Protein AF-A0AAQ4DTY2-F1 (afdb_monomer)

Solvent-accessible surface area (backbone atoms only — not comparable to full-atom values): 23447 Å² total; per-residue (Å²): 112,73,65,49,47,44,39,73,44,64,101,83,56,92,38,64,70,43,77,28,14,18,40,37,80,88,83,56,41,47,32,73,44,66,30,34,44,25,86,49,60,89,41,59,23,88,38,52,41,57,23,42,69,72,69,36,79,85,44,86,57,38,56,81,37,64,61,52,70,24,93,89,35,84,41,95,59,70,33,19,28,52,37,49,89,77,69,39,68,46,73,47,38,38,40,60,87,82,71,96,78,34,11,62,27,80,40,64,65,59,33,33,66,74,58,37,72,59,57,60,71,50,54,50,56,49,51,48,41,39,52,41,20,54,53,31,46,58,54,43,64,73,69,23,74,68,46,57,65,77,61,32,56,52,54,52,51,38,63,70,56,52,41,80,46,69,34,60,70,87,59,75,90,33,66,70,52,52,47,68,72,45,68,75,47,59,83,35,87,90,46,48,72,64,23,49,56,48,29,54,50,41,56,59,50,42,55,72,72,66,68,67,90,70,94,65,67,62,86,46,79,50,66,44,54,40,62,60,76,28,32,34,39,40,25,47,62,47,70,36,80,79,27,24,56,77,89,56,40,47,30,43,36,23,29,18,47,10,17,52,45,23,22,35,63,33,40,64,65,19,87,68,39,48,25,39,44,69,74,28,46,83,48,82,68,72,96,41,75,44,52,55,52,49,52,52,40,52,51,43,45,49,49,52,46,49,52,61,46,31,79,74,70,48,87,72,85,89,61,75,70,29,46,34,48,55,49,16,51,33,50,1,44,51,28,9,51,52,29,47,69,70,44,59,63,78,49,41,68,33,60,64,85,100,52,101,56,54,33,68,42,42,19,57,50,35,44,34,56,74,41,67,71,88,61,93,60,74,57,70,56,92,89,56,56,54,65,35,46,66,51,62,38,49,45,38,42,30,40,33,68,66,50,19,60,63,70,67,50,50,85,62,34,92,53,20,45,86,76,60,53,68,80,111

Radius of gyration: 24.99 Å; Cα contacts (8 Å, |Δi|>4): 656; chains: 1; bounding box: 66×49×78 Å

Organism: Amblyomma americanum (NCBI:txid6943)

Secondary structure (DSSP, 8-state):
------BPPPTT-----EEEEEEETTTTEEEEEEE-SB---S--BSSHHHHHHHH-TT---GGGS---B-TT---SS-EEEEETTTTEEEEES-B-S--TTSS-BSSHHHHHHHHS----HHHHHHHHHHHHHHHHHHHHHHH-GGG-SHHHHHHHHHHHHPEEEEES-TTTT-HHHHHHHHTTSPP-SS-HHHHHHHHHHHHHHHHHHS-----S-TTSS-EEEETTTTEEEEEGGGSSTTT--TT--HHHHIIIIIHHHHHHHHHTTSTTGGGB-TTS-B------HHHHHHHHHHHHHHHHHHHHHHHHH------TTHHHHHHHHHHHHHHHHHHHHTS-HHHHTPPPTT----HHHHHHHHHHHTT----S--PPPTT--S--HHHHHHHHHHH-HHHHHHTTPPTTSTTS-S------

Structure (mmCIF, N/CA/C/O backbone):
data_AF-A0AAQ4DTY2-F1
#
_entry.id   AF-A0AAQ4DTY2-F1
#
loop_
_atom_site.group_PDB
_atom_site.id
_atom_site.type_symbol
_atom_site.label_atom_id
_atom_site.label_alt_id
_atom_site.label_comp_id
_atom_site.label_asym_id
_atom_site.label_entity_id
_atom_site.label_seq_id
_atom_site.pdbx_PDB_ins_code
_atom_site.Cartn_x
_atom_site.Cartn_y
_atom_site.Cartn_z
_atom_site.occupancy
_atom_site.B_iso_or_equiv
_atom_site.auth_seq_id
_atom_site.auth_comp_id
_atom_site.auth_asym_id
_atom_site.auth_atom_id
_atom_site.pdbx_PDB_model_num
ATOM 1 N N . MET A 1 1 ? 21.534 9.214 -23.840 1.00 73.19 1 MET A N 1
ATOM 2 C CA . MET A 1 1 ? 21.496 9.483 -22.384 1.00 73.19 1 MET A CA 1
ATOM 3 C C . MET A 1 1 ? 20.594 8.434 -21.760 1.00 73.19 1 MET A C 1
ATOM 5 O O . MET A 1 1 ? 19.605 8.112 -22.408 1.00 73.19 1 MET A O 1
ATOM 9 N N . PRO A 1 2 ? 20.909 7.876 -20.582 1.00 76.12 2 PRO A N 1
ATOM 10 C CA . PRO A 1 2 ? 20.000 6.955 -19.906 1.00 76.12 2 PRO A CA 1
ATOM 11 C C . PRO A 1 2 ? 18.715 7.679 -19.493 1.00 76.12 2 PRO A C 1
ATOM 13 O O . PRO A 1 2 ? 18.707 8.909 -19.354 1.00 76.12 2 PRO A O 1
ATOM 16 N N . ILE A 1 3 ? 17.639 6.917 -19.310 1.00 79.19 3 ILE A N 1
ATOM 17 C CA . ILE A 1 3 ? 16.451 7.419 -18.618 1.00 79.19 3 ILE A CA 1
ATOM 18 C C . ILE A 1 3 ? 16.886 7.826 -17.209 1.00 79.19 3 ILE A C 1
ATOM 20 O O . ILE A 1 3 ? 17.694 7.147 -16.575 1.00 79.19 3 ILE A O 1
ATOM 24 N N . SER A 1 4 ? 16.435 8.996 -16.772 1.00 77.19 4 SER A N 1
ATOM 25 C CA . SER A 1 4 ? 16.765 9.527 -15.459 1.00 77.19 4 SER A CA 1
ATOM 26 C C . SER A 1 4 ? 15.498 10.016 -14.795 1.00 77.19 4 SER A C 1
ATOM 28 O O . SER A 1 4 ? 14.917 11.024 -15.207 1.00 77.19 4 SER A O 1
ATOM 30 N N . ASP A 1 5 ? 15.142 9.345 -13.708 1.00 71.31 5 ASP A N 1
ATOM 31 C CA . ASP A 1 5 ? 13.990 9.694 -12.880 1.00 71.31 5 ASP A CA 1
ATOM 32 C C . ASP A 1 5 ? 14.176 11.038 -12.170 1.00 71.31 5 ASP A C 1
ATOM 34 O O . ASP A 1 5 ? 13.253 11.531 -11.536 1.00 71.31 5 ASP A O 1
ATOM 38 N N . GLY A 1 6 ? 15.357 11.657 -12.272 1.00 75.88 6 GLY A N 1
ATOM 39 C CA . GLY A 1 6 ? 15.686 12.894 -11.581 1.00 75.88 6 GLY A CA 1
ATOM 40 C C . GLY A 1 6 ? 15.796 12.713 -10.071 1.00 75.88 6 GLY A C 1
ATOM 41 O O . GLY A 1 6 ? 16.206 11.664 -9.574 1.00 75.88 6 GLY A O 1
ATOM 42 N N . HIS A 1 7 ? 15.474 13.771 -9.340 1.00 62.47 7 HIS A N 1
ATOM 43 C CA . HIS A 1 7 ? 15.422 13.818 -7.884 1.00 62.47 7 HIS A CA 1
ATOM 44 C C . HIS A 1 7 ? 14.291 14.748 -7.435 1.00 62.47 7 HIS A C 1
ATOM 46 O O . HIS A 1 7 ? 13.717 15.489 -8.231 1.00 62.47 7 HIS A O 1
ATOM 52 N N . ILE A 1 8 ? 13.981 14.707 -6.144 1.00 59.00 8 ILE A N 1
ATOM 53 C CA . ILE A 1 8 ? 12.938 15.536 -5.540 1.00 59.00 8 ILE A CA 1
ATOM 54 C C . ILE A 1 8 ? 13.375 17.004 -5.555 1.00 59.00 8 ILE A C 1
ATOM 56 O O . ILE A 1 8 ? 14.514 17.321 -5.210 1.00 59.00 8 ILE A O 1
ATOM 60 N N . CYS A 1 9 ? 12.471 17.901 -5.945 1.00 70.56 9 CYS A N 1
ATOM 61 C CA . CYS A 1 9 ? 12.742 19.333 -5.969 1.00 70.56 9 CYS A CA 1
ATOM 62 C C . CYS A 1 9 ? 13.109 19.896 -4.584 1.00 70.56 9 CYS A C 1
ATOM 64 O O . CYS A 1 9 ? 12.462 19.552 -3.592 1.00 70.56 9 CYS A O 1
ATOM 66 N N . PRO A 1 10 ? 14.097 20.809 -4.492 1.00 66.69 10 PRO A N 1
ATOM 67 C CA . PRO A 1 10 ? 14.329 21.589 -3.282 1.00 66.69 10 PRO A CA 1
ATOM 68 C C . PRO A 1 10 ? 13.093 22.413 -2.883 1.00 66.69 10 PRO A C 1
ATOM 70 O O . PRO A 1 10 ? 12.247 22.732 -3.715 1.00 66.69 10 PRO A O 1
ATOM 73 N N . ARG A 1 11 ? 13.044 22.789 -1.597 1.00 49.66 11 ARG A N 1
ATOM 74 C CA . ARG A 1 11 ? 11.906 23.261 -0.770 1.00 49.66 11 ARG A CA 1
ATOM 75 C C . ARG A 1 11 ? 10.906 24.306 -1.327 1.00 49.66 11 ARG A C 1
ATOM 77 O O . ARG A 1 11 ? 9.956 24.595 -0.609 1.00 49.66 11 ARG A O 1
ATOM 84 N N . ASN A 1 12 ? 11.044 24.830 -2.547 1.00 56.50 12 ASN A N 1
ATOM 85 C CA . ASN A 1 12 ? 10.150 25.849 -3.124 1.00 56.50 12 ASN A CA 1
ATOM 86 C C . ASN A 1 12 ? 9.552 25.510 -4.505 1.00 56.50 12 ASN A C 1
ATOM 88 O O . ASN A 1 12 ? 8.677 26.249 -4.956 1.00 56.50 12 ASN A O 1
ATOM 92 N N . ASP A 1 13 ? 9.961 24.421 -5.164 1.00 54.53 13 ASP A N 1
ATOM 93 C CA . ASP A 1 13 ? 9.468 24.086 -6.507 1.00 54.53 13 ASP A CA 1
ATOM 94 C C . ASP A 1 13 ? 8.370 23.011 -6.466 1.00 54.53 13 ASP A C 1
ATOM 96 O O . ASP A 1 13 ? 8.546 21.917 -5.930 1.00 54.53 13 ASP A O 1
ATOM 100 N N . GLN A 1 14 ? 7.211 23.327 -7.054 1.00 52.16 14 GLN A N 1
ATOM 101 C CA . GLN A 1 14 ? 6.006 22.483 -7.097 1.00 52.16 14 GLN A CA 1
ATOM 102 C C . GLN A 1 14 ? 6.098 21.357 -8.148 1.00 52.16 14 GLN A C 1
ATOM 104 O O . GLN A 1 14 ? 5.199 21.181 -8.970 1.00 52.16 14 GLN A O 1
ATOM 109 N N . GLY A 1 15 ? 7.182 20.584 -8.145 1.00 56.50 15 GLY A N 1
ATOM 110 C CA . GLY A 1 15 ? 7.334 19.412 -9.008 1.00 56.50 15 GLY A CA 1
ATOM 111 C C . GLY A 1 15 ? 6.893 18.141 -8.290 1.00 56.50 15 GLY A C 1
ATOM 112 O O . GLY A 1 15 ? 7.704 17.515 -7.619 1.00 56.50 15 GLY A O 1
ATOM 113 N N . GLY A 1 16 ? 5.618 17.759 -8.402 1.00 60.22 16 GLY A N 1
ATOM 114 C CA . GLY A 1 16 ? 5.172 16.428 -7.969 1.00 60.22 16 GLY A CA 1
ATOM 115 C C . GLY A 1 16 ? 5.723 15.329 -8.881 1.00 60.22 16 GLY A C 1
ATOM 116 O O . GLY A 1 16 ? 6.107 15.613 -10.015 1.00 60.22 16 GLY A O 1
ATOM 117 N N . SER A 1 17 ? 5.739 14.080 -8.413 1.00 68.69 17 SER A N 1
ATOM 118 C CA . SER A 1 17 ? 6.059 12.949 -9.284 1.00 68.69 17 SER A CA 1
ATOM 119 C C . SER A 1 17 ? 4.964 12.766 -10.332 1.00 68.69 17 SER A C 1
ATOM 121 O O . SER A 1 17 ? 3.779 12.737 -9.997 1.00 68.69 17 SER A O 1
ATOM 123 N N . TYR A 1 18 ? 5.343 12.637 -11.598 1.00 71.50 18 TYR A N 1
ATOM 124 C CA . TYR A 1 18 ? 4.403 12.391 -12.689 1.00 71.50 18 TYR A CA 1
ATOM 125 C C . TYR A 1 18 ? 4.986 11.411 -13.699 1.00 71.50 18 TYR A C 1
ATOM 127 O O . TYR A 1 18 ? 6.202 11.242 -13.812 1.00 71.50 18 TYR A O 1
ATOM 135 N N . GLU A 1 19 ? 4.095 10.739 -14.419 1.00 76.94 19 GLU A N 1
ATOM 136 C CA . GLU A 1 19 ? 4.477 9.839 -15.498 1.00 76.94 19 GLU A CA 1
ATOM 137 C C . GLU A 1 19 ? 5.121 10.632 -16.643 1.00 76.94 19 GLU A C 1
ATOM 139 O O . GLU A 1 19 ? 4.551 11.599 -17.151 1.00 76.94 19 GLU A O 1
ATOM 144 N N . ALA A 1 20 ? 6.314 10.214 -17.050 1.00 84.56 20 ALA A N 1
ATOM 145 C CA . ALA A 1 20 ? 7.061 10.772 -18.166 1.00 84.56 20 ALA A CA 1
ATOM 146 C C . ALA A 1 20 ? 7.603 9.644 -19.052 1.00 84.56 20 ALA A C 1
ATOM 148 O O . ALA A 1 20 ? 7.570 8.472 -18.688 1.00 84.56 20 ALA A O 1
ATOM 149 N N . TYR A 1 21 ? 8.115 10.000 -20.227 1.00 86.50 21 TYR A N 1
ATOM 150 C CA . TYR A 1 21 ? 8.637 9.050 -21.207 1.00 86.50 21 TYR A CA 1
ATOM 151 C C . TYR A 1 21 ? 10.098 9.341 -21.514 1.00 86.50 21 TYR A C 1
ATOM 153 O O . TYR A 1 21 ? 10.481 10.501 -21.661 1.00 86.50 21 TYR A O 1
ATOM 161 N N . GLY A 1 22 ? 10.922 8.305 -21.624 1.00 87.44 22 GLY A N 1
ATOM 162 C CA . GLY A 1 22 ? 12.347 8.426 -21.927 1.00 87.44 22 GLY A CA 1
ATOM 163 C C . GLY A 1 22 ? 12.768 7.381 -22.950 1.00 87.44 22 GLY A C 1
ATOM 164 O O . GLY A 1 22 ? 12.239 6.274 -22.966 1.00 87.44 22 GLY A O 1
ATOM 165 N N . TYR A 1 23 ? 13.695 7.729 -23.841 1.00 86.12 23 TYR A N 1
ATOM 166 C CA . TYR A 1 23 ? 14.181 6.799 -24.854 1.00 86.12 23 TYR A CA 1
ATOM 167 C C . TYR A 1 23 ? 15.295 5.925 -24.289 1.00 86.12 23 TYR A C 1
ATOM 169 O O . TYR A 1 23 ? 16.382 6.405 -23.959 1.00 86.12 23 TYR A O 1
ATOM 177 N N . ASN A 1 24 ? 15.049 4.628 -24.217 1.00 79.69 24 ASN A N 1
ATOM 178 C CA . ASN A 1 24 ? 16.043 3.636 -23.876 1.00 79.69 24 ASN A CA 1
ATOM 179 C C . ASN A 1 24 ? 16.736 3.157 -25.156 1.00 79.69 24 ASN A C 1
ATOM 181 O O . ASN A 1 24 ? 16.181 2.423 -25.973 1.00 79.69 24 ASN A O 1
ATOM 185 N N . SER A 1 25 ? 17.989 3.576 -25.334 1.00 79.00 25 SER A N 1
ATOM 186 C CA . SER A 1 25 ? 18.783 3.225 -26.514 1.00 79.00 25 SER A CA 1
ATOM 187 C C . SER A 1 25 ? 19.175 1.748 -26.582 1.00 79.00 25 SER A C 1
ATOM 189 O O . SER A 1 25 ? 19.591 1.308 -27.648 1.00 79.00 25 SER A O 1
ATOM 191 N N . LYS A 1 26 ? 19.076 0.992 -25.476 1.00 69.12 26 LYS A N 1
ATOM 192 C CA . LYS A 1 26 ? 19.369 -0.450 -25.451 1.00 69.12 26 LYS A CA 1
ATOM 193 C C . LYS A 1 26 ? 18.181 -1.262 -25.961 1.00 69.12 26 LYS A C 1
ATOM 195 O O . LYS A 1 26 ? 18.363 -2.156 -26.776 1.00 69.12 26 LYS A O 1
ATOM 200 N N . THR A 1 27 ? 16.970 -0.937 -25.507 1.00 70.62 27 THR A N 1
ATOM 201 C CA . THR A 1 27 ? 15.738 -1.597 -25.980 1.00 70.62 27 THR A CA 1
ATOM 202 C C . THR A 1 27 ? 15.253 -1.018 -27.310 1.00 70.62 27 THR A C 1
ATOM 204 O O . THR A 1 27 ? 14.478 -1.663 -28.018 1.00 70.62 27 THR A O 1
ATOM 207 N N . GLY A 1 28 ? 15.718 0.185 -27.664 1.00 75.56 28 GLY A N 1
ATOM 208 C CA . GLY A 1 28 ? 15.307 0.925 -28.854 1.00 75.56 28 GLY A CA 1
ATOM 209 C C . GLY A 1 28 ? 13.910 1.535 -28.724 1.00 75.56 28 GLY A C 1
ATOM 210 O O . GLY A 1 28 ? 13.238 1.720 -29.747 1.00 75.56 28 GLY A O 1
ATOM 211 N N . ARG A 1 29 ? 13.451 1.793 -27.487 1.00 78.06 29 ARG A N 1
ATOM 212 C CA . ARG A 1 29 ? 12.055 2.132 -27.165 1.00 78.06 29 ARG A CA 1
ATOM 213 C C . ARG A 1 29 ? 11.910 3.384 -26.319 1.00 78.06 29 ARG A C 1
ATOM 215 O O . ARG A 1 29 ? 12.833 3.786 -25.625 1.00 78.06 29 ARG A O 1
ATOM 222 N N . CYS A 1 30 ? 10.717 3.970 -26.359 1.00 82.94 30 CYS A N 1
ATOM 223 C CA . CYS A 1 30 ? 10.295 4.975 -25.392 1.00 82.94 30 CYS A CA 1
ATOM 224 C C . CYS A 1 30 ? 9.524 4.325 -24.248 1.00 82.94 30 CYS A C 1
ATOM 226 O O . CYS A 1 30 ? 8.417 3.822 -24.445 1.00 82.94 30 CYS A O 1
ATOM 228 N N . GLU A 1 31 ? 10.129 4.352 -23.070 1.00 78.81 31 GLU A N 1
ATOM 229 C CA . GLU A 1 31 ? 9.665 3.683 -21.860 1.00 78.81 31 GLU A CA 1
ATOM 230 C C . GLU A 1 31 ? 9.028 4.721 -20.932 1.00 78.81 31 GLU A C 1
ATOM 232 O O . GLU A 1 31 ? 9.513 5.854 -20.831 1.00 78.81 31 GLU A O 1
ATOM 237 N N . SER A 1 32 ? 7.906 4.360 -20.308 1.00 77.88 32 SER A N 1
ATOM 238 C CA . SER A 1 32 ? 7.257 5.197 -19.299 1.00 77.88 32 SER A CA 1
ATOM 239 C C . SER A 1 32 ? 7.974 5.023 -17.966 1.00 77.88 32 SER A C 1
ATOM 241 O O . SER A 1 32 ? 8.154 3.895 -17.512 1.00 77.88 32 SER A O 1
ATOM 243 N N . PHE A 1 33 ? 8.307 6.119 -17.305 1.00 70.56 33 PHE A N 1
ATOM 244 C CA . PHE A 1 33 ? 8.913 6.117 -15.981 1.00 70.56 33 PHE A CA 1
ATOM 245 C C . PHE A 1 33 ? 8.280 7.205 -15.114 1.00 70.56 33 PHE A C 1
ATOM 247 O O . PHE A 1 33 ? 7.630 8.129 -15.611 1.00 70.56 33 PHE A O 1
ATOM 254 N N . LEU A 1 34 ? 8.449 7.098 -13.799 1.00 71.56 34 LEU A N 1
ATOM 255 C CA . LEU A 1 34 ? 7.961 8.106 -12.865 1.00 71.56 34 LEU A CA 1
ATOM 256 C C . LEU A 1 34 ? 9.062 9.147 -12.627 1.00 71.56 34 LEU A C 1
ATOM 258 O O . LEU A 1 34 ? 10.039 8.877 -11.931 1.00 71.56 34 LEU A O 1
ATOM 262 N N . PHE A 1 35 ? 8.918 10.347 -13.193 1.00 79.12 35 PHE A N 1
ATOM 263 C CA . PHE A 1 35 ? 9.877 11.428 -12.969 1.00 79.12 35 PHE A CA 1
ATOM 264 C C . PHE A 1 35 ? 9.627 12.095 -11.614 1.00 79.12 35 PHE A C 1
ATOM 266 O O . PHE A 1 35 ? 8.511 12.518 -11.330 1.00 79.12 35 PHE A O 1
ATOM 273 N N . LYS A 1 36 ? 10.680 12.239 -10.805 1.00 69.69 36 LYS A N 1
ATOM 274 C CA . LYS A 1 36 ? 10.670 12.663 -9.390 1.00 69.69 36 LYS A CA 1
ATOM 275 C C . LYS A 1 36 ? 10.513 14.177 -9.174 1.00 69.69 36 LYS A C 1
ATOM 277 O O . LYS A 1 36 ? 10.631 14.648 -8.048 1.00 69.69 36 LYS A O 1
ATOM 282 N N . GLY A 1 37 ? 10.272 14.945 -10.237 1.00 74.38 37 GLY A N 1
ATOM 283 C CA . GLY A 1 37 ? 9.942 16.373 -10.171 1.00 74.38 37 GLY A CA 1
ATOM 284 C C . GLY A 1 37 ? 11.073 17.326 -10.573 1.00 74.38 37 GLY A C 1
ATOM 285 O O . GLY A 1 37 ? 10.808 18.270 -11.316 1.00 74.38 37 GLY A O 1
ATOM 286 N N . CYS A 1 38 ? 12.326 17.076 -10.173 1.00 77.62 38 CYS A N 1
ATOM 287 C CA . CYS A 1 38 ? 13.470 17.947 -10.476 1.00 77.62 38 CYS A CA 1
ATOM 288 C C . CYS A 1 38 ? 14.698 17.216 -11.029 1.00 77.62 38 CYS A C 1
ATOM 290 O O . CYS A 1 38 ? 14.853 15.999 -10.947 1.00 77.62 38 CYS A O 1
ATOM 292 N N . GLY A 1 39 ? 15.595 17.986 -11.647 1.00 82.94 39 GLY A N 1
ATOM 293 C CA . GLY A 1 39 ? 16.790 17.462 -12.300 1.00 82.94 39 GLY A CA 1
ATOM 294 C C . GLY A 1 39 ? 16.468 16.566 -13.498 1.00 82.94 39 GLY A C 1
ATOM 295 O O . GLY A 1 39 ? 15.703 16.935 -14.396 1.00 82.94 39 GLY A O 1
ATOM 296 N N . GLY A 1 40 ? 17.090 15.389 -13.526 1.00 79.94 40 GLY A N 1
ATOM 297 C CA . GLY A 1 40 ? 17.072 14.488 -14.672 1.00 79.94 40 GLY A CA 1
ATOM 298 C C . GLY A 1 40 ? 17.941 15.007 -15.816 1.00 79.94 40 GLY A C 1
ATOM 299 O O . GLY A 1 40 ? 18.861 15.797 -15.614 1.00 79.94 40 GLY A O 1
ATOM 300 N N . ASN A 1 41 ? 17.644 14.562 -17.030 1.00 83.50 41 ASN A N 1
ATOM 301 C CA . ASN A 1 41 ? 18.334 15.003 -18.238 1.00 83.50 41 ASN A CA 1
ATOM 302 C C . ASN A 1 41 ? 17.321 15.240 -19.375 1.00 83.50 41 ASN A C 1
ATOM 304 O O . ASN A 1 41 ? 16.113 15.099 -19.185 1.00 83.50 41 ASN A O 1
ATOM 308 N N . SER A 1 42 ? 17.803 15.620 -20.560 1.00 89.44 42 SER A N 1
ATOM 309 C CA . SER A 1 42 ? 16.949 15.923 -21.719 1.00 89.44 42 SER A CA 1
ATOM 310 C C . SER A 1 42 ? 16.245 14.701 -22.326 1.00 89.44 42 SER A C 1
ATOM 312 O O . SER A 1 42 ? 15.425 14.867 -23.224 1.00 89.44 42 SER A O 1
ATOM 314 N N . ASN A 1 43 ? 16.540 13.483 -21.861 1.00 88.56 43 ASN A N 1
ATOM 315 C CA . ASN A 1 43 ? 15.849 12.256 -22.253 1.00 88.56 43 ASN A CA 1
ATOM 316 C C . ASN A 1 43 ? 14.563 12.052 -21.433 1.00 88.56 43 ASN A C 1
ATOM 318 O O . ASN A 1 43 ? 14.364 11.015 -20.800 1.00 88.56 43 ASN A O 1
ATOM 322 N N . ARG A 1 44 ? 13.718 13.085 -21.409 1.00 91.00 44 ARG A N 1
ATOM 323 C CA . ARG A 1 44 ? 12.449 13.121 -20.685 1.00 91.00 44 ARG A CA 1
ATOM 324 C C . ARG A 1 44 ? 11.425 13.881 -21.510 1.00 91.00 44 ARG A C 1
ATOM 326 O O . ARG A 1 44 ? 11.654 15.030 -21.883 1.00 91.00 44 ARG A O 1
ATOM 333 N N . PHE A 1 45 ? 10.281 13.255 -21.737 1.00 91.50 45 PHE A N 1
ATOM 334 C CA . PHE A 1 45 ? 9.226 13.764 -22.597 1.00 91.50 45 PHE A CA 1
ATOM 335 C C . PHE A 1 45 ? 7.864 13.616 -21.912 1.00 91.50 45 PHE A C 1
ATOM 337 O O . PHE A 1 45 ? 7.604 12.585 -21.293 1.00 91.50 45 PHE A O 1
ATOM 344 N N . PRO A 1 46 ? 6.973 14.613 -22.027 1.00 86.44 46 PRO A N 1
ATOM 345 C CA . PRO A 1 46 ? 5.634 14.561 -21.442 1.00 86.44 46 PRO A CA 1
ATOM 346 C C . PRO A 1 46 ? 4.718 13.546 -22.137 1.00 86.44 46 PRO A C 1
ATOM 348 O O . PRO A 1 46 ? 3.721 13.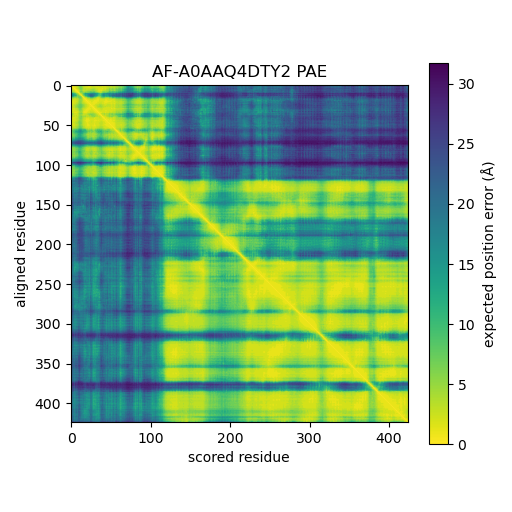126 -21.563 1.00 86.44 46 PRO A O 1
ATOM 351 N N . THR A 1 47 ? 5.030 13.148 -23.374 1.00 87.44 47 THR A N 1
ATOM 352 C CA . THR A 1 47 ? 4.249 12.155 -24.119 1.00 87.44 47 THR A CA 1
ATOM 353 C C . THR A 1 47 ? 5.154 11.149 -24.815 1.00 87.44 47 THR A C 1
ATOM 355 O O . THR A 1 47 ? 6.258 11.478 -25.264 1.00 87.44 47 THR A O 1
ATOM 358 N N . ALA A 1 48 ? 4.655 9.924 -24.976 1.00 83.94 48 ALA A N 1
ATOM 359 C CA . ALA A 1 48 ? 5.353 8.889 -25.725 1.00 83.94 48 ALA A CA 1
ATOM 360 C C . ALA A 1 48 ? 5.614 9.303 -27.175 1.00 83.94 48 ALA A C 1
ATOM 362 O O . ALA A 1 48 ? 6.707 9.073 -27.686 1.00 83.94 48 ALA A O 1
ATOM 363 N N . LYS A 1 49 ? 4.640 9.953 -27.830 1.00 88.50 49 LYS A N 1
ATOM 364 C CA . LYS A 1 49 ? 4.792 10.480 -29.192 1.00 88.50 49 LYS A CA 1
ATOM 365 C C . LYS A 1 49 ? 6.007 11.387 -29.309 1.00 88.50 49 LYS A C 1
ATOM 367 O O . LYS A 1 49 ? 6.789 11.250 -30.251 1.00 88.50 49 LYS A O 1
ATOM 372 N N . GLU A 1 50 ? 6.163 12.317 -28.371 1.00 90.94 50 GLU A N 1
ATOM 373 C CA . GLU A 1 50 ? 7.278 13.255 -28.386 1.00 90.94 50 GLU A CA 1
ATOM 374 C C . GLU A 1 50 ? 8.616 12.530 -28.212 1.00 90.94 50 GLU A C 1
ATOM 376 O O . GLU A 1 50 ? 9.544 12.795 -28.978 1.00 90.94 50 GLU A O 1
ATOM 381 N N . CYS A 1 51 ? 8.684 11.562 -27.295 1.00 89.88 51 CYS A N 1
ATOM 382 C CA . CYS A 1 51 ? 9.856 10.705 -27.134 1.00 89.88 51 CYS A CA 1
ATOM 383 C C . CYS A 1 51 ? 10.201 9.958 -28.432 1.00 89.88 51 CYS A C 1
ATOM 385 O O . CYS A 1 51 ? 11.321 10.068 -28.939 1.00 89.88 51 CYS A O 1
ATOM 387 N N . TRP A 1 52 ? 9.228 9.243 -29.007 1.00 86.50 52 TRP A N 1
ATOM 388 C CA . TRP A 1 52 ? 9.419 8.423 -30.205 1.00 86.50 52 TRP A CA 1
ATOM 389 C C . TRP A 1 52 ? 9.877 9.280 -31.389 1.00 86.50 52 TRP A C 1
ATOM 391 O O . TRP A 1 52 ? 10.855 8.958 -32.062 1.00 86.50 52 TRP A O 1
ATOM 401 N N . THR A 1 53 ? 9.231 10.427 -31.595 1.00 86.94 53 THR A N 1
ATOM 402 C CA . THR A 1 53 ? 9.525 11.326 -32.720 1.00 86.94 53 THR A CA 1
ATOM 403 C C . THR A 1 53 ? 10.901 11.986 -32.593 1.00 86.94 53 THR A C 1
ATOM 405 O O . THR A 1 53 ? 11.586 12.204 -33.599 1.00 86.94 53 THR A O 1
ATOM 408 N N . LYS A 1 54 ? 11.326 12.332 -31.371 1.00 89.56 54 LYS A N 1
ATOM 409 C CA . LYS A 1 54 ? 12.600 13.028 -31.139 1.00 89.56 54 LYS A CA 1
ATOM 410 C C . LYS A 1 54 ? 13.791 12.077 -31.081 1.00 89.56 54 LYS A C 1
ATOM 412 O O . LYS A 1 54 ? 14.825 12.395 -31.667 1.00 89.56 54 LYS A O 1
ATOM 417 N N . CYS A 1 55 ? 13.656 10.934 -30.413 1.00 86.25 55 CYS A N 1
ATOM 418 C CA . CYS A 1 55 ? 14.797 10.094 -30.042 1.00 86.25 55 CYS A CA 1
ATOM 419 C C . CYS A 1 55 ? 14.900 8.774 -30.807 1.00 86.25 55 CYS A C 1
ATOM 421 O O . CYS A 1 55 ? 16.000 8.243 -30.926 1.00 86.25 55 CYS A O 1
ATOM 423 N N . ALA A 1 56 ? 13.807 8.262 -31.373 1.00 78.56 56 ALA A N 1
ATOM 424 C CA . ALA A 1 56 ? 13.787 6.929 -31.970 1.00 78.56 56 ALA A CA 1
ATOM 425 C C . ALA A 1 56 ? 13.907 6.925 -33.504 1.00 78.56 56 ALA A C 1
ATOM 427 O O . ALA A 1 56 ? 13.570 5.937 -34.144 1.00 78.56 56 ALA A O 1
ATOM 428 N N . LYS A 1 57 ? 14.405 8.005 -34.123 1.00 74.81 57 LYS A N 1
ATOM 429 C CA . LYS A 1 57 ? 14.520 8.127 -35.594 1.00 74.81 57 LYS A CA 1
ATOM 430 C C . LYS A 1 57 ? 15.371 7.031 -36.251 1.00 74.81 57 LYS A C 1
ATOM 432 O O . LYS A 1 57 ? 15.178 6.746 -37.426 1.00 74.81 57 LYS A O 1
ATOM 437 N N . SER A 1 58 ? 16.312 6.447 -35.510 1.00 68.00 58 SER A N 1
ATOM 438 C CA . SER A 1 58 ? 17.152 5.326 -35.949 1.00 68.00 58 SER A CA 1
ATOM 439 C C . SER A 1 58 ? 16.613 3.951 -35.534 1.00 68.00 58 SER A C 1
ATOM 441 O O . SER A 1 58 ? 17.219 2.940 -35.879 1.00 68.00 58 SER A O 1
ATOM 443 N N . SER A 1 59 ? 15.504 3.891 -34.788 1.00 71.50 59 SER A N 1
ATOM 444 C CA . SER A 1 59 ? 14.905 2.631 -34.348 1.00 71.50 59 SER A CA 1
ATOM 445 C C . SER A 1 59 ? 14.180 1.959 -35.513 1.00 71.50 59 SER A C 1
ATOM 447 O O . SER A 1 59 ? 13.397 2.581 -36.230 1.00 71.50 59 SER A O 1
ATOM 449 N N . THR A 1 60 ? 14.435 0.667 -35.706 1.00 76.12 60 THR A N 1
ATOM 450 C CA . THR A 1 60 ? 13.833 -0.153 -36.771 1.00 76.12 60 THR A CA 1
ATOM 451 C C . THR A 1 60 ? 12.490 -0.762 -36.367 1.00 76.12 60 THR A C 1
ATOM 453 O O . THR A 1 60 ? 11.874 -1.483 -37.156 1.00 76.12 60 THR A O 1
ATOM 456 N N . THR A 1 61 ? 12.018 -0.470 -35.150 1.00 80.06 61 THR A N 1
ATOM 457 C CA . THR A 1 61 ? 10.786 -1.040 -34.605 1.00 80.06 61 THR A CA 1
ATOM 458 C C . THR A 1 61 ? 9.570 -0.750 -35.484 1.00 80.06 61 THR A C 1
ATOM 460 O O . THR A 1 61 ? 9.366 0.369 -35.970 1.00 80.06 61 THR A O 1
ATOM 463 N N . LYS A 1 62 ? 8.694 -1.750 -35.655 1.00 86.62 62 LYS A N 1
ATOM 464 C CA . LYS A 1 62 ? 7.419 -1.555 -36.362 1.00 86.62 62 LYS A CA 1
ATOM 465 C C . LYS A 1 62 ? 6.484 -0.585 -35.635 1.00 86.62 62 LYS A C 1
ATOM 467 O O . LYS A 1 62 ? 5.598 -0.044 -36.281 1.00 86.62 62 LYS A O 1
ATOM 472 N N . CYS A 1 63 ? 6.709 -0.291 -34.355 1.00 86.19 63 CYS A N 1
ATOM 473 C CA . CYS A 1 63 ? 5.902 0.639 -33.556 1.00 86.19 63 CYS A CA 1
ATOM 474 C C . CYS A 1 63 ? 5.936 2.090 -34.069 1.00 86.19 63 CYS A C 1
ATOM 476 O O . CYS A 1 63 ? 4.982 2.834 -33.867 1.00 86.19 63 CYS A O 1
ATOM 478 N N . LEU A 1 64 ? 7.007 2.483 -34.767 1.00 84.69 64 LEU A N 1
ATOM 479 C CA . LEU A 1 64 ? 7.158 3.815 -35.368 1.00 84.69 64 LEU A CA 1
ATOM 480 C C . LEU A 1 64 ? 6.481 3.955 -36.731 1.00 84.69 64 LEU A C 1
ATOM 482 O O . LEU A 1 64 ? 6.331 5.060 -37.251 1.00 84.69 64 LEU A O 1
ATOM 486 N N . LYS A 1 65 ? 6.127 2.829 -37.347 1.00 86.25 65 LYS A N 1
ATOM 487 C CA . LYS A 1 65 ? 5.629 2.797 -38.716 1.00 86.25 65 LYS A CA 1
ATOM 488 C C . LYS A 1 65 ? 4.132 3.110 -38.734 1.00 86.25 65 LYS A C 1
ATOM 490 O O . LYS A 1 65 ? 3.424 2.999 -37.731 1.00 86.25 65 LYS A O 1
ATOM 495 N N . GLU A 1 66 ? 3.613 3.479 -39.898 1.00 83.19 66 GLU A N 1
ATOM 496 C CA . GLU A 1 66 ? 2.172 3.667 -40.045 1.00 83.19 66 GLU A CA 1
ATOM 497 C C . GLU A 1 66 ? 1.428 2.329 -39.933 1.00 83.19 66 GLU A C 1
ATOM 499 O O . GLU A 1 66 ? 1.828 1.313 -40.512 1.00 83.19 66 GLU A O 1
ATOM 504 N N . ALA A 1 67 ? 0.282 2.339 -39.245 1.00 81.88 67 ALA A N 1
ATOM 505 C CA . ALA A 1 67 ? -0.597 1.171 -39.144 1.00 81.88 67 ALA A CA 1
ATOM 506 C C . ALA A 1 67 ? -1.207 0.767 -40.500 1.00 81.88 67 ALA A C 1
ATOM 508 O O . ALA A 1 67 ? -1.659 -0.365 -40.680 1.00 81.88 67 ALA A O 1
ATOM 509 N N . GLY A 1 68 ? -1.207 1.675 -41.486 1.00 76.44 68 GLY A N 1
ATOM 510 C CA . GLY A 1 68 ? -1.673 1.388 -42.841 1.00 76.44 68 GLY A CA 1
ATOM 511 C C . GLY A 1 68 ? -3.164 1.048 -42.905 1.00 76.44 68 GLY A C 1
ATOM 512 O O . GLY A 1 68 ? -3.550 0.084 -43.579 1.00 76.44 68 GLY A O 1
ATOM 513 N N . LEU A 1 69 ? -3.975 1.823 -42.180 1.00 78.12 69 LEU A N 1
ATOM 514 C CA . LEU A 1 69 ? -5.423 1.654 -42.085 1.00 78.12 69 LEU A CA 1
ATOM 515 C C . LEU A 1 69 ? -6.094 1.847 -43.457 1.00 78.12 69 LEU A C 1
ATOM 517 O O . LEU A 1 69 ? -5.690 2.696 -44.253 1.00 78.12 69 LEU A O 1
ATOM 521 N N . ASN A 1 70 ? -7.112 1.038 -43.757 1.00 73.88 70 ASN A N 1
ATOM 522 C CA . ASN A 1 70 ? -7.926 1.169 -44.968 1.00 73.88 70 ASN A CA 1
ATOM 523 C C . ASN A 1 70 ? -9.410 1.037 -44.638 1.00 73.88 70 ASN A C 1
ATOM 525 O O . ASN A 1 70 ? -9.922 -0.074 -44.518 1.00 73.88 70 ASN A O 1
ATOM 529 N N . ILE A 1 71 ? -10.086 2.179 -44.547 1.00 62.22 71 ILE A N 1
ATOM 530 C CA . ILE A 1 71 ? -11.497 2.295 -44.164 1.00 62.22 71 ILE A CA 1
ATOM 531 C C . ILE A 1 71 ? -12.415 1.522 -45.136 1.00 62.22 71 ILE A C 1
ATOM 533 O O . ILE A 1 71 ? -13.435 0.990 -44.714 1.00 62.22 71 ILE A O 1
ATOM 537 N N . GLY A 1 72 ? -12.022 1.364 -46.408 1.00 59.62 72 GLY A N 1
ATOM 538 C CA . GLY A 1 72 ? -12.792 0.624 -47.419 1.00 59.62 72 GLY A CA 1
ATOM 539 C C . GLY A 1 72 ? -12.502 -0.881 -47.508 1.00 59.62 72 GLY A C 1
ATOM 540 O O . GLY A 1 72 ? -13.157 -1.578 -48.276 1.00 59.62 72 GLY A O 1
ATOM 541 N N . GLY A 1 73 ? -11.519 -1.406 -46.765 1.00 58.81 73 GLY A N 1
ATOM 542 C CA . GLY A 1 73 ? -11.154 -2.826 -46.790 1.00 58.81 73 GLY A CA 1
ATOM 543 C C . GLY A 1 73 ? -11.541 -3.526 -45.492 1.00 58.81 73 GLY A C 1
ATOM 544 O O . GLY A 1 73 ? -11.027 -3.169 -44.439 1.00 58.81 73 GLY A O 1
ATOM 545 N N . ILE A 1 74 ? -12.416 -4.533 -45.539 1.00 63.47 74 ILE A N 1
ATOM 546 C CA . ILE A 1 74 ? -12.724 -5.373 -44.371 1.00 63.47 74 ILE A CA 1
ATOM 547 C C . ILE A 1 74 ? -11.762 -6.564 -44.375 1.00 63.47 74 ILE A C 1
ATOM 549 O O . ILE A 1 74 ? -11.882 -7.484 -45.181 1.00 63.47 74 ILE A O 1
ATOM 553 N N . GLY A 1 75 ? -10.774 -6.542 -43.486 1.00 64.25 75 GLY A N 1
ATOM 554 C CA . GLY A 1 75 ? -9.908 -7.684 -43.223 1.00 64.25 75 GLY A CA 1
ATOM 555 C C . GLY A 1 75 ? -10.649 -8.778 -42.453 1.00 64.25 75 GLY A C 1
ATOM 556 O O . GLY A 1 75 ? -11.405 -8.506 -41.520 1.00 64.25 75 GLY A O 1
ATOM 557 N N . ILE A 1 76 ? -10.392 -10.035 -42.823 1.00 68.38 76 ILE A N 1
ATOM 558 C CA . ILE A 1 76 ? -11.028 -11.219 -42.217 1.00 68.38 76 ILE A CA 1
ATOM 559 C C . ILE A 1 76 ? -10.666 -11.337 -40.724 1.00 68.38 76 ILE A C 1
ATOM 561 O O . ILE A 1 76 ? -11.510 -11.660 -39.887 1.00 68.38 76 ILE A O 1
ATOM 565 N N . PHE A 1 77 ? -9.424 -11.001 -40.366 1.00 75.56 77 PHE A N 1
ATOM 566 C CA . PHE A 1 77 ? -8.900 -11.128 -39.008 1.00 75.56 77 PHE A CA 1
ATOM 567 C C . PHE A 1 77 ? -8.695 -9.764 -38.347 1.00 75.56 77 PHE A C 1
ATOM 569 O O . PHE A 1 77 ? -8.175 -8.832 -38.965 1.00 75.56 77 PHE A O 1
ATOM 576 N N . LYS A 1 78 ? -9.073 -9.668 -37.066 1.00 83.25 78 LYS A N 1
ATOM 577 C CA . LYS A 1 78 ? -8.740 -8.532 -36.199 1.00 83.25 78 LYS A CA 1
ATOM 578 C C . LYS A 1 78 ? -7.220 -8.483 -36.029 1.00 83.25 78 LYS A C 1
ATOM 580 O O . LYS A 1 78 ? -6.608 -9.510 -35.752 1.00 83.25 78 LYS A O 1
ATOM 585 N N . ARG A 1 79 ? -6.617 -7.309 -36.207 1.00 88.00 79 ARG A N 1
ATOM 586 C CA . ARG A 1 79 ? -5.196 -7.071 -35.911 1.00 88.00 79 ARG A CA 1
ATOM 587 C C . ARG A 1 79 ? -5.056 -5.881 -34.981 1.00 88.00 79 ARG A C 1
ATOM 589 O O . ARG A 1 79 ? -5.986 -5.081 -34.838 1.00 88.00 79 ARG A O 1
ATOM 596 N N . TYR A 1 80 ? -3.887 -5.783 -34.372 1.00 90.12 80 TYR A N 1
ATOM 597 C CA . TYR A 1 80 ? -3.546 -4.745 -33.414 1.00 90.12 80 TYR A CA 1
ATOM 598 C C . TYR A 1 80 ? -2.470 -3.836 -33.990 1.00 90.12 80 TYR A C 1
ATOM 600 O O . TYR A 1 80 ? -1.700 -4.267 -34.843 1.00 90.12 80 TYR A O 1
ATOM 608 N N . TYR A 1 81 ? -2.440 -2.581 -33.572 1.00 90.75 81 TYR A N 1
ATOM 609 C CA . TYR A 1 81 ? -1.410 -1.616 -33.936 1.00 90.75 81 TYR A CA 1
ATOM 610 C C . TYR A 1 81 ? -1.181 -0.668 -32.767 1.00 90.75 81 TYR A C 1
ATOM 612 O O . TYR A 1 81 ? -2.097 -0.383 -31.994 1.00 90.75 81 TYR A O 1
ATOM 620 N N . TYR A 1 82 ? 0.041 -0.182 -32.641 1.00 89.50 82 TYR A N 1
ATOM 621 C CA . TYR A 1 82 ? 0.421 0.778 -31.629 1.00 89.50 82 TYR A CA 1
ATOM 622 C C . TYR A 1 82 ? 0.059 2.194 -32.071 1.00 89.50 82 TYR A C 1
ATOM 624 O O . TYR A 1 82 ? 0.511 2.677 -33.105 1.00 89.50 82 TYR A O 1
ATOM 632 N N . ASP A 1 83 ? -0.772 2.864 -31.290 1.00 87.69 83 ASP A N 1
ATOM 633 C CA . ASP A 1 83 ? -1.102 4.264 -31.480 1.00 87.69 83 ASP A CA 1
ATOM 634 C C . ASP A 1 83 ? -0.198 5.129 -30.597 1.00 87.69 83 ASP A C 1
ATOM 636 O O . ASP A 1 83 ? -0.336 5.146 -29.371 1.00 87.69 83 ASP A O 1
ATOM 640 N N . MET A 1 84 ? 0.731 5.847 -31.232 1.00 84.12 84 MET A N 1
ATOM 641 C CA . MET A 1 84 ? 1.687 6.719 -30.546 1.00 84.12 84 MET A CA 1
ATOM 642 C C . MET A 1 84 ? 1.013 7.905 -29.853 1.00 84.12 84 MET A C 1
ATOM 644 O O . MET A 1 84 ? 1.533 8.375 -28.843 1.00 84.12 84 MET A O 1
ATOM 648 N N . ASP A 1 85 ? -0.124 8.381 -30.374 1.00 82.88 85 ASP A N 1
ATOM 649 C CA . ASP A 1 85 ? -0.833 9.534 -29.816 1.00 82.88 85 ASP A CA 1
ATOM 650 C C . ASP A 1 85 ? -1.434 9.207 -28.448 1.00 82.88 85 ASP A C 1
ATOM 652 O O . ASP A 1 85 ? -1.303 9.989 -27.509 1.00 82.88 85 ASP A O 1
ATOM 656 N N . SER A 1 86 ? -2.056 8.033 -28.315 1.00 78.69 86 SER A N 1
ATOM 657 C CA . SER A 1 86 ? -2.632 7.585 -27.041 1.00 78.69 86 SER A CA 1
ATOM 658 C C . SER A 1 86 ? -1.721 6.677 -26.216 1.00 78.69 86 SER A C 1
ATOM 660 O O . SER A 1 86 ? -2.104 6.292 -25.115 1.00 78.69 86 SER A O 1
ATOM 662 N N . HIS A 1 87 ? -0.538 6.315 -26.724 1.00 77.25 87 HIS A N 1
ATOM 663 C CA . HIS A 1 87 ? 0.348 5.321 -26.110 1.00 77.25 87 HIS A CA 1
ATOM 664 C C . HIS A 1 87 ? -0.376 3.984 -25.821 1.00 77.25 87 HIS A C 1
ATOM 666 O O . HIS A 1 87 ? -0.196 3.347 -24.778 1.00 77.25 87 HIS A O 1
ATOM 672 N N . GLN A 1 88 ? -1.239 3.535 -26.737 1.00 82.44 88 GLN A N 1
ATOM 673 C CA . GLN A 1 88 ? -2.042 2.316 -26.573 1.00 82.44 88 GLN A CA 1
ATOM 674 C C . GLN A 1 88 ? -1.989 1.418 -27.802 1.00 82.44 88 GLN A C 1
ATOM 676 O O . GLN A 1 88 ? -1.952 1.883 -28.936 1.00 82.44 88 GLN A O 1
ATOM 681 N N . CYS A 1 89 ? -2.056 0.108 -27.575 1.00 85.06 89 CYS A N 1
ATOM 682 C CA . CYS A 1 89 ? -2.275 -0.855 -28.641 1.00 85.06 89 CYS A CA 1
ATOM 683 C C . CYS A 1 89 ? -3.771 -0.947 -28.947 1.00 85.06 89 CYS A C 1
ATOM 685 O O . CYS A 1 89 ? -4.566 -1.460 -28.162 1.00 85.06 89 CYS A O 1
ATOM 687 N N . ARG A 1 90 ? -4.163 -0.422 -30.105 1.00 89.25 90 ARG A N 1
ATOM 688 C CA . ARG A 1 90 ? -5.543 -0.428 -30.590 1.00 89.25 90 ARG A CA 1
ATOM 689 C C . ARG A 1 90 ? -5.760 -1.593 -31.534 1.00 89.25 90 ARG A C 1
ATOM 691 O O . ARG A 1 90 ? -4.821 -2.195 -32.044 1.00 89.25 90 ARG A O 1
ATOM 698 N N . SER A 1 91 ? -7.023 -1.912 -31.786 1.00 88.25 91 SER A N 1
ATOM 699 C CA . SER A 1 91 ? -7.395 -2.997 -32.689 1.00 88.25 91 SER A CA 1
ATOM 700 C C . SER A 1 91 ? -8.279 -2.512 -33.818 1.00 88.25 91 SER A C 1
ATOM 702 O O . SER A 1 91 ? -9.103 -1.623 -33.617 1.00 88.25 91 SER A O 1
ATOM 704 N N . THR A 1 92 ? -8.162 -3.129 -34.985 1.00 84.00 92 THR A N 1
ATOM 705 C CA . THR A 1 92 ? -9.062 -2.873 -36.110 1.00 84.00 92 THR A CA 1
ATOM 706 C C . THR A 1 92 ? -9.153 -4.102 -37.014 1.00 84.00 92 THR A C 1
ATOM 708 O O . THR A 1 92 ? -8.473 -5.109 -36.808 1.00 84.00 92 THR A O 1
ATOM 711 N N . ARG A 1 93 ? -10.071 -4.063 -37.976 1.00 82.19 93 ARG A N 1
ATOM 712 C CA . ARG A 1 93 ? -10.163 -5.014 -39.096 1.00 82.19 93 ARG A CA 1
ATOM 713 C C . ARG A 1 93 ? -9.813 -4.341 -40.425 1.00 82.19 93 ARG A C 1
ATOM 715 O O . ARG A 1 93 ? -9.673 -5.013 -41.437 1.00 82.19 93 ARG A O 1
ATOM 722 N N . HIS A 1 94 ? -9.637 -3.024 -40.417 1.00 76.75 94 HIS A N 1
ATOM 723 C CA . HIS A 1 94 ? -9.537 -2.186 -41.601 1.00 76.75 94 HIS A CA 1
ATOM 724 C C . HIS A 1 94 ? -8.082 -1.873 -41.942 1.00 76.75 94 HIS A C 1
ATOM 726 O O . HIS A 1 94 ? -7.554 -0.833 -41.552 1.00 76.75 94 HIS A O 1
ATOM 732 N N . PHE A 1 95 ? -7.420 -2.774 -42.672 1.00 73.88 95 PHE A N 1
ATOM 733 C CA . PHE A 1 95 ? -6.012 -2.635 -43.062 1.00 73.88 95 PHE A CA 1
ATOM 734 C C . PHE A 1 95 ? -5.806 -2.878 -44.557 1.00 73.88 95 PHE A C 1
ATOM 736 O O . PHE A 1 95 ? -6.523 -3.663 -45.178 1.00 73.88 95 PHE A O 1
ATOM 743 N N . ARG A 1 96 ? -4.778 -2.253 -45.143 1.00 71.50 96 ARG A N 1
ATOM 744 C CA . ARG A 1 96 ? -4.355 -2.559 -46.522 1.00 71.50 96 ARG A CA 1
ATOM 745 C C . ARG A 1 96 ? -3.760 -3.979 -46.626 1.00 71.50 96 ARG A C 1
ATOM 747 O O . ARG A 1 96 ? -3.041 -4.433 -45.730 1.00 71.50 96 ARG A O 1
ATOM 754 N N . LYS A 1 97 ? -4.021 -4.665 -47.749 1.00 63.75 97 LYS A N 1
ATOM 755 C CA . LYS A 1 97 ? -3.355 -5.927 -48.129 1.00 63.75 97 LYS A CA 1
ATOM 756 C C . LYS A 1 97 ? -1.860 -5.640 -48.384 1.00 63.75 97 LYS A C 1
ATOM 758 O O . LYS A 1 97 ? -1.544 -4.897 -49.299 1.00 63.75 97 LYS A O 1
ATOM 763 N N . SER A 1 98 ? -0.987 -6.254 -47.579 1.00 64.38 98 SER A N 1
ATOM 764 C CA . SER A 1 98 ? 0.488 -6.326 -47.697 1.00 64.38 98 SER A CA 1
ATOM 765 C C . SER A 1 98 ? 1.347 -5.063 -47.437 1.00 64.38 98 SER A C 1
ATOM 767 O O . SER A 1 98 ? 1.330 -4.097 -48.194 1.00 64.38 98 SER A O 1
ATOM 769 N N . THR A 1 99 ? 2.109 -5.085 -46.331 1.00 57.78 99 THR A N 1
ATOM 770 C CA . THR A 1 99 ? 3.581 -5.304 -46.274 1.00 57.78 99 THR A CA 1
ATOM 771 C C . THR A 1 99 ? 3.918 -5.958 -44.915 1.00 57.78 99 THR A C 1
ATOM 773 O O . THR A 1 99 ? 3.159 -5.757 -43.965 1.00 57.78 99 THR A O 1
ATOM 776 N N . GLU A 1 100 ? 4.976 -6.772 -44.800 1.00 60.50 100 GLU A N 1
ATOM 777 C CA . GLU A 1 100 ? 5.378 -7.453 -43.538 1.00 60.50 100 GLU A CA 1
ATOM 778 C C . GLU A 1 100 ? 5.901 -6.481 -42.467 1.00 60.50 100 GLU A C 1
ATOM 780 O O . GLU A 1 100 ? 5.835 -6.750 -41.275 1.00 60.50 100 GLU A O 1
ATOM 785 N N . ASP A 1 101 ? 6.271 -5.280 -42.896 1.00 68.12 101 ASP A N 1
ATOM 786 C CA . ASP A 1 101 ? 6.962 -4.271 -42.107 1.00 68.12 101 ASP A CA 1
ATOM 787 C C . ASP A 1 101 ? 6.057 -3.155 -41.561 1.00 68.12 101 ASP A C 1
ATOM 789 O O . ASP A 1 101 ? 6.494 -2.017 -41.478 1.00 68.12 101 ASP A O 1
ATOM 793 N N . ARG A 1 102 ? 4.782 -3.392 -41.231 1.00 82.56 102 ARG A N 1
ATOM 794 C CA . ARG A 1 102 ? 3.900 -2.326 -40.692 1.00 82.56 102 ARG A CA 1
ATOM 795 C C . ARG A 1 102 ? 3.737 -2.420 -39.190 1.00 82.56 102 ARG A C 1
ATOM 797 O O . ARG A 1 102 ? 3.917 -3.485 -38.610 1.00 82.56 102 ARG A O 1
ATOM 804 N N . ASN A 1 103 ? 3.287 -1.321 -38.595 1.00 88.62 103 ASN A N 1
ATOM 805 C CA . ASN A 1 103 ? 2.767 -1.274 -37.235 1.00 88.62 103 ASN A CA 1
ATOM 806 C C . ASN A 1 103 ? 1.486 -2.116 -37.136 1.00 88.62 103 ASN A C 1
ATOM 808 O O . ASN A 1 103 ? 0.367 -1.615 -37.254 1.00 88.62 103 ASN A O 1
ATOM 812 N N . ARG A 1 104 ? 1.663 -3.436 -37.077 1.00 87.69 104 ARG A N 1
ATOM 813 C CA . ARG A 1 104 ? 0.597 -4.422 -37.162 1.00 87.69 104 ARG A CA 1
ATOM 814 C C . ARG A 1 104 ? 1.023 -5.712 -36.476 1.00 87.69 104 ARG A C 1
ATOM 816 O O . ARG A 1 104 ? 2.042 -6.301 -36.815 1.00 87.69 104 ARG A O 1
ATOM 823 N N . PHE A 1 105 ? 0.174 -6.174 -35.575 1.00 88.25 105 PHE A N 1
ATOM 824 C CA . PHE A 1 105 ? 0.415 -7.289 -34.671 1.00 88.25 105 PHE A CA 1
ATOM 825 C C . PHE A 1 105 ? -0.753 -8.264 -34.713 1.00 88.25 105 PHE A C 1
ATOM 827 O O . PHE A 1 105 ? -1.898 -7.887 -35.010 1.00 88.25 105 PHE A O 1
ATOM 834 N N . THR A 1 106 ? -0.476 -9.530 -34.423 1.00 85.69 106 THR A N 1
ATOM 835 C CA . THR A 1 106 ? -1.505 -10.571 -34.402 1.00 85.69 106 THR A CA 1
ATOM 836 C C . THR A 1 106 ? -2.318 -10.515 -33.124 1.00 85.69 106 THR A C 1
ATOM 838 O O . THR A 1 106 ? -3.540 -10.646 -33.180 1.00 85.69 106 THR A O 1
ATOM 841 N N . THR A 1 107 ? -1.659 -10.266 -31.996 1.00 83.06 107 THR A N 1
ATOM 842 C CA . THR A 1 107 ? -2.298 -10.201 -30.680 1.00 83.06 107 THR A CA 1
ATOM 843 C C . THR A 1 107 ? -2.058 -8.846 -30.022 1.00 83.06 107 THR A C 1
ATOM 845 O O . THR A 1 107 ? -1.130 -8.117 -30.378 1.00 83.06 107 THR A O 1
ATOM 848 N N . LEU A 1 108 ? -2.913 -8.502 -29.054 1.00 79.56 108 LEU A N 1
ATOM 849 C CA . LEU A 1 108 ? -2.713 -7.321 -28.212 1.00 79.56 108 LEU A CA 1
ATOM 850 C C . LEU A 1 108 ? -1.383 -7.415 -27.457 1.00 79.56 108 LEU A C 1
ATOM 852 O O . LEU A 1 108 ? -0.619 -6.460 -27.447 1.00 79.56 108 LEU A O 1
ATOM 856 N N . GLN A 1 109 ? -1.096 -8.594 -26.904 1.00 74.31 109 GLN A N 1
ATOM 857 C CA . GLN A 1 109 ? 0.102 -8.858 -26.116 1.00 74.31 109 GLN A CA 1
ATOM 858 C C . GLN A 1 109 ? 1.389 -8.664 -26.923 1.00 74.31 109 GLN A C 1
ATOM 860 O O . GLN A 1 109 ? 2.326 -8.059 -26.423 1.00 74.31 109 GLN A O 1
ATOM 865 N N . GLU A 1 110 ? 1.425 -9.126 -28.174 1.00 81.81 110 GLU A N 1
ATOM 866 C CA . GLU A 1 110 ? 2.572 -8.922 -29.069 1.00 81.81 110 GLU A CA 1
ATOM 867 C C . GLU A 1 110 ? 2.817 -7.423 -29.315 1.00 81.81 110 GLU A C 1
ATOM 869 O O . GLU A 1 110 ? 3.948 -6.956 -29.239 1.00 81.81 110 GLU A O 1
ATOM 874 N N . CYS A 1 111 ? 1.748 -6.647 -29.540 1.00 85.44 111 CYS A N 1
ATOM 875 C CA . CYS A 1 111 ? 1.844 -5.192 -29.679 1.00 85.44 111 CYS A CA 1
ATOM 876 C C . CYS A 1 111 ? 2.365 -4.528 -28.401 1.00 85.44 111 CYS A C 1
ATOM 878 O O . CYS A 1 111 ? 3.245 -3.672 -28.454 1.00 85.44 111 CYS A O 1
ATOM 880 N N . GLU A 1 112 ? 1.826 -4.918 -27.249 1.00 80.38 112 GLU A N 1
ATOM 881 C CA . GLU A 1 112 ? 2.185 -4.334 -25.961 1.00 80.38 112 GLU A CA 1
ATOM 882 C C . GLU A 1 112 ? 3.625 -4.661 -25.575 1.00 80.38 112 GLU A C 1
ATOM 884 O O . GLU A 1 112 ? 4.368 -3.747 -25.251 1.00 80.38 112 GLU A O 1
ATOM 889 N N . GLN A 1 113 ? 4.055 -5.917 -25.697 1.00 74.69 113 GLN A N 1
ATOM 890 C CA . GLN A 1 113 ? 5.423 -6.338 -25.383 1.00 74.69 113 GLN A CA 1
ATOM 891 C C . GLN A 1 113 ? 6.475 -5.718 -26.302 1.00 74.69 113 GLN A C 1
ATOM 893 O O . GLN A 1 113 ? 7.631 -5.596 -25.900 1.00 74.69 113 GLN A O 1
ATOM 898 N N . GLU A 1 114 ? 6.117 -5.367 -27.536 1.00 79.12 114 GLU A N 1
ATOM 899 C CA . GLU A 1 114 ? 7.066 -4.816 -28.503 1.00 79.12 114 GLU A CA 1
ATOM 900 C C . GLU A 1 114 ? 7.093 -3.280 -28.495 1.00 79.12 114 GLU A C 1
ATOM 902 O O . GLU A 1 114 ? 8.160 -2.687 -28.658 1.00 79.12 114 GLU A O 1
ATOM 907 N N . CYS A 1 115 ? 5.945 -2.631 -28.268 1.00 80.06 115 CYS A N 1
ATOM 908 C CA . CYS A 1 115 ? 5.795 -1.176 -28.403 1.00 80.06 115 CYS A CA 1
ATOM 909 C C . CYS A 1 115 ? 5.634 -0.406 -27.102 1.00 80.06 115 CYS A C 1
ATOM 911 O O . CYS A 1 115 ? 5.757 0.821 -27.104 1.00 80.06 115 CYS A O 1
ATOM 913 N N . LYS A 1 116 ? 5.325 -1.092 -26.008 1.00 67.81 116 LYS A N 1
ATOM 914 C CA . LYS A 1 116 ? 5.163 -0.485 -24.695 1.00 67.81 116 LYS A CA 1
ATOM 915 C C . LYS A 1 116 ? 6.151 -1.169 -23.749 1.00 67.81 116 LYS A C 1
ATOM 917 O O . LYS A 1 116 ? 6.377 -2.373 -23.835 1.00 67.81 116 LYS A O 1
ATOM 922 N N . ASP A 1 117 ? 6.778 -0.405 -22.863 1.00 58.44 117 ASP A N 1
ATOM 923 C CA . ASP A 1 117 ? 7.533 -0.976 -21.743 1.00 58.44 117 ASP A CA 1
ATOM 924 C C . ASP A 1 117 ? 6.538 -1.500 -20.705 1.00 58.44 117 ASP A C 1
ATOM 926 O O . ASP A 1 117 ? 6.311 -0.905 -19.654 1.00 58.44 117 ASP A O 1
ATOM 930 N N . VAL A 1 118 ? 5.787 -2.536 -21.088 1.00 52.94 118 VAL A N 1
ATOM 931 C CA . VAL A 1 118 ? 4.776 -3.123 -20.217 1.00 52.94 118 VAL A CA 1
ATOM 932 C C . VAL A 1 118 ? 5.522 -4.106 -19.334 1.00 52.94 118 VAL A C 1
ATOM 934 O O . VAL A 1 118 ? 5.973 -5.140 -19.844 1.00 52.94 118 VAL A O 1
ATOM 937 N N . PRO A 1 119 ? 5.658 -3.834 -18.022 1.00 57.22 119 PRO A N 1
ATOM 938 C CA . PRO A 1 119 ? 6.110 -4.872 -17.114 1.00 57.22 119 PRO A CA 1
ATOM 939 C C . PRO A 1 119 ? 5.144 -6.064 -17.254 1.00 57.22 119 PRO A C 1
ATOM 941 O O . PRO A 1 119 ? 4.006 -5.860 -17.685 1.00 57.22 119 PRO A O 1
ATOM 944 N N . PRO A 1 120 ? 5.547 -7.308 -16.929 1.00 66.25 120 PRO A N 1
ATOM 945 C CA . PRO A 1 120 ? 4.701 -8.487 -17.132 1.00 66.25 120 PRO A CA 1
ATOM 946 C C . PRO A 1 120 ? 3.247 -8.217 -16.706 1.00 66.25 120 PRO A C 1
ATOM 948 O O . PRO A 1 120 ? 3.069 -7.557 -15.685 1.00 66.25 120 PRO A O 1
ATOM 951 N N . PRO A 1 121 ? 2.202 -8.681 -17.420 1.00 70.44 121 PRO A N 1
ATOM 952 C CA . PRO A 1 121 ? 0.811 -8.260 -17.182 1.00 70.44 121 PRO A CA 1
ATOM 953 C C . PRO A 1 121 ? 0.376 -8.238 -15.702 1.00 70.44 121 PRO A C 1
ATOM 955 O O . PRO A 1 121 ? -0.329 -7.330 -15.263 1.00 70.44 121 PRO A O 1
ATOM 958 N N . ALA A 1 122 ? 0.886 -9.181 -14.901 1.00 75.38 122 ALA A N 1
ATOM 959 C CA . ALA A 1 122 ? 0.748 -9.213 -13.446 1.00 75.38 122 ALA A CA 1
ATOM 960 C C . ALA A 1 122 ? 1.262 -7.946 -12.731 1.00 75.38 122 ALA A C 1
ATOM 962 O O . ALA A 1 122 ? 0.544 -7.374 -11.916 1.00 75.38 122 ALA A O 1
ATOM 963 N N . MET A 1 123 ? 2.469 -7.482 -13.054 1.00 80.38 123 MET A N 1
ATOM 964 C CA . MET A 1 123 ? 3.069 -6.260 -12.513 1.00 80.38 123 MET A CA 1
ATOM 965 C C . MET A 1 123 ? 2.255 -5.015 -12.872 1.00 80.38 123 MET A C 1
ATOM 967 O O . MET A 1 123 ? 2.022 -4.174 -12.008 1.00 80.38 123 MET A O 1
ATOM 971 N N . ALA A 1 124 ? 1.794 -4.893 -14.121 1.00 77.81 124 ALA A N 1
ATOM 972 C CA . ALA A 1 124 ? 0.971 -3.757 -14.540 1.00 77.81 124 ALA A CA 1
ATOM 973 C C . ALA A 1 124 ? -0.373 -3.725 -13.787 1.00 77.81 124 ALA A C 1
ATOM 975 O O . ALA A 1 124 ? -0.777 -2.687 -13.260 1.00 77.81 124 ALA A O 1
ATOM 976 N N . ALA A 1 125 ? -1.037 -4.879 -13.678 1.00 83.88 125 ALA A N 1
ATOM 977 C CA . ALA A 1 125 ? -2.293 -5.010 -12.947 1.00 83.88 125 ALA A CA 1
ATOM 978 C C . ALA A 1 125 ? -2.128 -4.737 -11.441 1.00 83.88 125 ALA A C 1
ATOM 980 O O . ALA A 1 125 ? -2.950 -4.037 -10.854 1.00 83.88 125 ALA A O 1
ATOM 981 N N . ALA A 1 126 ? -1.055 -5.222 -10.816 1.00 88.31 126 ALA A N 1
ATOM 982 C CA . ALA A 1 126 ? -0.778 -4.949 -9.410 1.00 88.31 126 ALA A CA 1
ATOM 983 C C . ALA A 1 126 ? -0.410 -3.477 -9.164 1.00 88.31 126 ALA A C 1
ATOM 985 O O . ALA A 1 126 ? -0.921 -2.871 -8.222 1.00 88.31 126 ALA A O 1
ATOM 986 N N . ARG A 1 127 ? 0.379 -2.853 -10.052 1.00 86.88 127 ARG A N 1
ATOM 987 C CA . ARG A 1 127 ? 0.687 -1.413 -9.993 1.00 86.88 127 ARG A CA 1
ATOM 988 C C . ARG A 1 127 ? -0.583 -0.562 -10.040 1.00 86.88 127 ARG A C 1
ATOM 990 O O . ARG A 1 127 ? -0.672 0.428 -9.312 1.00 86.88 127 ARG A O 1
ATOM 997 N N . ARG A 1 128 ? -1.586 -0.954 -10.838 1.00 88.56 128 ARG A N 1
ATOM 998 C CA . ARG A 1 128 ? -2.904 -0.297 -10.839 1.00 88.56 128 ARG A CA 1
ATOM 999 C C . ARG A 1 128 ? -3.542 -0.332 -9.448 1.00 88.56 128 ARG A C 1
ATOM 1001 O O . ARG A 1 128 ? -3.896 0.730 -8.949 1.00 88.56 128 ARG A O 1
ATOM 1008 N N . VAL A 1 129 ? -3.616 -1.507 -8.812 1.00 93.25 129 VAL A N 1
ATOM 1009 C CA . VAL A 1 129 ? -4.181 -1.657 -7.455 1.00 93.25 129 VAL A CA 1
ATOM 1010 C C . VAL A 1 129 ? -3.464 -0.738 -6.463 1.00 93.25 129 VAL A C 1
ATOM 1012 O O . VAL A 1 129 ? -4.115 0.041 -5.775 1.00 93.25 129 VAL A O 1
ATOM 1015 N N . VAL A 1 130 ? -2.127 -0.758 -6.440 1.00 90.12 130 VAL A N 1
ATOM 1016 C CA . VAL A 1 130 ? -1.316 0.117 -5.569 1.00 90.12 130 VAL A CA 1
ATOM 1017 C C . VAL A 1 130 ? -1.632 1.597 -5.819 1.00 90.12 130 VAL A C 1
ATOM 1019 O O . VAL A 1 130 ? -1.846 2.358 -4.878 1.00 90.12 130 VAL A O 1
ATOM 1022 N N . THR A 1 131 ? -1.728 2.006 -7.085 1.00 88.50 131 THR A N 1
ATOM 1023 C CA . THR A 1 131 ? -2.059 3.393 -7.460 1.00 88.50 131 THR A CA 1
ATOM 1024 C C . THR A 1 131 ? -3.469 3.792 -7.021 1.00 88.50 131 THR A C 1
ATOM 1026 O O . THR A 1 131 ? -3.696 4.934 -6.619 1.00 88.50 131 THR A O 1
ATOM 1029 N N . ASP A 1 132 ? -4.429 2.872 -7.083 1.00 90.88 132 ASP A N 1
ATOM 1030 C CA . ASP A 1 132 ? -5.798 3.122 -6.638 1.00 90.88 132 ASP A CA 1
ATOM 1031 C C . ASP A 1 132 ? -5.856 3.307 -5.107 1.00 90.88 132 ASP A C 1
ATOM 1033 O O . ASP A 1 132 ? -6.537 4.218 -4.626 1.00 90.88 132 ASP A O 1
ATOM 1037 N N . VAL A 1 133 ? -5.070 2.538 -4.342 1.00 91.75 133 VAL A N 1
ATOM 1038 C CA . VAL A 1 133 ? -4.923 2.691 -2.879 1.00 91.75 133 VAL A CA 1
ATOM 1039 C C . VAL A 1 133 ? -4.247 4.010 -2.506 1.00 91.75 133 VAL A C 1
ATOM 1041 O O . VAL A 1 133 ? -4.735 4.717 -1.623 1.00 91.75 133 VAL A O 1
ATOM 1044 N N . LEU A 1 134 ? -3.191 4.398 -3.228 1.00 86.38 134 LEU A N 1
ATOM 1045 C CA . LEU A 1 134 ? -2.528 5.699 -3.076 1.00 86.38 134 LEU A CA 1
ATOM 1046 C C . LEU A 1 134 ? -3.516 6.861 -3.224 1.00 86.38 134 LEU A C 1
ATOM 1048 O O . LEU A 1 134 ? -3.589 7.747 -2.371 1.00 86.38 134 LEU A O 1
ATOM 1052 N N . ARG A 1 135 ? -4.329 6.831 -4.287 1.00 83.06 135 ARG A N 1
ATOM 1053 C CA . ARG A 1 135 ? -5.382 7.833 -4.512 1.00 83.06 135 ARG A CA 1
ATOM 1054 C C . ARG A 1 135 ? -6.446 7.795 -3.411 1.00 83.06 135 ARG A C 1
ATOM 1056 O O . ARG A 1 135 ? -6.979 8.841 -3.041 1.00 83.06 135 ARG A O 1
ATOM 1063 N N . GLY A 1 136 ? -6.739 6.611 -2.871 1.00 79.94 136 GLY A N 1
ATOM 1064 C CA . GLY A 1 136 ? -7.658 6.432 -1.751 1.00 79.94 136 GLY A CA 1
ATOM 1065 C C . GLY A 1 136 ? -7.204 7.140 -0.474 1.00 79.94 136 GLY A C 1
ATOM 1066 O O . GLY A 1 136 ? -8.018 7.824 0.150 1.00 79.94 136 GLY A O 1
ATOM 1067 N N . LEU A 1 137 ? -5.915 7.049 -0.133 1.00 78.19 137 LEU A N 1
ATOM 1068 C CA . LEU A 1 137 ? -5.334 7.732 1.027 1.00 78.19 137 LEU A CA 1
ATOM 1069 C C . LEU A 1 137 ? -5.358 9.254 0.881 1.00 78.19 137 LEU A C 1
ATOM 1071 O O . LEU A 1 137 ? -5.802 9.934 1.806 1.00 78.19 137 LEU A O 1
ATOM 1075 N N . GLU A 1 138 ? -4.979 9.802 -0.281 1.00 75.12 138 GLU A N 1
ATOM 1076 C CA . GLU A 1 138 ? -5.092 11.253 -0.511 1.00 75.12 138 GLU A CA 1
ATOM 1077 C C . GLU A 1 138 ? -6.548 11.717 -0.364 1.00 75.12 138 GLU A C 1
ATOM 1079 O O . GLU A 1 138 ? -6.825 12.710 0.312 1.00 75.12 138 GLU A O 1
ATOM 1084 N N . GLY A 1 139 ? -7.493 10.962 -0.938 1.00 76.81 139 GLY A N 1
ATOM 1085 C CA . GLY A 1 139 ? -8.922 11.219 -0.789 1.00 76.81 139 GLY A CA 1
ATOM 1086 C C . GLY A 1 139 ? -9.370 11.226 0.673 1.00 76.81 139 GLY A C 1
ATOM 1087 O O . GLY A 1 139 ? -10.124 12.113 1.068 1.00 76.81 139 GLY A O 1
ATOM 1088 N N . LYS A 1 140 ? -8.875 10.289 1.489 1.00 80.50 140 LYS A N 1
ATOM 1089 C CA . LYS A 1 140 ? -9.257 10.199 2.900 1.00 80.50 140 LYS A CA 1
ATOM 1090 C C . LYS A 1 140 ? -8.666 11.259 3.793 1.00 80.50 140 LYS A C 1
ATOM 1092 O O . LYS A 1 140 ? -9.404 11.850 4.581 1.00 80.50 140 LYS A O 1
ATOM 1097 N N . ILE A 1 141 ? -7.381 11.551 3.638 1.00 75.00 141 ILE A N 1
ATOM 1098 C CA . ILE A 1 141 ? -6.735 12.655 4.352 1.00 75.00 141 ILE A CA 1
ATOM 1099 C C . ILE A 1 141 ? -7.490 13.966 4.072 1.00 75.00 141 ILE A C 1
ATOM 1101 O O . ILE A 1 141 ? -7.648 14.791 4.968 1.00 75.00 141 ILE A O 1
ATOM 1105 N N . ASN A 1 142 ? -8.025 14.149 2.859 1.00 74.56 142 ASN A N 1
ATOM 1106 C CA . ASN A 1 142 ? -8.806 15.339 2.505 1.00 74.56 142 ASN A CA 1
ATOM 1107 C C . ASN A 1 142 ? -10.179 15.422 3.194 1.00 74.56 142 ASN A C 1
ATOM 1109 O O . ASN A 1 142 ? -10.667 16.530 3.408 1.00 74.56 142 ASN A O 1
ATOM 1113 N N . THR A 1 143 ? -10.810 14.295 3.534 1.00 81.12 143 THR A N 1
ATOM 1114 C CA . THR A 1 143 ? -12.154 14.264 4.145 1.00 81.12 143 THR A CA 1
ATOM 1115 C C . THR A 1 143 ? -12.145 14.043 5.658 1.00 81.12 143 THR A C 1
ATOM 1117 O O . THR A 1 143 ? -13.202 14.090 6.274 1.00 81.12 143 THR A O 1
ATOM 1120 N N . THR A 1 144 ? -10.984 13.773 6.257 1.00 83.62 144 THR A N 1
ATOM 1121 C CA . THR A 1 144 ? -10.855 13.442 7.683 1.00 83.62 144 THR A CA 1
ATOM 1122 C C . THR A 1 144 ? -10.884 14.712 8.541 1.00 83.62 144 THR A C 1
ATOM 1124 O O . THR A 1 144 ? -9.955 15.521 8.508 1.00 83.62 144 THR A O 1
ATOM 1127 N N . ASP A 1 145 ? -11.941 14.898 9.332 1.00 84.44 145 ASP A N 1
ATOM 1128 C CA . ASP A 1 145 ? -12.208 16.161 10.041 1.00 84.44 145 ASP A CA 1
ATOM 1129 C C . ASP A 1 145 ? -11.152 16.528 11.088 1.00 84.44 145 ASP A C 1
ATOM 1131 O O . ASP A 1 145 ? -10.739 17.686 11.182 1.00 84.44 145 ASP A O 1
ATOM 1135 N N . TRP A 1 146 ? -10.674 15.541 11.845 1.00 83.00 146 TRP A N 1
ATOM 1136 C CA . TRP A 1 146 ? -9.696 15.746 12.918 1.00 83.00 146 TRP A CA 1
ATOM 1137 C C . TRP A 1 146 ? -8.267 15.971 12.401 1.00 83.00 146 TRP A C 1
ATOM 1139 O O . TRP A 1 146 ? -7.406 16.424 13.152 1.00 83.00 146 TRP A O 1
ATOM 1149 N N . MET A 1 147 ? -8.015 15.713 11.113 1.00 79.25 147 MET A N 1
ATOM 1150 C CA . MET A 1 147 ? -6.726 15.965 10.465 1.00 79.25 147 MET A CA 1
ATOM 1151 C C . MET A 1 147 ? -6.617 17.371 9.854 1.00 79.25 147 MET A C 1
ATOM 1153 O O . MET A 1 147 ? -5.573 17.678 9.292 1.00 79.25 147 MET A O 1
ATOM 1157 N N . ARG A 1 148 ? -7.647 18.230 9.935 1.00 76.69 148 ARG A N 1
ATOM 1158 C CA . ARG A 1 148 ? -7.687 19.556 9.277 1.00 76.69 148 ARG A CA 1
ATOM 1159 C C . ARG A 1 148 ? -6.687 20.576 9.859 1.00 76.69 148 ARG A C 1
ATOM 1161 O O . ARG A 1 148 ? -6.197 20.454 10.978 1.00 76.69 148 ARG A O 1
ATOM 1168 N N . GLY A 1 149 ? -6.418 21.641 9.096 1.00 74.75 149 GLY A N 1
ATOM 1169 C CA . GLY A 1 149 ? -5.590 22.779 9.527 1.00 74.75 149 GLY A CA 1
ATOM 1170 C C . GLY A 1 149 ? -4.100 22.646 9.167 1.00 74.75 149 GLY A C 1
ATOM 1171 O O . GLY A 1 149 ? -3.764 21.966 8.203 1.00 74.75 149 GLY A O 1
ATOM 1172 N N . PRO A 1 150 ? -3.174 23.294 9.898 1.00 72.44 150 PRO A N 1
ATOM 1173 C CA . PRO A 1 150 ? -1.739 23.255 9.580 1.00 72.44 150 PRO A CA 1
ATOM 1174 C C . PRO A 1 150 ? -1.140 21.840 9.579 1.00 72.44 150 PRO A C 1
ATOM 1176 O O . PRO A 1 150 ? -0.281 21.528 8.754 1.00 72.44 150 PRO A O 1
ATOM 1179 N N . ALA A 1 151 ? -1.642 20.970 10.460 1.00 71.19 151 ALA A N 1
ATOM 1180 C CA . ALA A 1 151 ? -1.274 19.560 10.519 1.00 71.19 151 ALA A CA 1
ATOM 1181 C C . ALA A 1 151 ? -1.620 18.813 9.217 1.00 71.19 151 ALA A C 1
ATOM 1183 O O . ALA A 1 151 ? -0.803 18.040 8.724 1.00 71.19 151 ALA A O 1
ATOM 1184 N N . TRP A 1 152 ? -2.770 19.114 8.601 1.00 74.56 152 TRP A N 1
ATOM 1185 C CA . TRP A 1 152 ? -3.168 18.559 7.304 1.00 74.56 152 TRP A CA 1
ATOM 1186 C C . TRP A 1 152 ? -2.123 18.825 6.219 1.00 74.56 152 TRP A C 1
ATOM 1188 O O . TRP A 1 152 ? -1.728 17.918 5.487 1.00 74.56 152 TRP A O 1
ATOM 1198 N N . CYS A 1 153 ? -1.648 20.074 6.123 1.00 77.94 153 CYS A N 1
ATOM 1199 C CA . CYS A 1 153 ? -0.646 20.461 5.132 1.00 77.94 153 CYS A CA 1
ATOM 1200 C C . CYS A 1 153 ? 0.645 19.658 5.315 1.00 77.94 153 CYS A C 1
ATOM 1202 O O . CYS A 1 153 ? 1.234 19.225 4.325 1.00 77.94 153 CYS A O 1
ATOM 1204 N N . MET A 1 154 ? 1.065 19.427 6.562 1.00 77.44 154 MET A N 1
ATOM 1205 C CA . MET A 1 154 ? 2.243 18.614 6.868 1.00 77.44 154 MET A CA 1
ATOM 1206 C C . MET A 1 154 ? 2.044 17.156 6.452 1.00 77.44 154 MET A C 1
ATOM 1208 O O . MET A 1 154 ? 2.872 16.627 5.716 1.00 77.44 154 MET A O 1
ATOM 1212 N N . MET A 1 155 ? 0.927 16.537 6.846 1.00 78.31 155 MET A N 1
ATOM 1213 C CA . MET A 1 155 ? 0.617 15.137 6.524 1.00 78.31 155 MET A CA 1
ATOM 1214 C C . MET A 1 155 ? 0.517 14.918 5.014 1.00 78.31 155 MET A C 1
ATOM 1216 O O . MET A 1 155 ? 1.098 13.979 4.478 1.00 78.31 155 MET A O 1
ATOM 1220 N N . ARG A 1 156 ? -0.144 15.835 4.298 1.00 79.06 156 ARG A N 1
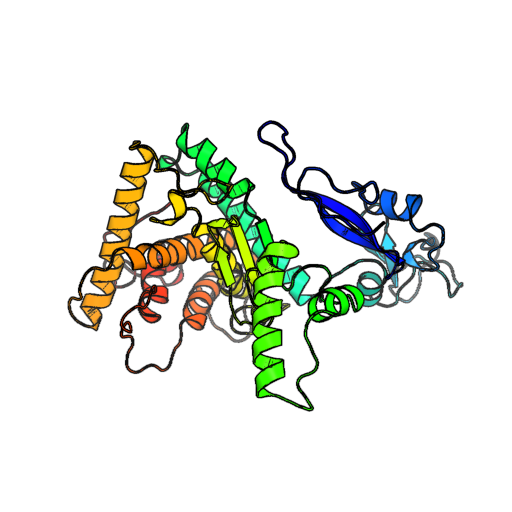ATOM 1221 C CA . ARG A 1 156 ? -0.243 15.799 2.835 1.00 79.06 156 ARG A CA 1
ATOM 1222 C C . ARG A 1 156 ? 1.109 16.009 2.157 1.00 79.06 156 ARG A C 1
ATOM 1224 O O . ARG A 1 156 ? 1.387 15.349 1.163 1.00 79.06 156 ARG A O 1
ATOM 1231 N N . THR A 1 157 ? 1.940 16.918 2.670 1.00 80.94 157 THR A N 1
ATOM 1232 C CA . THR A 1 157 ? 3.300 17.136 2.145 1.00 80.94 157 THR A CA 1
ATOM 1233 C C . THR A 1 157 ? 4.150 15.887 2.332 1.00 80.94 157 THR A C 1
ATOM 1235 O O . THR A 1 157 ? 4.833 15.485 1.397 1.00 80.94 157 THR A O 1
ATOM 1238 N N . LYS A 1 158 ? 4.046 15.244 3.500 1.00 84.12 158 LYS A N 1
ATOM 1239 C CA . LYS A 1 158 ? 4.714 13.978 3.786 1.00 84.12 158 LYS A CA 1
ATOM 1240 C C . LYS A 1 158 ? 4.245 12.879 2.849 1.00 84.12 158 LYS A C 1
ATOM 1242 O O . LYS A 1 158 ? 5.041 12.373 2.079 1.00 84.12 158 LYS A O 1
ATOM 1247 N N . PHE A 1 1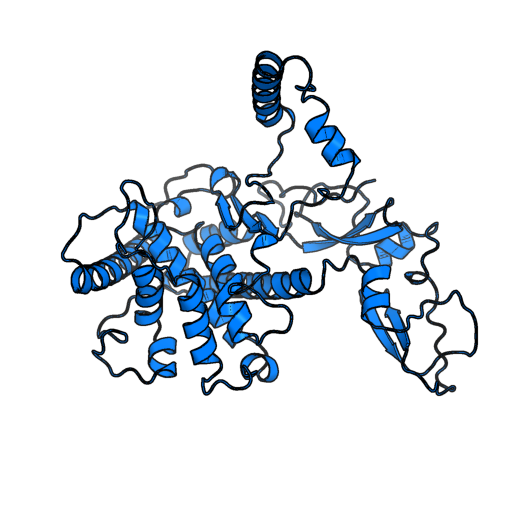59 ? 2.943 12.628 2.777 1.00 82.50 159 PHE A N 1
ATOM 1248 C CA . PHE A 1 159 ? 2.380 11.648 1.846 1.00 82.50 159 PHE A CA 1
ATOM 1249 C C . PHE A 1 159 ? 2.882 11.840 0.402 1.00 82.50 159 PHE A C 1
ATOM 1251 O O . PHE A 1 159 ? 3.312 10.894 -0.249 1.00 82.50 159 PHE A O 1
ATOM 1258 N N . LYS A 1 160 ? 2.875 13.083 -0.095 1.00 80.06 160 LYS A N 1
ATOM 1259 C CA . LYS A 1 160 ? 3.308 13.403 -1.464 1.00 80.06 160 LYS A CA 1
ATOM 1260 C C . LYS A 1 160 ? 4.809 13.257 -1.707 1.00 80.06 160 LYS A C 1
ATOM 1262 O O . LYS A 1 160 ? 5.208 13.198 -2.867 1.00 80.06 160 LYS A O 1
ATOM 1267 N N . ALA A 1 161 ? 5.618 13.249 -0.653 1.00 80.69 161 ALA A N 1
ATOM 1268 C CA . ALA A 1 161 ? 7.065 13.109 -0.742 1.00 80.69 161 ALA A CA 1
ATOM 1269 C C . ALA A 1 161 ? 7.530 11.644 -0.700 1.00 80.69 161 ALA A C 1
ATOM 1271 O O . ALA A 1 161 ? 8.707 11.393 -0.961 1.00 80.69 161 ALA A O 1
ATOM 1272 N N . MET A 1 162 ? 6.638 10.695 -0.389 1.00 80.06 162 MET A N 1
ATOM 1273 C CA . MET A 1 162 ? 6.966 9.270 -0.326 1.00 80.06 162 MET A CA 1
ATOM 1274 C C . MET A 1 162 ? 7.515 8.755 -1.657 1.00 80.06 162 MET A C 1
ATOM 1276 O O . MET A 1 162 ? 6.971 9.025 -2.733 1.00 80.06 162 MET A O 1
ATOM 1280 N N . TYR A 1 163 ? 8.575 7.959 -1.573 1.00 74.75 163 TYR A N 1
ATOM 1281 C CA . TYR A 1 163 ? 9.198 7.316 -2.719 1.00 74.75 163 TYR A CA 1
ATOM 1282 C C . TYR A 1 163 ? 8.718 5.869 -2.853 1.00 74.75 163 TYR A C 1
ATOM 1284 O O . TYR A 1 163 ? 8.964 5.066 -1.966 1.00 74.75 163 TYR A O 1
ATOM 1292 N N . PHE A 1 164 ? 8.058 5.522 -3.961 1.00 78.69 164 PHE A N 1
ATOM 1293 C CA . PHE A 1 164 ? 7.537 4.169 -4.185 1.00 78.69 164 PHE A CA 1
ATOM 1294 C C . PHE A 1 164 ? 8.439 3.362 -5.104 1.00 78.69 164 PHE A C 1
ATOM 1296 O O . PHE A 1 164 ? 8.664 3.747 -6.252 1.00 78.69 164 PHE A O 1
ATOM 1303 N N . ILE A 1 165 ? 8.858 2.193 -4.634 1.00 78.19 165 ILE A N 1
ATOM 1304 C CA . ILE A 1 165 ? 9.460 1.153 -5.460 1.00 78.19 165 ILE A CA 1
ATOM 1305 C C . ILE A 1 165 ? 8.492 -0.025 -5.518 1.00 78.19 165 ILE A C 1
ATOM 1307 O O . ILE A 1 165 ? 8.045 -0.542 -4.497 1.00 78.19 165 ILE A O 1
ATOM 1311 N N . PHE A 1 166 ? 8.164 -0.463 -6.730 1.00 79.62 166 PHE A N 1
ATOM 1312 C CA . PHE A 1 166 ? 7.262 -1.587 -6.947 1.00 79.62 166 PHE A CA 1
ATOM 1313 C C . PHE A 1 166 ? 7.911 -2.627 -7.856 1.00 79.62 166 PHE A C 1
ATOM 1315 O O . PHE A 1 166 ? 8.248 -2.339 -9.005 1.00 79.62 166 PHE A O 1
ATOM 1322 N N . GLY A 1 167 ? 8.024 -3.852 -7.357 1.00 79.69 167 GLY A N 1
ATOM 1323 C CA . GLY A 1 167 ? 8.639 -4.968 -8.048 1.00 79.69 167 GLY A CA 1
ATOM 1324 C C . GLY A 1 167 ? 10.115 -5.101 -7.719 1.00 79.69 167 GLY A C 1
ATOM 1325 O O . GLY A 1 167 ? 10.494 -5.736 -6.740 1.00 79.69 167 GLY A O 1
ATOM 1326 N N . TYR A 1 168 ? 10.941 -4.513 -8.573 1.00 73.06 168 TYR A N 1
ATOM 1327 C CA . TYR A 1 168 ? 12.388 -4.449 -8.437 1.00 73.06 168 TYR A CA 1
ATOM 1328 C C . TYR A 1 168 ? 12.865 -3.046 -8.844 1.00 73.06 168 TYR A C 1
ATOM 1330 O O . TYR A 1 168 ? 12.224 -2.423 -9.689 1.00 73.06 168 TYR A O 1
ATOM 1338 N N . PRO A 1 169 ? 13.958 -2.535 -8.250 1.00 67.19 169 PRO A N 1
ATOM 1339 C CA . PRO A 1 169 ? 14.584 -1.284 -8.658 1.00 67.19 169 PRO A CA 1
ATOM 1340 C C . PRO A 1 169 ? 14.851 -1.225 -10.166 1.00 67.19 169 PRO A C 1
ATOM 1342 O O . PRO A 1 169 ? 15.282 -2.211 -10.776 1.00 67.19 169 PRO A O 1
ATOM 1345 N N . ASP A 1 170 ? 14.636 -0.052 -10.754 1.00 59.28 170 ASP A N 1
ATOM 1346 C CA . ASP A 1 170 ? 14.889 0.175 -12.172 1.00 59.28 170 ASP A CA 1
ATOM 1347 C C . ASP A 1 170 ? 16.363 -0.099 -12.513 1.00 59.28 170 ASP A C 1
ATOM 1349 O O . ASP A 1 170 ? 17.284 0.248 -11.771 1.00 59.28 170 ASP A O 1
ATOM 1353 N N . GLY A 1 171 ? 16.595 -0.771 -13.642 1.00 54.88 171 GLY A N 1
ATOM 1354 C CA . GLY A 1 171 ? 17.940 -1.117 -14.104 1.00 54.88 171 GLY A CA 1
ATOM 1355 C C . GLY A 1 171 ? 18.523 -2.427 -13.562 1.00 54.88 171 GLY A C 1
ATOM 1356 O O . GLY A 1 171 ? 19.580 -2.821 -14.043 1.00 54.88 171 GLY A O 1
ATOM 1357 N N . LEU A 1 172 ? 17.855 -3.166 -12.665 1.00 58.78 172 LEU A N 1
ATOM 1358 C CA . LEU A 1 172 ? 18.331 -4.492 -12.212 1.00 58.78 172 LEU A CA 1
ATOM 1359 C C . LEU A 1 172 ? 18.477 -5.535 -13.327 1.00 58.78 172 LEU A C 1
ATOM 1361 O O . LEU A 1 172 ? 19.262 -6.463 -13.187 1.00 58.78 172 LEU A O 1
ATOM 1365 N N . GLY A 1 173 ? 17.762 -5.375 -14.442 1.00 52.56 173 GLY A N 1
ATOM 1366 C CA . GLY A 1 173 ? 17.965 -6.187 -15.647 1.00 52.56 173 GLY A CA 1
ATOM 1367 C C . GLY A 1 173 ? 19.153 -5.746 -16.515 1.00 52.56 173 GLY A C 1
ATOM 1368 O O . GLY A 1 173 ? 19.402 -6.350 -17.553 1.00 52.56 173 GLY A O 1
ATOM 1369 N N . SER A 1 174 ? 19.866 -4.674 -16.149 1.00 52.09 174 SER A N 1
ATOM 1370 C CA . SER A 1 174 ? 21.030 -4.181 -16.888 1.00 52.09 174 SER A CA 1
ATOM 1371 C C . SER A 1 174 ? 22.291 -4.882 -16.403 1.00 52.09 174 SER A C 1
ATOM 1373 O O . SER A 1 174 ? 22.776 -4.593 -15.312 1.00 52.09 174 SER A O 1
ATOM 1375 N N . GLU A 1 175 ? 22.886 -5.692 -17.276 1.00 53.50 175 GLU A N 1
ATOM 1376 C CA . GLU A 1 175 ? 24.199 -6.322 -17.079 1.00 53.50 175 GLU A CA 1
ATOM 1377 C C . GLU A 1 175 ? 25.245 -5.317 -16.568 1.00 53.50 175 GLU A C 1
ATOM 1379 O O . GLU A 1 175 ? 25.827 -5.524 -15.515 1.00 53.50 175 GLU A O 1
ATOM 1384 N N . HIS A 1 176 ? 25.331 -4.131 -17.181 1.00 54.78 176 HIS A N 1
ATOM 1385 C CA . HIS A 1 176 ? 26.234 -3.060 -16.739 1.00 54.78 176 HIS A CA 1
ATOM 1386 C C . HIS A 1 176 ? 26.013 -2.575 -15.290 1.00 54.78 176 HIS A C 1
ATOM 1388 O O . HIS A 1 176 ? 26.966 -2.189 -14.616 1.00 54.78 176 HIS A O 1
ATOM 1394 N N . LEU A 1 177 ? 24.763 -2.551 -14.803 1.00 61.66 177 LEU A N 1
ATOM 1395 C CA . LEU A 1 177 ? 24.492 -2.138 -13.421 1.00 61.66 177 LEU A CA 1
ATOM 1396 C C . LEU A 1 177 ? 24.942 -3.239 -12.461 1.00 61.66 177 LEU A C 1
ATOM 1398 O O . LEU A 1 177 ? 25.567 -2.935 -11.453 1.00 61.66 177 LEU A O 1
ATOM 1402 N N . ILE A 1 178 ? 24.658 -4.501 -12.798 1.00 65.81 178 ILE A N 1
ATOM 1403 C CA . ILE A 1 178 ? 25.126 -5.664 -12.038 1.00 65.81 178 ILE A CA 1
ATOM 1404 C C . ILE A 1 178 ? 26.659 -5.664 -11.996 1.00 65.81 178 ILE A C 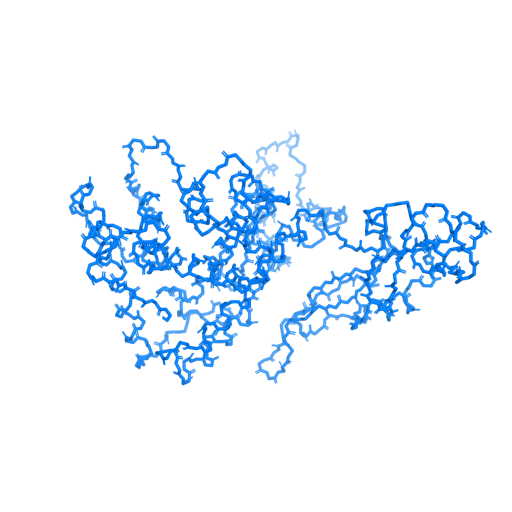1
ATOM 1406 O O . ILE A 1 178 ? 27.231 -5.695 -10.913 1.00 65.81 178 ILE A O 1
ATOM 1410 N N . GLU A 1 179 ? 27.327 -5.520 -13.138 1.00 70.12 179 GLU A N 1
ATOM 1411 C CA . GLU A 1 179 ? 28.786 -5.405 -13.210 1.00 70.12 179 GLU A CA 1
ATOM 1412 C C . GLU A 1 179 ? 29.299 -4.269 -12.318 1.00 70.12 179 GLU A C 1
ATOM 1414 O O . GLU A 1 179 ? 30.119 -4.515 -11.448 1.00 70.12 179 GLU A O 1
ATOM 1419 N N . THR A 1 180 ? 28.740 -3.059 -12.419 1.00 69.75 180 THR A N 1
ATOM 1420 C CA . THR A 1 180 ? 29.151 -1.906 -11.588 1.00 69.75 180 THR A CA 1
ATOM 1421 C C . THR A 1 180 ? 28.939 -2.141 -10.082 1.00 69.75 180 THR A C 1
ATOM 1423 O O . THR A 1 180 ? 29.680 -1.611 -9.242 1.00 69.75 180 THR A O 1
ATOM 1426 N N . LEU A 1 181 ? 27.901 -2.900 -9.708 1.00 67.75 181 LEU A N 1
ATOM 1427 C CA . LEU A 1 181 ? 27.607 -3.243 -8.315 1.00 67.75 181 LEU A CA 1
ATOM 1428 C C . LEU A 1 181 ? 28.616 -4.251 -7.753 1.00 67.75 181 LEU A C 1
ATOM 1430 O O . LEU A 1 181 ? 28.988 -4.133 -6.584 1.00 67.75 181 LEU A O 1
ATOM 1434 N N . PHE A 1 182 ? 29.067 -5.202 -8.574 1.00 74.69 182 PHE A N 1
ATOM 1435 C CA . PHE A 1 182 ? 29.919 -6.315 -8.148 1.00 74.69 182 PHE A CA 1
ATOM 1436 C C . PHE A 1 182 ? 31.391 -6.196 -8.580 1.00 74.69 182 PHE A C 1
ATOM 1438 O O . PHE A 1 182 ? 32.195 -7.002 -8.133 1.00 74.69 182 PHE A O 1
ATOM 1445 N N . GLU A 1 183 ? 31.777 -5.181 -9.360 1.00 79.12 183 GLU A N 1
ATOM 1446 C CA . GLU A 1 183 ? 33.145 -4.976 -9.880 1.00 79.12 183 GLU A CA 1
ATOM 1447 C C . GLU A 1 183 ? 34.212 -4.928 -8.774 1.00 79.12 183 GLU A C 1
ATOM 1449 O O . GLU A 1 183 ? 35.319 -5.428 -8.941 1.00 79.12 183 GLU A O 1
ATOM 1454 N N . GLU A 1 184 ? 33.869 -4.346 -7.623 1.00 76.00 184 GLU A N 1
ATOM 1455 C CA . GLU A 1 184 ? 34.773 -4.206 -6.472 1.00 76.00 184 GLU A CA 1
ATOM 1456 C C . GLU A 1 184 ? 34.681 -5.385 -5.488 1.00 76.00 184 GLU A C 1
ATOM 1458 O O . GLU A 1 184 ? 35.320 -5.357 -4.437 1.00 76.00 184 GLU A O 1
ATOM 1463 N N . ILE A 1 185 ? 33.867 -6.404 -5.782 1.00 78.62 185 ILE A N 1
ATOM 1464 C CA . ILE A 1 185 ? 33.732 -7.596 -4.942 1.00 78.62 185 ILE A CA 1
ATOM 1465 C C . ILE A 1 185 ? 34.719 -8.657 -5.453 1.00 78.62 185 ILE A C 1
ATOM 1467 O O . ILE A 1 185 ? 34.582 -9.111 -6.588 1.00 78.62 185 ILE A O 1
ATOM 1471 N N . PRO A 1 186 ? 35.718 -9.060 -4.648 1.00 76.56 186 PRO A N 1
ATOM 1472 C CA . PRO A 1 186 ? 36.738 -10.006 -5.085 1.00 76.56 186 PRO A CA 1
ATOM 1473 C C . PRO A 1 186 ? 36.159 -11.407 -5.306 1.00 76.56 186 PRO A C 1
ATOM 1475 O O . PRO A 1 186 ? 35.227 -11.826 -4.613 1.00 76.56 186 PRO A O 1
ATOM 1478 N N . ASP A 1 187 ? 36.768 -12.162 -6.223 1.00 78.75 187 ASP A N 1
ATOM 1479 C CA . ASP A 1 187 ? 36.516 -13.598 -6.343 1.00 78.75 187 ASP A CA 1
ATOM 1480 C C . ASP A 1 187 ? 37.015 -14.319 -5.077 1.00 78.75 187 ASP A C 1
ATOM 1482 O O . ASP A 1 187 ? 38.123 -14.085 -4.587 1.00 78.75 187 ASP A O 1
ATOM 1486 N N . VAL A 1 188 ? 36.170 -15.186 -4.524 1.00 83.81 188 VAL A N 1
ATOM 1487 C CA . VAL A 1 188 ? 36.418 -15.911 -3.271 1.00 83.81 188 VAL A CA 1
ATOM 1488 C C . VAL A 1 188 ? 36.790 -17.378 -3.497 1.00 83.81 188 VAL A C 1
ATOM 1490 O O . VAL A 1 188 ? 37.011 -18.094 -2.519 1.00 83.81 188 VAL A O 1
ATOM 1493 N N . ALA A 1 189 ? 36.858 -17.839 -4.752 1.00 78.88 189 ALA A N 1
ATOM 1494 C CA . ALA A 1 189 ? 37.021 -19.252 -5.094 1.00 78.88 189 ALA A CA 1
ATOM 1495 C C . ALA A 1 189 ? 38.328 -19.874 -4.567 1.00 78.88 189 ALA A C 1
ATOM 1497 O O . ALA A 1 189 ? 38.322 -21.022 -4.124 1.00 78.88 189 ALA A O 1
ATOM 1498 N N . GLU A 1 190 ? 39.437 -19.127 -4.566 1.00 76.69 190 GLU A N 1
ATOM 1499 C CA . GLU A 1 190 ? 40.755 -19.658 -4.180 1.00 76.69 190 GLU A CA 1
ATOM 1500 C C . GLU A 1 190 ? 41.087 -19.485 -2.685 1.00 76.69 190 GLU A C 1
ATOM 1502 O O . GLU A 1 190 ? 41.788 -20.313 -2.104 1.00 76.69 190 GLU A O 1
ATOM 1507 N N . ASN A 1 191 ? 40.578 -18.433 -2.030 1.00 85.00 191 ASN A N 1
ATOM 1508 C CA . ASN A 1 191 ? 40.815 -18.159 -0.607 1.00 85.00 191 ASN A CA 1
ATOM 1509 C C . ASN A 1 191 ? 39.561 -17.582 0.057 1.00 85.00 191 ASN A C 1
ATOM 1511 O O . ASN A 1 191 ? 39.459 -16.380 0.316 1.00 85.00 191 ASN A O 1
ATOM 1515 N N . PHE A 1 192 ? 38.608 -18.469 0.341 1.00 87.38 192 PHE A N 1
ATOM 1516 C CA . PHE A 1 192 ? 37.275 -18.101 0.812 1.00 87.38 192 PHE A CA 1
ATOM 1517 C C . PHE A 1 192 ? 37.290 -17.179 2.035 1.00 87.38 192 PHE A C 1
ATOM 1519 O O . PHE A 1 192 ? 36.587 -16.177 2.048 1.00 87.38 192 PHE A O 1
ATOM 1526 N N . THR A 1 193 ? 38.099 -17.470 3.058 1.00 87.25 193 THR A N 1
ATOM 1527 C CA . THR A 1 193 ? 38.092 -16.682 4.301 1.00 87.25 193 THR A CA 1
ATOM 1528 C C . THR A 1 193 ? 38.590 -15.255 4.074 1.00 87.25 193 THR A C 1
ATOM 1530 O O . THR A 1 193 ? 37.951 -14.305 4.527 1.00 87.25 193 THR A O 1
ATOM 1533 N N . ALA A 1 194 ? 39.714 -15.085 3.370 1.00 86.12 194 ALA A N 1
ATOM 1534 C CA . ALA A 1 194 ? 40.254 -13.756 3.087 1.00 86.12 194 ALA A CA 1
ATOM 1535 C C . ALA A 1 194 ? 39.366 -12.991 2.095 1.00 86.12 194 ALA A C 1
ATOM 1537 O O . ALA A 1 194 ? 39.040 -11.829 2.340 1.00 86.12 194 ALA A O 1
ATOM 1538 N N . GLY A 1 195 ? 38.912 -13.663 1.032 1.00 87.31 195 GLY A N 1
ATOM 1539 C CA . GLY A 1 195 ? 38.010 -13.093 0.034 1.00 87.31 195 GLY A CA 1
ATOM 1540 C C . GLY A 1 195 ? 36.662 -12.683 0.627 1.00 87.31 195 GLY A C 1
ATOM 1541 O O . GLY A 1 195 ? 36.170 -11.601 0.333 1.00 87.31 195 GLY A O 1
ATOM 1542 N N . PHE A 1 196 ? 36.091 -13.473 1.540 1.00 86.75 196 PHE A N 1
ATOM 1543 C CA . PHE A 1 196 ? 34.854 -13.125 2.243 1.00 86.75 196 PHE A CA 1
ATOM 1544 C C . PHE A 1 196 ? 35.017 -11.883 3.130 1.00 86.75 196 PHE A C 1
ATOM 1546 O O . PHE A 1 196 ? 34.147 -11.008 3.142 1.00 86.75 196 PHE A O 1
ATOM 1553 N N . LEU A 1 197 ? 36.121 -11.788 3.881 1.00 87.81 197 LEU A N 1
ATOM 1554 C CA . LEU A 1 197 ? 36.397 -10.620 4.722 1.00 87.81 197 LEU A CA 1
ATOM 1555 C C . LEU A 1 197 ? 36.578 -9.352 3.881 1.00 87.81 197 LEU A C 1
ATOM 1557 O O . LEU A 1 197 ? 36.065 -8.296 4.262 1.00 87.81 197 LEU A O 1
ATOM 1561 N N . ASP A 1 198 ? 37.255 -9.459 2.737 1.00 85.69 198 ASP A N 1
ATOM 1562 C CA . ASP A 1 198 ? 37.424 -8.337 1.817 1.00 85.69 198 ASP A CA 1
ATOM 1563 C C . ASP A 1 198 ? 36.104 -7.966 1.123 1.00 85.69 198 ASP A C 1
ATOM 1565 O O . ASP A 1 198 ? 35.701 -6.807 1.175 1.00 85.69 198 ASP A O 1
ATOM 1569 N N . ALA A 1 199 ? 35.329 -8.935 0.628 1.00 84.44 199 ALA A N 1
ATOM 1570 C CA . ALA A 1 199 ? 33.992 -8.703 0.075 1.00 84.44 199 ALA A CA 1
ATOM 1571 C C . ALA A 1 199 ? 33.062 -7.992 1.072 1.00 84.44 199 ALA A C 1
ATOM 1573 O O . ALA A 1 199 ? 32.382 -7.027 0.717 1.00 84.44 199 ALA A O 1
ATOM 1574 N N . LYS A 1 200 ? 33.067 -8.400 2.350 1.00 82.69 200 LYS A N 1
ATOM 1575 C CA . LYS A 1 200 ? 32.293 -7.732 3.411 1.00 82.69 200 LYS A CA 1
ATOM 1576 C C . LYS A 1 200 ? 32.755 -6.288 3.630 1.00 82.69 200 LYS A C 1
ATOM 1578 O O . LYS A 1 200 ? 31.927 -5.389 3.819 1.00 82.69 200 LYS A O 1
ATOM 1583 N N . ARG A 1 201 ? 34.070 -6.052 3.609 1.00 84.06 201 ARG A N 1
ATOM 1584 C CA . ARG A 1 201 ? 34.653 -4.711 3.716 1.00 84.06 201 ARG A CA 1
ATOM 1585 C C . ARG A 1 201 ? 34.232 -3.837 2.534 1.00 84.06 201 ARG A C 1
ATOM 1587 O O . ARG A 1 201 ? 33.752 -2.729 2.766 1.00 84.06 201 ARG A O 1
ATOM 1594 N N . GLN A 1 202 ? 34.350 -4.336 1.306 1.00 81.94 202 GLN A N 1
ATOM 1595 C CA . GLN A 1 202 ? 33.987 -3.602 0.091 1.00 81.94 202 GLN A CA 1
ATOM 1596 C C . GLN A 1 202 ? 32.488 -3.314 0.023 1.00 81.94 202 GLN A C 1
ATOM 1598 O O . GLN A 1 202 ? 32.100 -2.180 -0.244 1.00 81.94 202 GLN A O 1
ATOM 1603 N N . ALA A 1 203 ? 31.634 -4.277 0.383 1.00 77.31 203 ALA A N 1
ATOM 1604 C CA . ALA A 1 203 ? 30.194 -4.051 0.495 1.00 77.31 203 ALA A CA 1
ATOM 1605 C C . ALA A 1 203 ? 29.871 -2.902 1.469 1.00 77.31 203 ALA A C 1
ATOM 1607 O O . ALA A 1 203 ? 29.086 -2.017 1.139 1.00 77.31 203 ALA A O 1
ATOM 1608 N N . THR A 1 204 ? 30.536 -2.858 2.630 1.00 76.25 204 THR A N 1
ATOM 1609 C CA . THR A 1 204 ? 30.357 -1.780 3.621 1.00 76.25 204 THR A CA 1
ATOM 1610 C C . THR A 1 204 ? 30.813 -0.426 3.073 1.00 76.25 204 THR A C 1
ATOM 1612 O O . THR A 1 204 ? 30.127 0.577 3.241 1.00 76.25 204 THR A O 1
ATOM 1615 N N . ILE A 1 205 ? 31.959 -0.382 2.391 1.00 77.94 205 ILE A N 1
ATOM 1616 C CA . ILE A 1 205 ? 32.488 0.839 1.769 1.00 77.94 205 ILE A CA 1
ATOM 1617 C C . ILE A 1 205 ? 31.547 1.341 0.662 1.00 77.94 205 ILE A C 1
ATOM 1619 O O . ILE A 1 205 ? 31.287 2.544 0.570 1.00 77.94 205 ILE A O 1
ATOM 1623 N N . ASN A 1 206 ? 31.002 0.432 -0.146 1.00 71.75 206 ASN A N 1
ATOM 1624 C CA . ASN A 1 206 ? 30.112 0.752 -1.259 1.00 71.75 206 ASN A CA 1
ATOM 1625 C C . ASN A 1 206 ? 28.799 1.395 -0.811 1.00 71.75 206 ASN A C 1
ATOM 1627 O O . ASN A 1 206 ? 28.315 2.288 -1.508 1.00 71.75 206 ASN A O 1
ATOM 1631 N N . VAL A 1 207 ? 28.281 1.036 0.370 1.00 68.38 207 VAL A N 1
ATOM 1632 C CA . VAL A 1 207 ? 27.120 1.714 0.978 1.00 68.38 207 VAL A CA 1
ATOM 1633 C C . VAL A 1 207 ? 27.373 3.220 1.119 1.00 68.38 207 VAL A C 1
ATOM 1635 O O . VAL A 1 207 ? 26.516 4.023 0.758 1.00 68.38 207 VAL A O 1
ATOM 1638 N N . PHE A 1 208 ? 28.568 3.622 1.561 1.00 66.19 208 PHE A N 1
ATOM 1639 C CA . PHE A 1 208 ? 28.911 5.037 1.749 1.00 66.19 208 PHE A CA 1
ATOM 1640 C C . PHE A 1 208 ? 29.357 5.738 0.461 1.00 66.19 208 PHE A C 1
ATOM 1642 O O . PHE A 1 208 ? 29.107 6.930 0.297 1.00 66.19 208 PHE A O 1
ATOM 1649 N N . ARG A 1 209 ? 30.035 5.031 -0.455 1.00 67.38 209 ARG A N 1
ATOM 1650 C CA . ARG A 1 209 ? 30.607 5.640 -1.674 1.00 67.38 209 ARG A CA 1
ATOM 1651 C C . ARG A 1 209 ? 29.613 5.770 -2.813 1.00 67.38 209 ARG A C 1
ATOM 1653 O O . ARG A 1 209 ? 29.635 6.778 -3.514 1.00 67.38 209 ARG A O 1
ATOM 1660 N N . LYS A 1 210 ? 28.780 4.752 -3.027 1.00 61.09 210 LYS A N 1
ATOM 1661 C CA . LYS A 1 210 ? 27.914 4.679 -4.209 1.00 61.09 210 LYS A CA 1
ATOM 1662 C C . LYS A 1 210 ? 26.502 5.222 -3.950 1.00 61.09 210 LYS A C 1
ATOM 1664 O O . LYS A 1 210 ? 25.724 5.336 -4.890 1.00 61.09 210 LYS A O 1
ATOM 1669 N N . ASN A 1 211 ? 26.199 5.624 -2.706 1.00 55.28 211 ASN A N 1
ATOM 1670 C CA . ASN A 1 211 ? 24.955 6.291 -2.294 1.00 55.28 211 ASN A CA 1
ATOM 1671 C C . ASN A 1 211 ? 23.688 5.587 -2.836 1.00 55.28 211 ASN A C 1
ATOM 1673 O O . ASN A 1 211 ? 22.710 6.233 -3.219 1.00 55.28 211 ASN A O 1
ATOM 1677 N N . PHE A 1 212 ? 23.735 4.253 -2.936 1.00 59.41 212 PHE A N 1
ATOM 1678 C CA . PHE A 1 212 ? 22.653 3.455 -3.502 1.00 59.41 212 PHE A CA 1
ATOM 1679 C C . PHE A 1 212 ? 21.524 3.315 -2.483 1.00 59.41 212 PHE A C 1
ATOM 1681 O O . PHE A 1 212 ? 21.693 2.722 -1.421 1.00 59.41 212 PHE A O 1
ATOM 1688 N N . LYS A 1 213 ? 20.349 3.838 -2.839 1.00 54.41 213 LYS A N 1
ATOM 1689 C CA . LYS A 1 213 ? 19.104 3.686 -2.080 1.00 54.41 213 LYS A CA 1
ATOM 1690 C C . LYS A 1 213 ? 18.329 2.464 -2.580 1.00 54.41 213 LYS A C 1
ATOM 1692 O O . LYS A 1 213 ? 17.315 2.606 -3.252 1.00 54.41 213 LYS A O 1
ATOM 1697 N N . ILE A 1 214 ? 18.857 1.267 -2.339 1.00 56.88 214 ILE A N 1
ATOM 1698 C CA . ILE A 1 214 ? 18.059 0.037 -2.405 1.00 56.88 214 ILE A CA 1
ATOM 1699 C C . ILE A 1 214 ? 18.024 -0.482 -0.976 1.00 56.88 214 ILE A C 1
ATOM 1701 O O . ILE A 1 214 ? 18.992 -1.085 -0.516 1.00 56.88 214 ILE A O 1
ATOM 1705 N N . SER A 1 215 ? 16.953 -0.180 -0.243 1.00 55.09 215 SER A N 1
ATOM 1706 C CA . SER A 1 215 ? 16.886 -0.501 1.186 1.00 55.09 215 SER A CA 1
ATOM 1707 C C . SER A 1 215 ? 16.471 -1.951 1.468 1.00 55.09 215 SER A C 1
ATOM 1709 O O . SER A 1 215 ? 16.498 -2.364 2.624 1.00 55.09 215 SER A O 1
ATOM 1711 N N . MET A 1 216 ? 16.123 -2.748 0.445 1.00 57.88 216 MET A N 1
ATOM 1712 C CA . MET A 1 216 ? 15.758 -4.159 0.615 1.00 57.88 216 MET A CA 1
ATOM 1713 C C . MET A 1 216 ? 16.317 -5.075 -0.475 1.00 57.88 216 MET A C 1
ATOM 1715 O O . MET A 1 216 ? 16.428 -4.716 -1.647 1.00 57.88 216 MET A O 1
ATOM 1719 N N . ASN A 1 217 ? 16.634 -6.307 -0.070 1.00 65.00 217 ASN A N 1
ATOM 1720 C CA . ASN A 1 217 ? 16.926 -7.407 -0.978 1.00 65.00 217 ASN A CA 1
ATOM 1721 C C . ASN A 1 217 ? 15.715 -7.658 -1.891 1.00 65.00 217 ASN A C 1
ATOM 1723 O O . ASN A 1 217 ? 14.618 -7.944 -1.421 1.00 65.00 217 ASN A O 1
ATOM 1727 N N . THR A 1 218 ? 15.921 -7.594 -3.200 1.00 66.12 218 THR A N 1
ATOM 1728 C CA . THR A 1 218 ? 14.852 -7.702 -4.203 1.00 66.12 218 THR A CA 1
ATOM 1729 C C . THR A 1 218 ? 14.239 -9.094 -4.292 1.00 66.12 218 THR A C 1
ATOM 1731 O O . THR A 1 218 ? 13.108 -9.243 -4.751 1.00 66.12 218 THR A O 1
ATOM 1734 N N . ALA A 1 219 ? 14.952 -10.109 -3.801 1.00 67.19 219 ALA A N 1
ATOM 1735 C CA . ALA A 1 219 ? 14.449 -11.468 -3.646 1.00 67.19 219 ALA A CA 1
ATOM 1736 C C . ALA A 1 219 ? 13.733 -11.699 -2.302 1.00 67.19 219 ALA A C 1
ATOM 1738 O O . ALA A 1 219 ? 13.188 -12.781 -2.086 1.00 67.19 219 ALA A O 1
ATOM 1739 N N . ALA A 1 220 ? 13.727 -10.723 -1.384 1.00 72.56 220 ALA A N 1
ATOM 1740 C CA . ALA A 1 220 ? 12.996 -10.860 -0.132 1.00 72.56 220 ALA A CA 1
ATOM 1741 C C . ALA A 1 220 ? 11.486 -10.833 -0.391 1.00 72.56 220 ALA A C 1
ATOM 1743 O O . ALA A 1 220 ? 10.973 -9.975 -1.118 1.00 72.56 220 ALA A O 1
ATOM 1744 N N . ILE A 1 221 ? 10.783 -11.779 0.236 1.00 73.88 221 ILE A N 1
ATOM 1745 C CA . ILE A 1 221 ? 9.325 -11.770 0.301 1.00 73.88 221 ILE A CA 1
ATOM 1746 C C . ILE A 1 221 ? 8.924 -10.717 1.313 1.00 73.88 221 ILE A C 1
ATOM 1748 O O . ILE A 1 221 ? 9.112 -10.910 2.513 1.00 73.88 221 ILE A O 1
ATOM 1752 N N . GLY A 1 222 ? 8.371 -9.614 0.826 1.00 84.75 222 GLY A N 1
ATOM 1753 C CA . GLY A 1 222 ? 7.892 -8.584 1.720 1.00 84.75 222 GLY A CA 1
ATOM 1754 C C . GLY A 1 222 ? 7.670 -7.237 1.073 1.00 84.75 222 GLY A C 1
ATOM 1755 O O . GLY A 1 222 ? 7.746 -7.044 -0.146 1.00 84.75 222 GLY A O 1
ATOM 1756 N N . ALA A 1 223 ? 7.372 -6.327 1.973 1.00 91.00 223 ALA A N 1
ATOM 1757 C CA . ALA A 1 223 ? 7.131 -4.929 1.764 1.00 91.00 223 ALA A CA 1
ATOM 1758 C C . ALA A 1 223 ? 7.688 -4.192 2.985 1.00 91.00 223 ALA A C 1
ATOM 1760 O O . ALA A 1 223 ? 7.854 -4.809 4.042 1.00 91.00 223 ALA A O 1
ATOM 1761 N N . HIS A 1 224 ? 8.023 -2.919 2.819 1.00 89.44 224 HIS A N 1
ATOM 1762 C CA . HIS A 1 224 ? 8.412 -2.076 3.942 1.00 89.44 224 HIS A CA 1
ATOM 1763 C C . HIS A 1 224 ? 8.157 -0.603 3.640 1.00 89.44 224 HIS A C 1
ATOM 1765 O O . HIS A 1 224 ? 8.189 -0.167 2.484 1.00 89.44 224 HIS A O 1
ATOM 1771 N N . TYR A 1 225 ? 8.028 0.169 4.710 1.00 90.50 225 TYR A N 1
ATOM 1772 C CA . TYR A 1 225 ? 8.308 1.592 4.741 1.00 90.50 225 TYR A CA 1
ATOM 1773 C C . TYR A 1 225 ? 9.605 1.843 5.510 1.00 90.50 225 TYR A C 1
ATOM 1775 O O . TYR A 1 225 ? 9.853 1.232 6.546 1.00 90.50 225 TYR A O 1
ATOM 1783 N N . HIS A 1 226 ? 10.453 2.726 4.990 1.00 87.31 226 HIS A N 1
ATOM 1784 C CA . HIS A 1 226 ? 11.686 3.128 5.651 1.00 87.31 226 HIS A CA 1
ATOM 1785 C C . HIS A 1 226 ? 11.631 4.630 5.964 1.00 87.31 226 HIS A C 1
ATOM 1787 O O . HIS A 1 226 ? 11.696 5.441 5.032 1.00 87.31 226 HIS A O 1
ATOM 1793 N N . PRO A 1 227 ? 11.559 5.038 7.246 1.00 87.00 227 PRO A N 1
ATOM 1794 C CA . PRO A 1 227 ? 11.374 6.441 7.616 1.00 87.00 227 PRO A CA 1
ATOM 1795 C C . PRO A 1 227 ? 12.547 7.330 7.188 1.00 87.00 227 PRO A C 1
ATOM 1797 O O . PRO A 1 227 ? 12.317 8.405 6.637 1.00 87.00 227 PRO A O 1
ATOM 1800 N N . ASP A 1 228 ? 13.792 6.860 7.334 1.00 81.25 228 ASP A N 1
ATOM 1801 C CA . ASP A 1 228 ? 14.989 7.655 7.001 1.00 81.25 228 ASP A CA 1
ATOM 1802 C C . ASP A 1 228 ? 15.109 8.017 5.510 1.00 81.25 228 ASP A C 1
ATOM 1804 O O . ASP A 1 228 ? 15.621 9.077 5.150 1.00 81.25 228 ASP A O 1
ATOM 1808 N N . THR A 1 229 ? 14.669 7.130 4.614 1.00 78.50 229 THR A N 1
ATOM 1809 C CA . THR A 1 229 ? 14.691 7.373 3.163 1.00 78.50 229 THR A CA 1
ATOM 1810 C C . THR A 1 229 ? 13.343 7.829 2.625 1.00 78.50 229 THR A C 1
ATOM 1812 O O . THR A 1 229 ? 13.266 8.218 1.456 1.00 78.50 229 THR A O 1
ATOM 1815 N N . HIS A 1 230 ? 12.311 7.797 3.471 1.00 83.88 230 HIS A N 1
ATOM 1816 C CA . HIS A 1 230 ? 10.916 8.026 3.129 1.00 83.88 230 HIS A CA 1
ATOM 1817 C C . HIS A 1 230 ? 10.437 7.140 1.961 1.00 83.88 230 HIS A C 1
ATOM 1819 O O . HIS A 1 230 ? 9.687 7.568 1.079 1.00 83.88 230 HIS A O 1
ATOM 1825 N N . GLU A 1 231 ? 10.926 5.899 1.937 1.00 84.62 231 GLU A N 1
ATOM 1826 C CA . GLU A 1 231 ? 10.701 4.918 0.875 1.00 84.62 231 GLU A CA 1
ATOM 1827 C C . GLU A 1 231 ? 9.624 3.912 1.275 1.00 84.62 231 GLU A C 1
ATOM 1829 O O . GLU A 1 231 ? 9.667 3.368 2.371 1.00 84.62 231 GLU A O 1
ATOM 1834 N N . VAL A 1 232 ? 8.705 3.621 0.358 1.00 86.56 232 VAL A N 1
ATOM 1835 C CA . VAL A 1 232 ? 7.796 2.477 0.389 1.00 86.56 232 VAL A CA 1
ATOM 1836 C C . VAL A 1 232 ? 8.227 1.502 -0.698 1.00 86.56 232 VAL A C 1
ATOM 1838 O O . VAL A 1 232 ? 8.259 1.848 -1.881 1.00 86.56 232 VAL A O 1
ATOM 1841 N N . TYR A 1 233 ? 8.506 0.265 -0.318 1.00 86.44 233 TYR A N 1
ATOM 1842 C CA . TYR A 1 233 ? 8.908 -0.789 -1.236 1.00 86.44 233 TYR A CA 1
ATOM 1843 C C . TYR A 1 233 ? 7.909 -1.942 -1.191 1.00 86.44 233 TYR A C 1
ATOM 1845 O O . TYR A 1 233 ? 7.589 -2.457 -0.124 1.00 86.44 233 TYR A O 1
ATOM 1853 N N . LEU A 1 234 ? 7.461 -2.398 -2.359 1.00 88.75 234 LEU A N 1
ATOM 1854 C CA . LEU A 1 234 ? 6.636 -3.596 -2.520 1.00 88.75 234 LEU A CA 1
ATOM 1855 C C . LEU A 1 234 ? 7.345 -4.560 -3.474 1.00 88.75 234 LEU A C 1
ATOM 1857 O O . LEU A 1 234 ? 7.482 -4.259 -4.661 1.00 88.75 234 LEU A O 1
ATOM 1861 N N . SER A 1 235 ? 7.783 -5.722 -2.986 1.00 87.62 235 SER A N 1
ATOM 1862 C CA . SER A 1 235 ? 8.543 -6.685 -3.795 1.00 87.62 235 SER A CA 1
ATOM 1863 C C . SER A 1 235 ? 7.707 -7.327 -4.908 1.00 87.62 235 SER A C 1
ATOM 1865 O O . SER A 1 235 ? 6.533 -7.652 -4.715 1.00 87.62 235 SER A O 1
ATOM 1867 N N . ALA A 1 236 ? 8.335 -7.632 -6.050 1.00 84.25 236 ALA A N 1
ATOM 1868 C CA . ALA A 1 236 ? 7.727 -8.445 -7.115 1.00 84.25 236 ALA A CA 1
ATOM 1869 C C . ALA A 1 236 ? 7.338 -9.846 -6.619 1.00 84.25 236 ALA A C 1
ATOM 1871 O O . ALA A 1 236 ? 6.425 -10.471 -7.155 1.00 84.25 236 ALA A O 1
ATOM 1872 N N . THR A 1 237 ? 8.003 -10.331 -5.570 1.00 85.50 237 THR A N 1
ATOM 1873 C CA . THR A 1 237 ? 7.689 -11.612 -4.928 1.00 85.50 237 THR A CA 1
ATOM 1874 C C . THR A 1 237 ? 6.307 -11.627 -4.271 1.00 85.50 237 THR A C 1
ATOM 1876 O O . THR A 1 237 ? 5.793 -12.701 -3.986 1.00 85.50 237 THR A O 1
ATOM 1879 N N . LEU A 1 238 ? 5.659 -10.477 -4.059 1.00 90.25 238 LEU A N 1
ATOM 1880 C CA . LEU A 1 238 ? 4.271 -10.417 -3.591 1.00 90.25 238 LEU A CA 1
ATOM 1881 C C . LEU A 1 238 ? 3.259 -10.762 -4.694 1.00 90.25 238 LEU A C 1
ATOM 1883 O O . LEU A 1 238 ? 2.077 -10.941 -4.405 1.00 90.25 238 LEU A O 1
ATOM 1887 N N . LEU A 1 239 ? 3.692 -10.877 -5.956 1.00 89.88 239 LEU A N 1
ATOM 1888 C CA . LEU A 1 239 ? 2.826 -11.178 -7.101 1.00 89.88 239 LEU A CA 1
ATOM 1889 C C . LEU A 1 239 ? 2.517 -12.666 -7.248 1.00 89.88 239 LEU A C 1
ATOM 1891 O O . LEU A 1 239 ? 2.620 -13.241 -8.331 1.00 89.88 239 LEU A O 1
ATOM 1895 N N . GLN A 1 240 ? 2.131 -13.275 -6.134 1.00 86.81 240 GLN A N 1
ATOM 1896 C CA . GLN A 1 240 ? 1.766 -14.678 -6.028 1.00 86.81 240 GLN A CA 1
ATOM 1897 C C . GLN A 1 240 ? 0.618 -14.872 -5.019 1.00 86.81 240 GLN A C 1
ATOM 1899 O O . GLN A 1 240 ? 0.396 -14.016 -4.153 1.00 86.81 240 GLN A O 1
ATOM 1904 N N . PRO A 1 241 ? -0.126 -15.990 -5.091 1.00 85.31 241 PRO A N 1
ATOM 1905 C CA . PRO A 1 241 ? -1.141 -16.322 -4.095 1.00 85.31 241 PRO A CA 1
ATOM 1906 C C . PRO A 1 241 ? -0.549 -16.447 -2.675 1.00 85.31 241 PRO A C 1
ATOM 1908 O O . PRO A 1 241 ? 0.582 -16.907 -2.532 1.00 85.31 241 PRO A O 1
ATOM 1911 N N . PRO A 1 242 ? -1.308 -16.104 -1.614 1.00 89.81 242 PRO A N 1
ATOM 1912 C CA . PRO A 1 242 ? -2.666 -15.555 -1.630 1.00 89.81 242 PRO A CA 1
ATOM 1913 C C . PRO A 1 242 ? -2.714 -14.017 -1.760 1.00 89.81 242 PRO A C 1
ATOM 1915 O O . PRO A 1 242 ? -3.760 -13.427 -1.509 1.00 89.81 242 PRO A O 1
ATOM 1918 N N . ILE A 1 243 ? -1.607 -13.352 -2.106 1.00 93.75 243 ILE A N 1
ATOM 1919 C CA . ILE A 1 243 ? -1.504 -11.882 -2.101 1.00 93.75 243 ILE A CA 1
ATOM 1920 C C . ILE A 1 243 ? -1.990 -11.257 -3.410 1.00 93.75 243 ILE A C 1
ATOM 1922 O O . ILE A 1 243 ? -2.690 -10.244 -3.393 1.00 93.75 243 ILE A O 1
ATOM 1926 N N . PHE A 1 244 ? -1.625 -11.836 -4.551 1.00 93.75 244 PHE A N 1
ATOM 1927 C CA . PHE A 1 244 ? -2.025 -11.311 -5.850 1.00 93.75 244 PHE A CA 1
ATOM 1928 C C . PHE A 1 244 ? -2.073 -12.406 -6.911 1.00 93.75 244 PHE A C 1
ATOM 1930 O O . PHE A 1 244 ? -1.196 -13.267 -6.985 1.00 93.75 244 PHE A O 1
ATOM 1937 N N . ILE A 1 245 ? -3.094 -12.341 -7.764 1.00 89.50 245 ILE A N 1
ATOM 1938 C CA . ILE A 1 245 ? -3.245 -13.202 -8.936 1.00 89.50 245 ILE A CA 1
ATOM 1939 C C . ILE A 1 245 ? -3.701 -12.335 -10.109 1.00 89.50 245 ILE A C 1
ATOM 1941 O O . ILE A 1 245 ? -4.748 -11.682 -10.064 1.00 89.50 245 ILE A O 1
ATOM 1945 N N . HIS A 1 246 ? -2.935 -12.355 -11.199 1.00 86.00 246 HIS A N 1
ATOM 1946 C CA . HIS A 1 246 ? -3.330 -11.671 -12.424 1.00 86.00 246 HIS A CA 1
ATOM 1947 C C . HIS A 1 246 ? -4.643 -12.254 -12.970 1.00 86.00 246 HIS A C 1
ATOM 1949 O O . HIS A 1 246 ? -4.740 -13.456 -13.208 1.00 86.00 246 HIS A O 1
ATOM 1955 N N . GLY A 1 247 ? -5.645 -11.396 -13.174 1.00 82.31 247 GLY A N 1
ATOM 1956 C CA . GLY A 1 247 ? -6.976 -11.791 -13.645 1.00 82.31 247 GLY A CA 1
ATOM 1957 C C . GLY A 1 247 ? -7.945 -12.261 -12.554 1.00 82.31 247 GLY A C 1
ATOM 1958 O O . GLY A 1 247 ? -9.105 -12.512 -12.867 1.00 82.31 247 GLY A O 1
ATOM 1959 N N . ALA A 1 248 ? -7.521 -12.350 -11.287 1.00 89.25 248 ALA A N 1
ATOM 1960 C CA . ALA A 1 248 ? -8.454 -12.601 -10.190 1.00 89.25 248 ALA A CA 1
ATOM 1961 C C . ALA A 1 248 ? -9.404 -11.405 -9.965 1.00 89.25 248 ALA A C 1
ATOM 1963 O O . ALA A 1 248 ? -9.034 -10.265 -10.278 1.00 89.25 248 ALA A O 1
ATOM 1964 N N . PRO A 1 249 ? -10.605 -11.638 -9.395 1.00 94.44 249 PRO A N 1
ATOM 1965 C CA . PRO A 1 249 ? -11.551 -10.572 -9.078 1.00 94.44 249 PRO A CA 1
ATOM 1966 C C . PRO A 1 249 ? -10.935 -9.452 -8.236 1.00 94.44 249 PRO A C 1
ATOM 1968 O O . PRO A 1 249 ? -10.060 -9.691 -7.398 1.00 94.44 249 PRO A O 1
ATOM 1971 N N .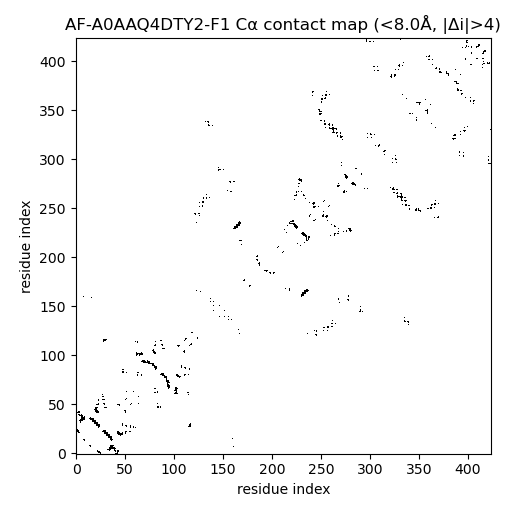 ALA A 1 250 ? -11.426 -8.223 -8.420 1.00 96.50 250 ALA A N 1
ATOM 1972 C CA . ALA A 1 250 ? -10.872 -7.047 -7.754 1.00 96.50 250 ALA A CA 1
ATOM 1973 C C . ALA A 1 250 ? -10.875 -7.180 -6.222 1.00 96.50 250 ALA A C 1
ATOM 1975 O O . ALA A 1 250 ? -9.878 -6.846 -5.588 1.00 96.50 250 ALA A O 1
ATOM 1976 N N . ALA A 1 251 ? -11.936 -7.752 -5.643 1.00 97.38 251 ALA A N 1
ATOM 1977 C CA . ALA A 1 251 ? -12.032 -8.010 -4.206 1.00 97.38 251 ALA A CA 1
ATOM 1978 C C . ALA A 1 251 ? -10.821 -8.788 -3.654 1.00 97.38 251 ALA A C 1
ATOM 1980 O O . ALA A 1 251 ? -10.297 -8.436 -2.600 1.00 97.38 251 ALA A O 1
ATOM 1981 N N . PHE A 1 252 ? -10.330 -9.793 -4.392 1.00 96.44 252 PHE A N 1
ATOM 1982 C CA . PHE A 1 252 ? -9.166 -10.591 -4.002 1.00 96.44 252 PHE A CA 1
ATOM 1983 C C . PHE A 1 252 ? -7.877 -9.756 -4.036 1.00 96.44 252 PHE A C 1
ATOM 1985 O O . PHE A 1 252 ? -7.165 -9.649 -3.039 1.00 96.44 252 PHE A O 1
ATOM 1992 N N . ASN A 1 253 ? -7.588 -9.123 -5.178 1.00 96.69 253 ASN A N 1
ATOM 1993 C CA . ASN A 1 253 ? -6.328 -8.399 -5.372 1.00 96.69 253 ASN A CA 1
ATOM 1994 C C . ASN A 1 253 ? -6.227 -7.143 -4.492 1.00 96.69 253 ASN A C 1
ATOM 1996 O O . ASN A 1 253 ? -5.147 -6.817 -4.002 1.00 96.69 253 ASN A O 1
ATOM 2000 N N . TYR A 1 254 ? -7.338 -6.454 -4.237 1.00 97.94 254 TYR A N 1
ATOM 2001 C CA . TYR A 1 254 ? -7.344 -5.314 -3.324 1.00 97.94 254 TYR A CA 1
ATOM 2002 C C . TYR A 1 254 ? -7.168 -5.761 -1.865 1.00 97.94 254 TYR A C 1
ATOM 2004 O O . TYR A 1 254 ? -6.358 -5.187 -1.140 1.00 97.94 254 TYR A O 1
ATOM 2012 N N . ALA A 1 255 ? -7.832 -6.831 -1.424 1.00 97.69 255 ALA A N 1
ATOM 2013 C CA . ALA A 1 255 ? -7.649 -7.356 -0.068 1.00 97.69 255 ALA A CA 1
ATOM 2014 C C . ALA A 1 255 ? -6.237 -7.909 0.213 1.00 97.69 255 ALA A C 1
ATOM 2016 O O . ALA A 1 255 ? -5.788 -7.916 1.366 1.00 97.69 255 ALA A O 1
ATOM 2017 N N . GLY A 1 256 ? -5.556 -8.380 -0.833 1.00 96.50 256 GLY A N 1
ATOM 2018 C CA . GLY A 1 256 ? -4.166 -8.822 -0.807 1.00 96.50 256 GLY A C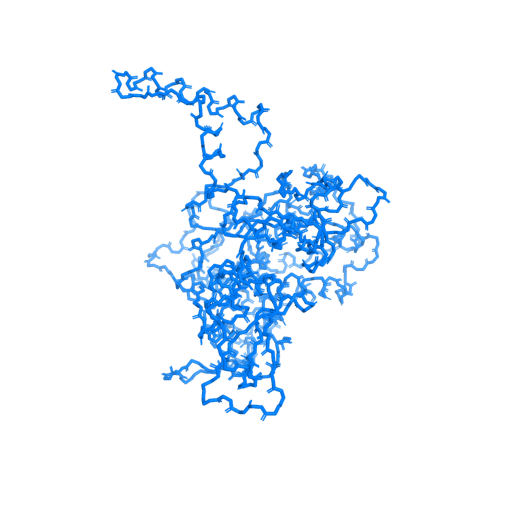A 1
ATOM 2019 C C . GLY A 1 256 ? -3.186 -7.658 -0.981 1.00 96.50 256 GLY A C 1
ATOM 2020 O O . GLY A 1 256 ? -2.930 -6.921 -0.027 1.00 96.50 256 GLY A O 1
ATOM 2021 N N . ILE A 1 257 ? -2.629 -7.487 -2.188 1.00 96.12 257 ILE A N 1
ATOM 2022 C CA . ILE A 1 257 ? -1.590 -6.473 -2.456 1.00 96.12 257 ILE A CA 1
ATOM 2023 C C . ILE A 1 257 ? -2.050 -5.039 -2.168 1.00 96.12 257 ILE A C 1
ATOM 2025 O O . ILE A 1 257 ? -1.251 -4.234 -1.696 1.00 96.12 257 ILE A O 1
ATOM 2029 N N . GLY A 1 258 ? -3.328 -4.713 -2.393 1.00 96.88 258 GLY A N 1
ATOM 2030 C CA . GLY A 1 258 ? -3.853 -3.378 -2.089 1.00 96.88 258 GLY A CA 1
ATOM 2031 C C . GLY A 1 258 ? -3.777 -3.048 -0.597 1.00 96.88 258 GLY A C 1
ATOM 2032 O O . GLY A 1 258 ? -3.364 -1.955 -0.220 1.00 96.88 258 GLY A O 1
ATOM 2033 N N . MET A 1 259 ? -4.093 -4.015 0.267 1.00 96.06 259 MET A N 1
ATOM 2034 C CA . MET A 1 259 ? -3.944 -3.839 1.709 1.00 96.06 259 MET A CA 1
ATOM 2035 C C . MET A 1 259 ? -2.478 -3.698 2.114 1.00 96.06 259 MET A C 1
ATOM 2037 O O . MET A 1 259 ? -2.193 -2.886 2.984 1.00 96.06 259 MET A O 1
ATOM 2041 N N . ILE A 1 260 ? -1.555 -4.434 1.479 1.00 96.06 260 ILE A N 1
ATOM 2042 C CA . ILE A 1 260 ? -0.120 -4.336 1.814 1.00 96.06 260 ILE A CA 1
ATOM 2043 C C . ILE A 1 260 ? 0.385 -2.948 1.435 1.00 96.06 260 ILE A C 1
ATOM 2045 O O . ILE A 1 260 ? 1.029 -2.287 2.237 1.00 96.06 260 ILE A O 1
ATOM 2049 N N . ALA A 1 261 ? 0.003 -2.456 0.256 1.00 94.88 261 ALA A N 1
ATOM 2050 C CA . ALA A 1 261 ? 0.305 -1.089 -0.142 1.00 94.88 261 ALA A CA 1
ATOM 2051 C C . ALA A 1 261 ? -0.232 -0.068 0.868 1.00 94.88 261 ALA A C 1
ATOM 2053 O O . ALA A 1 261 ? 0.499 0.828 1.273 1.00 94.88 261 ALA A O 1
ATOM 2054 N N . GLY A 1 262 ? -1.488 -0.215 1.303 1.00 94.88 262 GLY A N 1
ATOM 2055 C CA . GLY A 1 262 ? -2.097 0.654 2.312 1.00 94.88 262 GLY A CA 1
ATOM 2056 C C . GLY A 1 262 ? -1.407 0.587 3.679 1.00 94.88 262 GLY A C 1
ATOM 2057 O O . GLY A 1 262 ? -1.324 1.606 4.361 1.00 94.88 262 GLY A O 1
ATOM 2058 N N . HIS A 1 263 ? -0.921 -0.592 4.068 1.00 95.62 263 HIS A N 1
ATOM 2059 C CA . HIS A 1 263 ? -0.179 -0.831 5.303 1.00 95.62 263 HIS A CA 1
ATOM 2060 C C . HIS A 1 263 ? 1.152 -0.070 5.288 1.00 95.62 263 HIS A C 1
ATOM 2062 O O . HIS A 1 263 ? 1.339 0.823 6.111 1.00 95.62 263 HIS A O 1
ATOM 2068 N N . GLU A 1 264 ? 1.997 -0.295 4.275 1.00 94.44 264 GLU A N 1
ATOM 2069 C CA . GLU A 1 264 ? 3.285 0.411 4.173 1.00 94.44 264 GLU A CA 1
ATOM 2070 C C . GLU A 1 264 ? 3.115 1.924 4.044 1.00 94.44 264 GLU A C 1
ATOM 2072 O O . GLU A 1 264 ? 3.849 2.716 4.627 1.00 94.44 264 GLU A O 1
ATOM 2077 N N . LEU A 1 265 ? 2.089 2.349 3.311 1.00 91.69 265 LEU A N 1
ATOM 2078 C CA . LEU A 1 265 ? 1.728 3.755 3.198 1.00 91.69 265 LEU A CA 1
ATOM 2079 C C . LEU A 1 265 ? 1.397 4.414 4.528 1.00 91.69 265 LEU A C 1
ATOM 2081 O O . LEU A 1 265 ? 1.654 5.604 4.721 1.00 91.69 265 LEU A O 1
ATOM 2085 N N . SER A 1 266 ? 0.768 3.656 5.416 1.00 92.50 266 SER A N 1
ATOM 2086 C CA . SER A 1 266 ? 0.297 4.173 6.689 1.00 92.50 266 SER A CA 1
ATOM 2087 C C . SER A 1 266 ? 1.418 4.297 7.714 1.00 92.50 266 SER A C 1
ATOM 2089 O O . SER A 1 266 ? 1.257 5.092 8.637 1.00 92.50 266 SER A O 1
ATOM 2091 N N . HIS A 1 267 ? 2.547 3.597 7.542 1.00 93.44 267 HIS A N 1
ATOM 2092 C CA . HIS A 1 267 ? 3.680 3.680 8.469 1.00 93.44 267 HIS A CA 1
ATOM 2093 C C . HIS A 1 267 ? 4.206 5.100 8.621 1.00 93.44 267 HIS A C 1
ATOM 2095 O O . HIS A 1 267 ? 4.380 5.559 9.735 1.00 93.44 267 HIS A O 1
ATOM 2101 N N . ALA A 1 268 ? 4.271 5.902 7.555 1.00 90.00 268 ALA A N 1
ATOM 2102 C CA . ALA A 1 268 ? 4.650 7.316 7.679 1.00 90.00 268 ALA A CA 1
ATOM 2103 C C . ALA A 1 268 ? 3.779 8.154 8.640 1.00 90.00 268 ALA A C 1
ATOM 2105 O O . ALA A 1 268 ? 4.115 9.307 8.931 1.00 90.00 268 ALA A O 1
ATOM 2106 N N . PHE A 1 269 ? 2.640 7.621 9.075 1.00 88.62 269 PHE A N 1
ATOM 2107 C CA . PHE A 1 269 ? 1.674 8.256 9.961 1.00 88.62 269 PHE A CA 1
ATOM 2108 C C . PHE A 1 269 ? 1.361 7.408 11.194 1.00 88.62 269 PHE A C 1
ATOM 2110 O O . PHE A 1 269 ? 0.385 7.695 11.890 1.00 88.62 269 PHE A O 1
ATOM 2117 N N . ASP A 1 270 ? 2.148 6.369 11.457 1.00 91.62 270 ASP A N 1
ATOM 2118 C CA . ASP A 1 270 ? 2.033 5.582 12.672 1.00 91.62 270 ASP A CA 1
ATOM 2119 C C . ASP A 1 270 ? 2.588 6.353 13.892 1.00 91.62 270 ASP A C 1
ATOM 2121 O O . ASP A 1 270 ? 3.175 7.429 13.733 1.00 91.62 270 ASP A O 1
ATOM 2125 N N . PRO A 1 271 ? 2.341 5.883 15.129 1.00 89.31 271 PRO A N 1
ATOM 2126 C CA . PRO A 1 271 ? 2.703 6.610 16.343 1.00 89.31 271 PRO A CA 1
ATOM 2127 C C . PRO A 1 271 ? 4.176 7.002 16.480 1.00 89.31 271 PRO A C 1
ATOM 2129 O O . PRO A 1 271 ? 4.456 7.979 17.173 1.00 89.31 271 PRO A O 1
ATOM 2132 N N . GLU A 1 272 ? 5.093 6.263 15.864 1.00 89.19 272 GLU A N 1
ATOM 2133 C CA . GLU A 1 272 ? 6.530 6.536 15.906 1.00 89.19 272 GLU A CA 1
ATOM 2134 C C . GLU A 1 272 ? 6.945 7.363 14.692 1.00 89.19 272 GLU A C 1
ATOM 2136 O O . GLU A 1 272 ? 7.514 8.453 14.813 1.00 89.19 272 GLU A O 1
ATOM 2141 N N . ASP A 1 273 ? 6.568 6.891 13.510 1.00 90.75 273 ASP A N 1
ATOM 2142 C CA . ASP A 1 273 ? 7.063 7.435 12.260 1.00 90.75 273 ASP A CA 1
ATOM 2143 C C . ASP A 1 273 ? 6.408 8.765 11.897 1.00 90.75 273 ASP A C 1
ATOM 2145 O O . ASP A 1 273 ? 6.980 9.515 11.104 1.00 90.75 273 ASP A O 1
ATOM 2149 N N . ILE A 1 274 ? 5.276 9.143 12.510 1.00 88.12 274 ILE A N 1
ATOM 2150 C CA . ILE A 1 274 ? 4.665 10.476 12.355 1.00 88.12 274 ILE A CA 1
ATOM 2151 C C . ILE A 1 274 ? 5.624 11.619 12.730 1.00 88.12 274 ILE A C 1
ATOM 2153 O O . ILE A 1 274 ? 5.506 12.712 12.169 1.00 88.12 274 ILE A O 1
ATOM 2157 N N . GLU A 1 275 ? 6.605 11.378 13.608 1.00 87.38 275 GLU A N 1
ATOM 2158 C CA . GLU A 1 275 ? 7.607 12.376 14.011 1.00 87.38 275 GLU A CA 1
ATOM 2159 C C . GLU A 1 275 ? 8.700 12.614 12.959 1.00 87.38 275 GLU A C 1
ATOM 2161 O O . GLU A 1 275 ? 9.433 13.600 13.052 1.00 87.38 275 GLU A O 1
ATOM 2166 N N . TYR A 1 276 ? 8.820 11.758 11.945 1.00 88.50 276 TYR A N 1
ATOM 2167 C CA . TYR A 1 276 ? 9.796 11.942 10.872 1.00 88.50 276 TYR A CA 1
ATOM 2168 C C . TYR A 1 276 ? 9.300 12.965 9.848 1.00 88.50 276 TYR A C 1
ATOM 2170 O O . TYR A 1 276 ? 8.133 12.961 9.440 1.00 88.50 276 TYR A O 1
ATOM 2178 N N . ASP A 1 277 ? 10.188 13.850 9.403 1.00 84.12 277 ASP A N 1
ATOM 2179 C CA . ASP A 1 277 ? 9.923 14.725 8.265 1.00 84.12 277 ASP A CA 1
ATOM 2180 C C . ASP A 1 277 ? 10.164 14.006 6.923 1.00 84.12 277 ASP A C 1
ATOM 2182 O O . ASP A 1 277 ? 10.565 12.847 6.863 1.00 84.12 277 ASP A O 1
ATOM 2186 N N . VAL A 1 278 ? 9.918 14.707 5.814 1.00 83.06 278 VAL A N 1
ATOM 2187 C CA . VAL A 1 278 ? 10.081 14.166 4.449 1.00 83.06 278 VAL A CA 1
ATOM 2188 C C . VAL A 1 278 ? 11.515 13.783 4.078 1.00 83.06 278 VAL A C 1
ATOM 2190 O O . VAL A 1 278 ? 11.730 13.164 3.042 1.00 83.06 278 VAL A O 1
ATOM 2193 N N . ASN A 1 279 ? 12.498 14.198 4.878 1.00 79.25 279 ASN A N 1
ATOM 2194 C CA . ASN A 1 279 ? 13.913 13.912 4.665 1.00 79.25 279 ASN A CA 1
ATOM 2195 C C . ASN A 1 279 ? 14.421 12.824 5.623 1.00 79.25 279 ASN A C 1
ATOM 2197 O O . ASN A 1 279 ? 15.628 12.595 5.662 1.00 79.25 279 ASN A O 1
ATOM 2201 N N . GLY A 1 280 ? 13.534 12.213 6.415 1.00 82.62 280 GLY A N 1
ATOM 2202 C CA . GLY A 1 280 ? 13.904 11.199 7.392 1.00 82.62 280 GLY A CA 1
ATOM 2203 C C . GLY A 1 280 ? 14.505 11.756 8.681 1.00 82.62 280 GLY A C 1
ATOM 2204 O O . GLY A 1 280 ? 15.098 11.006 9.450 1.00 82.62 280 GLY A O 1
ATOM 2205 N N . TYR A 1 281 ? 14.373 13.059 8.955 1.00 84.94 281 TYR A N 1
ATOM 2206 C CA . TYR A 1 281 ? 14.817 13.618 10.230 1.00 84.94 281 TYR A CA 1
ATOM 2207 C C . TYR A 1 281 ? 13.688 13.601 11.254 1.00 84.94 281 TYR A C 1
ATOM 2209 O O . TYR A 1 281 ? 12.589 14.090 10.987 1.00 84.94 281 TYR A O 1
ATOM 2217 N N . ILE A 1 282 ? 13.993 13.124 12.462 1.00 86.81 282 ILE A N 1
ATOM 2218 C CA . ILE A 1 282 ? 13.077 13.210 13.599 1.00 86.81 282 ILE A CA 1
ATOM 2219 C C . ILE A 1 282 ? 12.864 14.684 13.944 1.00 86.81 282 ILE A C 1
ATOM 2221 O O . ILE A 1 282 ? 13.776 15.397 14.376 1.00 86.81 282 ILE A O 1
ATOM 2225 N N . LYS A 1 283 ? 11.628 15.138 13.784 1.00 82.12 283 LYS A N 1
ATOM 2226 C CA . LYS A 1 283 ? 11.170 16.465 14.162 1.00 82.12 283 LYS A CA 1
ATOM 2227 C C . LYS A 1 283 ? 9.902 16.306 14.982 1.00 82.12 283 LYS A C 1
ATOM 2229 O O . LYS A 1 283 ? 8.811 16.225 14.426 1.00 82.12 283 LYS A O 1
ATOM 2234 N N . LYS A 1 284 ? 10.073 16.320 16.311 1.00 77.25 284 LYS A N 1
ATOM 2235 C CA . LYS A 1 284 ? 8.979 16.190 17.285 1.00 77.25 284 LYS A CA 1
ATOM 2236 C C . LYS A 1 284 ? 7.744 16.950 16.825 1.00 77.25 284 LYS A C 1
ATOM 2238 O O . LYS A 1 284 ? 7.798 18.169 16.611 1.00 77.25 284 LYS A O 1
ATOM 2243 N N . PHE A 1 285 ? 6.651 16.215 16.670 1.00 72.62 285 PHE A N 1
ATOM 2244 C CA . PHE A 1 285 ? 5.403 16.798 16.222 1.00 72.62 285 PHE A CA 1
ATOM 2245 C C . PHE A 1 285 ? 4.868 17.719 17.333 1.00 72.62 285 PHE A C 1
ATOM 2247 O O . PHE A 1 285 ? 4.883 17.334 18.505 1.00 72.62 285 PHE A O 1
ATOM 2254 N N . PRO A 1 286 ? 4.440 18.956 17.026 1.00 75.19 286 PRO A N 1
ATOM 2255 C CA . PRO A 1 286 ? 3.923 19.859 18.049 1.00 75.19 286 PRO A CA 1
ATOM 2256 C C . PRO A 1 286 ? 2.667 19.288 18.727 1.00 75.19 286 PRO A C 1
ATOM 2258 O O . PRO A 1 286 ? 1.828 18.666 18.067 1.00 75.19 286 PRO A O 1
ATOM 2261 N N . ASP A 1 287 ? 2.498 19.563 20.027 1.00 80.88 287 ASP A N 1
ATOM 2262 C CA . ASP A 1 287 ? 1.244 19.272 20.733 1.00 80.88 287 ASP A CA 1
ATOM 2263 C C . ASP A 1 287 ? 0.123 20.128 20.128 1.00 80.88 287 ASP A C 1
ATOM 2265 O O . ASP A 1 287 ? 0.068 21.348 20.292 1.00 80.88 287 ASP A O 1
ATOM 2269 N N . THR A 1 288 ? -0.741 19.481 19.355 1.00 84.44 288 THR A N 1
ATOM 2270 C CA . THR A 1 288 ? -1.823 20.105 18.591 1.00 84.44 288 THR A CA 1
ATOM 2271 C C . THR A 1 288 ? -3.127 19.357 18.859 1.00 84.44 288 THR A C 1
ATOM 2273 O O . THR A 1 288 ? -3.092 18.179 19.217 1.00 84.44 288 THR A O 1
ATOM 2276 N N . PRO A 1 289 ? -4.299 19.984 18.645 1.00 87.50 289 PRO A N 1
ATOM 2277 C CA . PRO A 1 289 ? -5.577 19.274 18.717 1.00 87.50 289 PRO A CA 1
ATOM 2278 C C . PRO A 1 289 ? -5.611 18.008 17.845 1.00 87.50 289 PRO A C 1
ATOM 2280 O O . PRO A 1 289 ? -6.127 16.988 18.284 1.00 87.50 289 PRO A O 1
ATOM 2283 N N . MET A 1 290 ? -4.978 18.047 16.664 1.00 86.69 290 MET A N 1
ATOM 2284 C CA . MET A 1 290 ? -4.830 16.882 15.785 1.00 86.69 290 MET A CA 1
ATOM 2285 C C . MET A 1 290 ? -4.070 15.745 16.476 1.00 86.69 290 MET A C 1
ATOM 2287 O O . MET A 1 290 ? -4.558 14.620 16.492 1.00 86.69 290 MET A O 1
ATOM 2291 N N . MET A 1 291 ? -2.921 16.031 17.103 1.00 86.00 291 MET A N 1
ATOM 2292 C CA . MET A 1 291 ? -2.148 14.999 17.804 1.00 86.00 291 MET A CA 1
ATOM 2293 C C . MET A 1 291 ? -2.899 14.413 19.000 1.00 86.00 291 MET A C 1
ATOM 2295 O O . MET A 1 291 ? -2.798 13.216 19.245 1.00 86.00 291 MET A O 1
ATOM 2299 N N . LYS A 1 292 ? -3.703 15.213 19.712 1.00 90.00 292 LYS A N 1
ATOM 2300 C CA . LYS A 1 292 ? -4.552 14.707 20.806 1.00 90.00 292 LYS A CA 1
ATOM 2301 C C . LYS A 1 292 ? -5.603 13.723 20.293 1.00 90.00 292 LYS A C 1
ATOM 2303 O O . LYS A 1 292 ? -5.768 12.655 20.880 1.00 90.00 292 LYS A O 1
ATOM 2308 N N . GLU A 1 293 ? -6.259 14.051 19.180 1.00 91.00 293 GLU A N 1
ATOM 2309 C CA . GLU A 1 293 ? -7.210 13.154 18.509 1.00 91.00 293 GLU A CA 1
ATOM 2310 C C . GLU A 1 293 ? -6.528 11.893 17.964 1.00 91.00 293 GLU A C 1
ATOM 2312 O O . GLU A 1 293 ? -7.023 10.782 18.162 1.00 91.00 293 GLU A O 1
ATOM 2317 N N . PHE A 1 294 ? -5.354 12.039 17.345 1.00 90.38 294 PHE A N 1
ATOM 2318 C CA . PHE A 1 294 ? -4.535 10.917 16.889 1.00 90.38 294 PHE A CA 1
ATOM 2319 C C . PHE A 1 294 ? -4.204 9.967 18.046 1.00 90.38 294 PHE A C 1
ATOM 2321 O O . PHE A 1 294 ? -4.505 8.776 17.976 1.00 90.38 294 PHE A O 1
ATOM 2328 N N . THR A 1 295 ? -3.669 10.490 19.155 1.00 90.94 295 THR A N 1
ATOM 2329 C CA . THR A 1 295 ? -3.357 9.694 20.348 1.00 90.94 295 THR A CA 1
ATOM 2330 C C . THR A 1 295 ? -4.602 9.003 20.906 1.00 90.94 295 THR A C 1
ATOM 2332 O O . THR A 1 295 ? -4.538 7.820 21.240 1.00 90.94 295 THR A O 1
ATOM 2335 N N . ALA A 1 296 ? -5.751 9.683 20.968 1.00 93.44 296 ALA A N 1
ATOM 2336 C CA . ALA A 1 296 ? -7.002 9.078 21.429 1.00 93.44 296 ALA A CA 1
ATOM 2337 C C . ALA A 1 296 ? -7.448 7.904 20.536 1.00 93.44 296 ALA A C 1
ATOM 2339 O O . ALA A 1 296 ? -7.860 6.857 21.044 1.00 93.44 296 ALA A O 1
ATOM 2340 N N . LYS A 1 297 ? -7.310 8.038 19.211 1.00 93.12 297 LYS A N 1
ATOM 2341 C CA . LYS A 1 297 ? -7.626 6.980 18.235 1.00 93.12 297 LYS A CA 1
ATOM 2342 C C . LYS A 1 297 ? -6.687 5.783 18.351 1.00 93.12 297 LYS A C 1
ATOM 2344 O O . LYS A 1 297 ? -7.166 4.648 18.385 1.00 93.12 297 LYS A O 1
ATOM 2349 N N . VAL A 1 298 ? -5.381 6.026 18.485 1.00 92.94 298 VAL A N 1
ATOM 2350 C CA . VAL A 1 298 ? -4.372 4.979 18.726 1.00 92.94 298 VAL A CA 1
ATOM 2351 C C . VAL A 1 298 ? -4.691 4.222 20.016 1.00 92.94 298 VAL A C 1
ATOM 2353 O O . VAL A 1 298 ? -4.744 2.994 20.011 1.00 92.94 298 VAL A O 1
ATOM 2356 N N . LEU A 1 299 ? -5.004 4.932 21.106 1.00 92.38 299 LEU A N 1
ATOM 2357 C CA . LEU A 1 299 ? -5.370 4.317 22.387 1.00 92.38 299 LEU A CA 1
ATOM 2358 C C . LEU A 1 299 ? -6.668 3.502 22.306 1.00 92.38 299 LEU A C 1
ATOM 2360 O O . LEU A 1 299 ? -6.747 2.423 22.899 1.00 92.38 299 LEU A O 1
ATOM 2364 N N . CYS A 1 300 ? -7.673 3.973 21.560 1.00 94.00 300 CYS A N 1
ATOM 2365 C CA . CYS A 1 300 ? -8.888 3.196 21.307 1.00 94.00 300 CYS A CA 1
ATOM 2366 C C . CYS A 1 300 ? -8.542 1.867 20.624 1.00 94.00 300 CYS A C 1
ATOM 2368 O O . CYS A 1 300 ? -8.920 0.796 21.107 1.00 94.00 300 CYS A O 1
ATOM 2370 N N . LEU A 1 301 ? -7.781 1.927 19.527 1.00 93.50 301 LEU A N 1
ATOM 2371 C CA . LEU A 1 301 ? -7.422 0.746 18.750 1.00 93.50 301 LEU A CA 1
ATOM 2372 C C . LEU A 1 301 ? -6.564 -0.227 19.568 1.00 93.50 301 LEU A C 1
ATOM 2374 O O . LEU A 1 301 ? -6.862 -1.422 19.608 1.00 93.50 301 LEU A O 1
ATOM 2378 N N . ARG A 1 302 ? -5.572 0.289 20.301 1.00 90.88 302 ARG A N 1
ATOM 2379 C CA . ARG A 1 302 ? -4.763 -0.464 21.268 1.00 90.88 302 ARG A CA 1
ATOM 2380 C C . ARG A 1 302 ? -5.650 -1.252 22.236 1.00 90.88 302 ARG A C 1
ATOM 2382 O O . ARG A 1 302 ? -5.461 -2.456 22.412 1.00 90.88 302 ARG A O 1
ATOM 2389 N N . ASN A 1 303 ? -6.648 -0.603 22.838 1.00 90.00 303 ASN A N 1
ATOM 2390 C CA . ASN A 1 303 ? -7.581 -1.267 23.752 1.00 90.00 303 ASN A CA 1
ATOM 2391 C C . ASN A 1 303 ? -8.396 -2.360 23.045 1.00 90.00 303 ASN A C 1
ATOM 2393 O O . ASN A 1 303 ? -8.571 -3.444 23.604 1.00 90.00 303 ASN A O 1
ATOM 2397 N N . SER A 1 304 ? -8.831 -2.125 21.803 1.00 90.94 304 SER A N 1
ATOM 2398 C CA . SER A 1 304 ? -9.529 -3.133 20.994 1.00 90.94 304 SER A CA 1
ATOM 2399 C C . SER A 1 304 ? -8.661 -4.369 20.715 1.00 90.94 304 SER A C 1
ATOM 2401 O O . SER A 1 304 ? -9.188 -5.488 20.684 1.00 90.94 304 SER A O 1
ATOM 2403 N N . TYR A 1 305 ? -7.353 -4.193 20.507 1.00 89.56 305 TYR A N 1
ATOM 2404 C CA . TYR A 1 305 ? -6.413 -5.303 20.347 1.00 89.56 305 TYR A CA 1
ATOM 2405 C C . TYR A 1 305 ? -6.193 -6.061 21.660 1.00 89.56 305 TYR A C 1
ATOM 2407 O O . TYR A 1 305 ? -6.226 -7.294 21.672 1.00 89.56 305 TYR A O 1
ATOM 2415 N N . TYR A 1 306 ? -6.019 -5.351 22.778 1.00 85.56 306 TYR A N 1
ATOM 2416 C CA . TYR A 1 306 ? -5.855 -5.990 24.086 1.00 85.56 306 TYR A CA 1
ATOM 2417 C C . TYR A 1 306 ? -7.072 -6.797 24.505 1.00 85.56 306 TYR A C 1
ATOM 2419 O O . TYR A 1 306 ? -6.907 -7.921 24.972 1.00 85.56 306 TYR A O 1
ATOM 2427 N N . GLN A 1 307 ? -8.279 -6.265 24.308 1.00 83.62 307 GLN A N 1
ATOM 2428 C CA . GLN A 1 307 ? -9.509 -7.007 24.577 1.00 83.62 307 GLN A CA 1
ATOM 2429 C C . GLN A 1 307 ? -9.528 -8.314 23.775 1.00 83.62 307 GLN A C 1
ATOM 2431 O O . GLN A 1 307 ? -9.640 -9.386 24.368 1.00 83.62 307 GLN A O 1
ATOM 2436 N N . ALA A 1 308 ? -9.275 -8.245 22.462 1.00 82.50 308 ALA A N 1
ATOM 2437 C CA . ALA A 1 308 ? -9.260 -9.422 21.591 1.00 82.50 308 ALA A CA 1
ATOM 2438 C C . ALA A 1 308 ? -8.204 -10.471 21.988 1.00 82.50 308 ALA A C 1
ATOM 2440 O O . ALA A 1 308 ? -8.477 -11.668 21.924 1.00 82.50 308 ALA A O 1
ATOM 2441 N N . GLU A 1 309 ? -7.002 -10.055 22.402 1.00 80.56 309 GLU A N 1
ATOM 2442 C CA . GLU A 1 309 ? -5.972 -10.999 22.856 1.00 80.56 309 GLU A CA 1
ATOM 2443 C C . GLU A 1 309 ? -6.233 -11.541 24.266 1.00 80.56 309 GLU A C 1
ATOM 2445 O O . GLU A 1 309 ? -5.930 -12.708 24.523 1.00 80.56 309 GLU A O 1
ATOM 2450 N N . SER A 1 310 ? -6.804 -10.732 25.163 1.00 76.56 310 SER A N 1
ATOM 2451 C CA . SER A 1 310 ? -7.146 -11.149 26.526 1.00 76.56 310 SER A CA 1
ATOM 2452 C C . SER A 1 310 ? -8.238 -12.216 26.547 1.00 76.56 310 SER A C 1
ATOM 2454 O O . SER A 1 310 ? -8.094 -13.196 27.277 1.00 76.56 310 SER A O 1
ATOM 2456 N N . GLU A 1 311 ? -9.251 -12.086 25.680 1.00 70.56 311 GLU A N 1
ATOM 2457 C CA . GLU A 1 311 ? -10.315 -13.079 25.467 1.00 70.56 311 GLU A CA 1
ATOM 2458 C C . GLU A 1 311 ? -9.740 -14.446 25.064 1.00 70.56 311 GLU A C 1
ATOM 2460 O O . GLU A 1 311 ? -10.324 -15.484 25.364 1.00 70.56 311 GLU A O 1
ATOM 2465 N N . GLU A 1 312 ? -8.585 -14.460 24.391 1.00 66.69 312 GLU A N 1
ATOM 2466 C CA . GLU A 1 312 ? -7.961 -15.688 23.896 1.00 66.69 312 GLU A CA 1
ATOM 2467 C C . GLU A 1 312 ? -6.855 -16.245 24.799 1.00 66.69 312 GLU A C 1
ATOM 2469 O O . GLU A 1 312 ? -6.602 -17.450 24.766 1.00 66.69 312 GLU A O 1
ATOM 2474 N N . ARG A 1 313 ? -6.110 -15.393 25.517 1.00 64.50 313 ARG A N 1
ATOM 2475 C CA . ARG A 1 313 ? -4.822 -15.782 26.133 1.00 64.50 313 ARG A CA 1
ATOM 2476 C C . ARG A 1 313 ? -4.572 -15.221 27.535 1.00 64.50 313 ARG A C 1
ATOM 2478 O O . ARG A 1 313 ? -3.500 -15.489 28.080 1.00 64.50 313 ARG A O 1
ATOM 2485 N N . GLY A 1 314 ? -5.509 -14.467 28.113 1.00 59.12 314 GLY A N 1
ATOM 2486 C CA . GLY A 1 314 ? -5.287 -13.716 29.352 1.00 59.12 314 GLY A CA 1
ATOM 2487 C C . GLY A 1 314 ? -4.442 -12.450 29.143 1.00 59.12 314 GLY A C 1
ATOM 2488 O O . GLY A 1 314 ? -3.828 -12.253 28.092 1.00 59.12 314 GLY A O 1
ATOM 2489 N N . ALA A 1 315 ? -4.445 -11.552 30.131 1.00 54.72 315 ALA A N 1
ATOM 2490 C CA . ALA A 1 315 ? -3.798 -10.243 30.029 1.00 54.72 315 ALA A CA 1
ATOM 2491 C C . ALA A 1 315 ? -2.269 -10.350 29.839 1.00 54.72 315 ALA A C 1
ATOM 2493 O O . ALA A 1 315 ? -1.599 -11.143 30.501 1.00 54.72 315 ALA A O 1
ATOM 2494 N N . ARG A 1 316 ? -1.708 -9.523 28.947 1.00 64.12 316 ARG A N 1
ATOM 2495 C CA . ARG A 1 316 ? -0.261 -9.404 28.687 1.00 64.12 316 ARG A CA 1
ATOM 2496 C C . ARG A 1 316 ? 0.217 -7.968 28.874 1.00 64.12 316 ARG A C 1
ATOM 2498 O O . ARG A 1 316 ? -0.586 -7.040 28.846 1.00 64.12 316 ARG A O 1
ATOM 2505 N N . SER A 1 317 ? 1.530 -7.804 29.048 1.00 56.22 317 SER A N 1
ATOM 2506 C CA . SER A 1 317 ? 2.165 -6.496 29.204 1.00 56.22 317 SER A CA 1
ATOM 2507 C C . SER A 1 317 ? 1.954 -5.608 27.979 1.00 56.22 317 SER A C 1
ATOM 2509 O O . SER A 1 317 ? 1.941 -6.070 26.832 1.00 56.22 317 SER A O 1
ATOM 2511 N N . MET A 1 318 ? 1.800 -4.310 28.241 1.00 63.09 318 MET A N 1
ATOM 2512 C CA . MET A 1 318 ? 1.697 -3.314 27.190 1.00 63.09 318 MET A CA 1
ATOM 2513 C C . MET A 1 318 ? 3.077 -3.036 26.593 1.00 63.09 318 MET A C 1
ATOM 2515 O O . MET A 1 318 ? 4.002 -2.704 27.328 1.00 63.09 318 MET A O 1
ATOM 2519 N N . ASN A 1 319 ? 3.219 -3.179 25.275 1.00 66.69 319 ASN A N 1
ATOM 2520 C CA . ASN A 1 319 ? 4.391 -2.706 24.543 1.00 66.69 319 ASN A CA 1
ATOM 2521 C C . ASN A 1 319 ? 3.900 -1.640 23.561 1.00 66.69 319 ASN A C 1
ATOM 2523 O O . ASN A 1 319 ? 3.181 -2.018 22.648 1.00 66.69 319 ASN A O 1
ATOM 2527 N N . PRO A 1 320 ? 4.243 -0.357 23.731 1.00 67.38 320 PRO A N 1
ATOM 2528 C CA . PRO A 1 320 ? 3.778 0.700 22.842 1.00 67.38 320 PRO A CA 1
ATOM 2529 C C . PRO A 1 320 ? 4.190 0.552 21.375 1.00 67.38 320 PRO A C 1
ATOM 2531 O O . PRO A 1 320 ? 3.414 0.936 20.512 1.00 67.38 320 PRO A O 1
ATOM 2534 N N . THR A 1 321 ? 5.351 -0.041 21.082 1.00 69.44 321 THR A N 1
ATOM 2535 C CA . THR A 1 321 ? 5.894 -0.136 19.712 1.00 69.44 321 THR A CA 1
ATOM 2536 C C . THR A 1 321 ? 5.039 -1.005 18.784 1.00 69.44 321 THR A C 1
ATOM 2538 O O . THR A 1 321 ? 5.039 -0.825 17.575 1.00 69.44 321 THR A O 1
ATOM 2541 N N . ILE A 1 322 ? 4.252 -1.934 19.335 1.00 76.06 322 ILE A N 1
ATOM 2542 C CA . ILE A 1 322 ? 3.355 -2.779 18.527 1.00 76.06 322 ILE A CA 1
ATOM 2543 C C . ILE A 1 322 ? 2.153 -2.000 17.979 1.00 76.06 322 ILE A C 1
ATOM 2545 O O . ILE A 1 322 ? 1.425 -2.501 17.120 1.00 76.06 322 ILE A O 1
ATOM 2549 N N . ASP A 1 323 ? 1.858 -0.830 18.553 1.00 83.56 323 ASP A N 1
ATOM 2550 C CA . ASP A 1 323 ? 0.719 -0.032 18.119 1.00 83.56 323 ASP A CA 1
ATOM 2551 C C . ASP A 1 323 ? 0.915 0.450 16.693 1.00 83.56 323 ASP A C 1
ATOM 2553 O O . ASP A 1 323 ? -0.081 0.563 15.987 1.00 83.56 323 ASP A O 1
ATOM 2557 N N . ASN A 1 324 ? 2.167 0.667 16.276 1.00 88.25 324 ASN A N 1
ATOM 2558 C CA . ASN A 1 324 ? 2.525 1.042 14.914 1.00 88.25 324 ASN A CA 1
ATOM 2559 C C . ASN A 1 324 ? 1.883 0.054 13.935 1.00 88.25 324 ASN A C 1
ATOM 2561 O O . ASN A 1 324 ? 0.977 0.419 13.189 1.00 88.25 324 ASN A O 1
ATOM 2565 N N . GLU A 1 325 ? 2.210 -1.231 14.081 1.00 90.31 325 GLU A N 1
ATOM 2566 C CA . GLU A 1 325 ? 1.655 -2.330 13.284 1.00 90.31 325 GLU A CA 1
ATOM 2567 C C . GLU A 1 325 ? 0.134 -2.457 13.398 1.00 90.31 325 GLU A C 1
ATOM 2569 O O . GLU A 1 325 ? -0.565 -2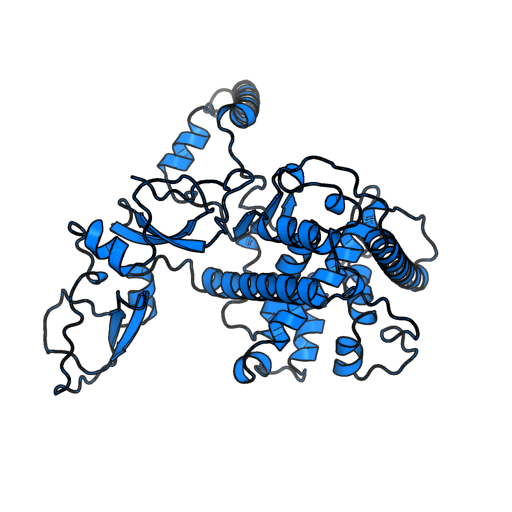.704 12.416 1.00 90.31 325 GLU A O 1
ATOM 2574 N N . GLY A 1 326 ? -0.408 -2.271 14.604 1.00 91.81 326 GLY A N 1
ATOM 2575 C CA . GLY A 1 326 ? -1.849 -2.359 14.828 1.00 91.81 326 GLY A CA 1
ATOM 2576 C C . GLY A 1 326 ? -2.631 -1.266 14.097 1.00 91.81 326 GLY A C 1
ATOM 2577 O O . GLY A 1 326 ? -3.696 -1.551 13.538 1.00 91.81 326 GLY A O 1
ATOM 2578 N N . VAL A 1 327 ? -2.100 -0.038 14.104 1.00 93.81 327 VAL A N 1
ATOM 2579 C CA . VAL A 1 327 ? -2.639 1.130 13.396 1.00 93.81 327 VAL A CA 1
ATOM 2580 C C . VAL A 1 327 ? -2.561 0.904 11.897 1.00 93.81 327 VAL A C 1
ATOM 2582 O O . VAL A 1 327 ? -3.595 1.011 11.236 1.00 93.81 327 VAL A O 1
ATOM 2585 N N . VAL A 1 328 ? -1.395 0.521 11.375 1.00 94.19 328 VAL A N 1
ATOM 2586 C CA . VAL A 1 328 ? -1.197 0.383 9.928 1.00 94.19 328 VAL A CA 1
ATOM 2587 C C . VAL A 1 328 ? -1.919 -0.822 9.324 1.00 94.19 328 VAL A C 1
ATOM 2589 O O . VAL A 1 328 ? -2.381 -0.755 8.186 1.00 94.19 328 VAL A O 1
ATOM 2592 N N . ASP A 1 329 ? -2.141 -1.897 10.089 1.00 95.38 329 ASP A N 1
ATOM 2593 C CA . ASP A 1 329 ? -3.034 -2.995 9.694 1.00 95.38 329 ASP A CA 1
ATOM 2594 C C . ASP A 1 329 ? -4.468 -2.516 9.470 1.00 95.38 329 ASP A C 1
ATOM 2596 O O . ASP A 1 329 ? -5.138 -2.949 8.525 1.00 95.38 329 ASP A O 1
ATOM 2600 N N . TYR A 1 330 ? -4.950 -1.644 10.359 1.00 95.75 330 TYR A N 1
ATOM 2601 C CA . TYR A 1 330 ? -6.314 -1.140 10.320 1.00 95.75 330 TYR A CA 1
ATOM 2602 C C . TYR A 1 330 ? -6.501 -0.073 9.248 1.00 95.75 330 TYR A C 1
ATOM 2604 O O . TYR A 1 330 ? -7.422 -0.168 8.434 1.00 95.75 330 TYR A O 1
ATOM 2612 N N . THR A 1 331 ? -5.615 0.917 9.191 1.00 93.88 331 THR A N 1
ATOM 2613 C CA . THR A 1 331 ? -5.675 1.941 8.148 1.00 93.88 331 THR A CA 1
ATOM 2614 C C . THR A 1 331 ? -5.408 1.337 6.773 1.00 93.88 331 THR A C 1
ATOM 2616 O O . THR A 1 331 ? -6.128 1.658 5.833 1.00 93.88 331 THR A O 1
ATOM 2619 N N . GLY A 1 332 ? -4.478 0.387 6.645 1.00 95.50 332 GLY A N 1
ATOM 2620 C CA . GLY A 1 332 ? -4.176 -0.271 5.375 1.00 95.50 332 GLY A CA 1
ATOM 2621 C C . GLY A 1 332 ? -5.367 -1.023 4.778 1.00 95.50 332 GLY A C 1
ATOM 2622 O O . GLY A 1 332 ? -5.658 -0.876 3.586 1.00 95.50 332 GLY A O 1
ATOM 2623 N N . VAL A 1 333 ? -6.113 -1.781 5.593 1.00 96.69 333 VAL A N 1
ATOM 2624 C CA . VAL A 1 333 ? -7.328 -2.463 5.111 1.00 96.69 333 VAL A CA 1
ATOM 2625 C C . VAL A 1 333 ? -8.457 -1.490 4.793 1.00 96.69 333 VAL A C 1
ATOM 2627 O O . VAL A 1 333 ? -9.127 -1.676 3.778 1.00 96.69 333 VAL A O 1
ATOM 2630 N N . LEU A 1 334 ? -8.633 -0.433 5.594 1.00 94.56 334 LEU A N 1
ATOM 2631 C CA . LEU A 1 334 ? -9.620 0.618 5.330 1.00 94.56 334 LEU A CA 1
ATOM 2632 C C . LEU A 1 334 ? -9.360 1.282 3.973 1.00 94.56 334 LEU A C 1
ATOM 2634 O O . LEU A 1 334 ? -10.246 1.329 3.123 1.00 94.56 334 LEU A O 1
ATOM 2638 N N . LEU A 1 335 ? -8.128 1.741 3.743 1.00 94.38 335 LEU A N 1
ATOM 2639 C CA . LEU A 1 335 ? -7.727 2.412 2.506 1.00 94.38 335 LEU A CA 1
ATOM 2640 C C . LEU A 1 335 ? -7.914 1.516 1.285 1.00 94.38 335 LEU A C 1
ATOM 2642 O O . LEU A 1 335 ? -8.427 1.962 0.255 1.00 94.38 335 LEU A O 1
ATOM 2646 N N . SER A 1 336 ? -7.531 0.244 1.410 1.00 97.25 336 SER A N 1
ATOM 2647 C CA . SER A 1 336 ? -7.690 -0.714 0.324 1.00 97.25 336 SER A CA 1
ATOM 2648 C C . SER A 1 336 ? -9.152 -1.032 0.025 1.00 97.25 336 SER A C 1
ATOM 2650 O O . SER A 1 336 ? -9.554 -1.046 -1.142 1.00 97.25 336 SER A O 1
ATOM 2652 N N . TYR A 1 337 ? -9.975 -1.223 1.059 1.00 97.00 337 TYR A N 1
ATOM 2653 C CA . TYR A 1 337 ? -11.402 -1.475 0.881 1.00 97.00 337 TYR A CA 1
ATOM 2654 C C . TYR A 1 337 ? -12.079 -0.301 0.181 1.00 97.00 337 TYR A C 1
ATOM 2656 O O . TYR A 1 337 ? -12.857 -0.482 -0.751 1.00 97.00 337 TYR A O 1
ATOM 2664 N N . GLU A 1 338 ? -11.731 0.925 0.548 1.00 93.75 338 GLU A N 1
ATOM 2665 C CA . GLU A 1 338 ? -12.286 2.097 -0.115 1.00 93.75 338 GLU A CA 1
ATOM 2666 C C . GLU A 1 338 ? -11.831 2.274 -1.552 1.00 93.75 338 GLU A C 1
ATOM 2668 O O . GLU A 1 338 ? -12.624 2.685 -2.401 1.00 93.75 338 GLU A O 1
ATOM 2673 N N . ALA A 1 339 ? -10.564 1.984 -1.845 1.00 95.75 339 ALA A N 1
ATOM 2674 C CA . ALA A 1 339 ? -10.080 1.965 -3.217 1.00 95.75 339 ALA A CA 1
ATOM 2675 C C . ALA A 1 339 ? -10.865 0.933 -4.046 1.00 95.75 339 ALA A C 1
ATOM 2677 O O . ALA A 1 339 ? -11.324 1.251 -5.142 1.00 95.75 339 ALA A O 1
ATOM 2678 N N . TYR A 1 340 ? -11.133 -0.244 -3.473 1.00 97.25 340 TYR A N 1
ATOM 2679 C CA . TYR A 1 340 ? -11.978 -1.272 -4.078 1.00 97.25 340 TYR A CA 1
ATOM 2680 C C . TYR A 1 340 ? -13.420 -0.787 -4.307 1.00 97.25 340 TYR A C 1
ATOM 2682 O O . TYR A 1 340 ? -13.958 -0.951 -5.403 1.00 97.25 340 TYR A O 1
ATOM 2690 N N . LYS A 1 341 ? -14.056 -0.127 -3.329 1.00 95.31 341 LYS A N 1
ATOM 2691 C CA . LYS A 1 341 ? -15.439 0.363 -3.488 1.00 95.31 341 LYS A CA 1
ATOM 2692 C C . LYS A 1 341 ? -15.576 1.492 -4.518 1.00 95.31 341 LYS A C 1
ATOM 2694 O O . LYS A 1 341 ? -16.673 1.664 -5.051 1.00 95.31 341 LYS A O 1
ATOM 2699 N N . ARG A 1 342 ? -14.494 2.220 -4.835 1.00 93.88 342 ARG A N 1
ATOM 2700 C CA . ARG A 1 342 ? -14.450 3.249 -5.898 1.00 93.88 342 ARG A CA 1
ATOM 2701 C C . ARG A 1 342 ? -14.369 2.672 -7.315 1.00 93.88 342 ARG A C 1
ATOM 2703 O O . ARG A 1 342 ? -14.492 3.435 -8.273 1.00 93.88 342 ARG A O 1
ATOM 2710 N N . LEU A 1 343 ? -14.161 1.364 -7.467 1.00 94.62 343 LEU A N 1
ATOM 2711 C CA . LEU A 1 343 ? -14.125 0.731 -8.780 1.00 94.62 343 LEU A CA 1
ATOM 2712 C C . LEU A 1 343 ? -15.481 0.790 -9.499 1.00 94.62 343 LEU A C 1
ATOM 2714 O O . LEU A 1 343 ? -16.533 0.826 -8.848 1.00 94.62 343 LEU A O 1
ATOM 2718 N N . PRO A 1 344 ? -15.472 0.734 -10.845 1.00 95.06 344 PRO A N 1
ATOM 2719 C CA . PRO A 1 344 ? -16.679 0.504 -11.622 1.00 95.06 344 PRO A CA 1
ATOM 2720 C C . PRO A 1 344 ? -17.424 -0.745 -11.143 1.00 95.06 344 PRO A C 1
ATOM 2722 O O . PRO A 1 344 ? -16.809 -1.758 -10.809 1.00 95.06 344 PRO A O 1
ATOM 2725 N N . GL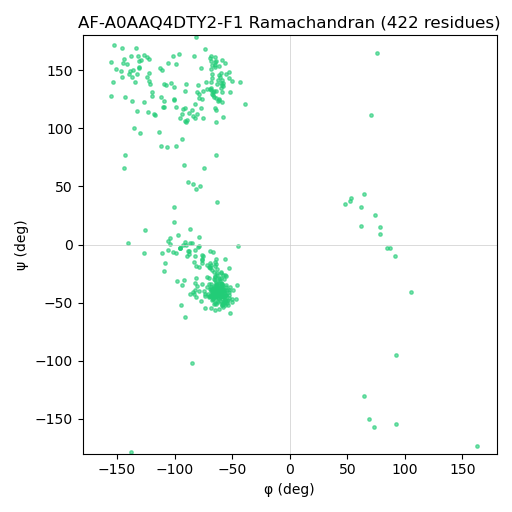U A 1 345 ? -18.756 -0.693 -11.171 1.00 94.31 345 GLU A N 1
ATOM 2726 C CA . GLU A 1 345 ? -19.616 -1.770 -10.665 1.00 94.31 345 GLU A CA 1
ATOM 2727 C C . GLU A 1 345 ? -19.266 -3.142 -11.259 1.00 94.31 345 GLU A C 1
ATOM 2729 O O . GLU A 1 345 ? -19.116 -4.101 -10.516 1.00 94.31 345 GLU A O 1
ATOM 2734 N N . HIS A 1 346 ? -19.019 -3.234 -12.568 1.00 93.94 346 HIS A N 1
ATOM 2735 C CA . HIS A 1 346 ? -18.669 -4.505 -13.213 1.00 93.94 346 HIS A CA 1
ATOM 2736 C C . HIS A 1 346 ? -17.363 -5.142 -12.696 1.00 93.94 346 HIS A C 1
ATOM 2738 O O . HIS A 1 346 ? -17.232 -6.363 -12.730 1.00 93.94 346 HIS A O 1
ATOM 2744 N N . GLU A 1 347 ? -16.398 -4.346 -12.222 1.00 92.75 347 GLU A N 1
ATOM 2745 C CA . GLU A 1 347 ? -15.174 -4.863 -11.594 1.00 92.75 347 GLU A CA 1
ATOM 2746 C C . GLU A 1 347 ? -15.413 -5.213 -10.125 1.00 92.75 347 GLU A C 1
ATOM 2748 O O . GLU A 1 347 ? -14.901 -6.218 -9.628 1.00 92.75 347 GLU A O 1
ATOM 2753 N N . ARG A 1 348 ? -16.196 -4.381 -9.428 1.00 95.44 348 ARG A N 1
ATOM 2754 C CA . ARG A 1 348 ? -16.506 -4.550 -8.008 1.00 95.44 348 ARG A CA 1
ATOM 2755 C C . ARG A 1 348 ? -17.363 -5.788 -7.752 1.00 95.44 348 ARG A C 1
ATOM 2757 O O . ARG A 1 348 ? -17.099 -6.507 -6.794 1.00 95.44 348 ARG A O 1
ATOM 2764 N N . GLU A 1 349 ? -18.343 -6.043 -8.615 1.00 94.19 349 GLU A N 1
ATOM 2765 C CA . GLU A 1 349 ? -19.304 -7.144 -8.490 1.00 94.19 349 GLU A CA 1
ATOM 2766 C C . GLU A 1 349 ? -18.786 -8.476 -9.068 1.00 94.19 349 GLU A C 1
ATOM 2768 O O . GLU A 1 349 ? -19.491 -9.489 -9.040 1.00 94.19 349 GLU A O 1
ATOM 2773 N N . ALA A 1 350 ? -17.552 -8.507 -9.587 1.00 93.31 350 ALA A N 1
ATOM 2774 C CA . ALA A 1 350 ? -16.931 -9.727 -10.089 1.00 93.31 350 ALA A CA 1
ATOM 2775 C C . ALA A 1 350 ? -16.790 -10.771 -8.966 1.00 93.31 350 ALA A C 1
ATOM 2777 O O . ALA A 1 350 ? -16.198 -10.508 -7.917 1.00 93.31 350 ALA A O 1
ATOM 2778 N N . ARG A 1 351 ? -17.321 -11.975 -9.198 1.00 93.00 351 ARG A N 1
ATOM 2779 C CA . ARG A 1 351 ? -17.314 -13.081 -8.231 1.00 93.00 351 ARG A CA 1
ATOM 2780 C C . ARG A 1 351 ? -16.189 -14.072 -8.503 1.00 93.00 351 ARG A C 1
ATOM 2782 O O . ARG A 1 351 ? -15.745 -14.223 -9.640 1.00 93.00 351 ARG A O 1
ATOM 2789 N N . ILE A 1 352 ? -15.769 -14.780 -7.457 1.00 88.38 352 ILE A N 1
ATOM 2790 C CA . ILE A 1 352 ? -14.960 -15.991 -7.609 1.00 88.38 352 ILE A CA 1
ATOM 2791 C C . ILE A 1 352 ? -15.913 -17.133 -8.005 1.00 88.38 352 ILE A C 1
ATOM 2793 O O . ILE A 1 352 ? -16.914 -17.328 -7.310 1.00 88.38 352 ILE A O 1
ATOM 2797 N N . PRO A 1 353 ? -15.651 -17.862 -9.107 1.00 84.69 353 PRO A N 1
ATOM 2798 C CA . PRO A 1 353 ? -16.442 -19.033 -9.477 1.00 84.69 353 PRO A CA 1
ATOM 2799 C C . PRO A 1 353 ? -16.491 -20.064 -8.345 1.00 84.69 353 PRO A C 1
ATOM 2801 O O . PRO A 1 353 ? -15.527 -20.211 -7.598 1.00 84.69 353 PRO A O 1
ATOM 2804 N N . ASP A 1 354 ? -17.612 -20.772 -8.227 1.00 87.88 354 ASP A N 1
ATOM 2805 C CA . ASP A 1 354 ? -17.790 -21.895 -7.294 1.00 87.88 354 ASP A CA 1
ATOM 2806 C C . ASP A 1 354 ? -17.665 -21.550 -5.794 1.00 87.88 354 ASP A C 1
ATOM 2808 O O . ASP A 1 354 ? -17.551 -22.441 -4.951 1.00 87.88 354 ASP A O 1
ATOM 2812 N N . MET A 1 355 ? -17.740 -20.264 -5.431 1.00 89.88 355 MET A N 1
ATOM 2813 C CA . MET A 1 355 ? -17.818 -19.805 -4.042 1.00 89.88 355 MET A CA 1
ATOM 2814 C C . MET A 1 355 ? -19.109 -19.022 -3.795 1.00 89.88 355 MET A C 1
ATOM 2816 O O . MET A 1 355 ? -19.393 -18.040 -4.480 1.00 89.88 355 MET A O 1
ATOM 2820 N N . ASP A 1 356 ? -19.861 -19.413 -2.765 1.00 93.88 356 ASP A N 1
ATOM 2821 C CA . ASP A 1 356 ? -21.098 -18.732 -2.358 1.00 93.88 356 ASP A CA 1
ATOM 2822 C C . ASP A 1 356 ? -20.822 -17.588 -1.366 1.00 93.88 356 ASP A C 1
ATOM 2824 O O . ASP A 1 356 ? -21.349 -17.532 -0.257 1.00 93.88 356 ASP A O 1
ATOM 2828 N N . PHE A 1 357 ? -19.920 -16.687 -1.760 1.00 96.50 357 PHE A N 1
ATOM 2829 C CA . PHE A 1 357 ? -19.608 -15.464 -1.022 1.00 96.50 357 PHE A CA 1
ATOM 2830 C C . PHE A 1 357 ? -19.798 -14.246 -1.922 1.00 96.50 357 PHE A C 1
ATOM 2832 O O . PHE A 1 357 ? -19.500 -14.270 -3.121 1.00 96.50 357 PHE A O 1
ATOM 2839 N N . THR A 1 358 ? -20.282 -13.149 -1.341 1.00 97.62 358 THR A N 1
ATOM 2840 C CA . THR A 1 358 ? -20.336 -11.862 -2.041 1.00 97.62 358 THR A CA 1
ATOM 2841 C C . THR A 1 358 ? -18.922 -11.310 -2.263 1.00 97.62 358 THR A C 1
ATOM 2843 O O . THR A 1 358 ? -18.001 -11.661 -1.523 1.00 97.62 358 THR A O 1
ATOM 2846 N N . PRO A 1 359 ? -18.717 -10.412 -3.240 1.00 97.94 359 PRO A N 1
ATOM 2847 C CA . PRO A 1 359 ? -17.425 -9.754 -3.431 1.00 97.94 359 PRO A CA 1
ATOM 2848 C C . PRO A 1 359 ? -16.896 -9.047 -2.169 1.00 97.94 359 PRO A C 1
ATOM 2850 O O . PRO A 1 359 ? -15.719 -9.187 -1.843 1.00 97.94 359 PRO A O 1
ATOM 2853 N N . ASP A 1 360 ? -17.766 -8.389 -1.392 1.00 98.25 360 ASP A N 1
ATOM 2854 C CA . ASP A 1 360 ? -17.383 -7.773 -0.111 1.00 98.25 360 ASP A CA 1
ATOM 2855 C C . ASP A 1 360 ? -16.939 -8.835 0.919 1.00 98.25 360 ASP A C 1
ATOM 2857 O O . ASP A 1 360 ? -15.932 -8.658 1.604 1.00 98.25 360 ASP A O 1
ATOM 2861 N N . GLN A 1 361 ? -17.624 -9.982 1.001 1.00 98.19 361 GLN A N 1
ATOM 2862 C CA . GLN A 1 361 ? -17.200 -11.094 1.864 1.00 98.19 361 GLN A CA 1
ATOM 2863 C C . GLN A 1 361 ? -15.860 -11.688 1.413 1.00 98.19 361 GLN A C 1
ATOM 2865 O O . GLN A 1 361 ? -14.999 -11.941 2.256 1.00 98.19 361 GLN A O 1
ATOM 2870 N N . ILE A 1 362 ? -15.653 -11.865 0.102 1.00 97.31 362 ILE A N 1
ATOM 2871 C CA . ILE A 1 362 ? -14.378 -12.324 -0.468 1.00 97.31 362 ILE A CA 1
ATOM 2872 C C . ILE A 1 362 ? -13.245 -11.374 -0.098 1.00 97.31 362 ILE A C 1
ATOM 2874 O O . ILE A 1 362 ? -12.195 -11.849 0.326 1.00 97.31 362 ILE A O 1
ATOM 2878 N N . PHE A 1 363 ? -13.454 -10.057 -0.184 1.00 98.19 363 PHE A N 1
ATOM 2879 C CA . PHE A 1 363 ? -12.446 -9.085 0.235 1.00 98.19 363 PHE A CA 1
ATOM 2880 C C . PHE A 1 363 ? -11.994 -9.359 1.678 1.00 98.19 363 PHE A C 1
ATOM 2882 O O . PHE A 1 363 ? -10.807 -9.531 1.952 1.00 98.19 363 PHE A O 1
ATOM 2889 N N . PHE A 1 364 ? -12.933 -9.467 2.619 1.00 98.38 364 PHE A N 1
ATOM 2890 C CA . PHE A 1 364 ? -12.596 -9.668 4.030 1.00 98.38 364 PHE A CA 1
ATOM 2891 C C . PHE A 1 364 ? -12.013 -11.060 4.328 1.00 98.38 364 PHE A C 1
ATOM 2893 O O . PHE A 1 364 ? -11.113 -11.184 5.162 1.00 98.38 364 PHE A O 1
ATOM 2900 N N . ILE A 1 365 ? -12.468 -12.101 3.624 1.00 96.75 365 ILE A N 1
ATOM 2901 C CA . ILE A 1 365 ? -11.901 -13.454 3.719 1.00 96.75 365 ILE A CA 1
ATOM 2902 C C . ILE A 1 365 ? -10.454 -13.453 3.220 1.00 96.75 365 ILE A C 1
ATOM 2904 O O . ILE A 1 365 ? -9.562 -13.902 3.942 1.00 96.75 365 ILE A O 1
ATOM 2908 N N . THR A 1 366 ? -10.195 -12.906 2.029 1.00 96.06 366 THR A N 1
ATOM 2909 C CA . THR A 1 366 ? -8.846 -12.805 1.454 1.00 96.06 366 THR A CA 1
ATOM 2910 C C . THR A 1 366 ? -7.931 -11.958 2.333 1.00 96.06 366 THR A C 1
ATOM 2912 O O . THR A 1 366 ? -6.778 -12.332 2.556 1.00 96.06 366 THR A O 1
ATOM 2915 N N . TYR A 1 367 ? -8.448 -10.871 2.914 1.00 97.31 367 TYR A N 1
ATOM 2916 C CA . TYR A 1 367 ? -7.703 -10.058 3.869 1.00 97.31 367 TYR A CA 1
ATOM 2917 C C . TYR A 1 367 ? -7.195 -10.894 5.050 1.00 97.31 367 TYR A C 1
ATOM 2919 O O . TYR A 1 367 ? -6.053 -10.713 5.466 1.00 97.31 367 TYR A O 1
ATOM 2927 N N . CYS A 1 368 ? -8.005 -11.806 5.584 1.00 95.88 368 CYS A N 1
ATOM 2928 C CA . CYS A 1 368 ? -7.598 -12.662 6.694 1.00 95.88 368 CYS A CA 1
ATOM 2929 C C . CYS A 1 368 ? -6.761 -13.872 6.268 1.00 95.88 368 CYS A C 1
ATOM 2931 O O . CYS A 1 368 ? -5.918 -14.317 7.046 1.00 95.88 368 CYS A O 1
ATOM 2933 N N . LEU A 1 369 ? -6.946 -14.382 5.047 1.00 93.19 369 LEU A N 1
ATOM 2934 C CA . LEU A 1 369 ? -6.265 -15.577 4.538 1.00 93.19 369 LEU A CA 1
ATOM 2935 C C . LEU A 1 369 ? -4.736 -15.455 4.594 1.00 93.19 369 LEU A C 1
ATOM 2937 O O . LEU A 1 369 ? -4.056 -16.409 4.963 1.00 93.19 369 LEU A O 1
ATOM 2941 N N . LYS A 1 370 ? -4.182 -14.273 4.297 1.00 87.94 370 LYS A N 1
ATOM 2942 C CA . LYS A 1 370 ? -2.727 -14.033 4.370 1.00 87.94 370 LYS A CA 1
ATOM 2943 C C . LYS A 1 370 ? -2.146 -14.170 5.785 1.00 87.94 370 LYS A C 1
ATOM 2945 O O . LYS A 1 370 ? -0.945 -14.358 5.935 1.00 87.94 370 LYS A O 1
ATOM 2950 N N . TRP A 1 371 ? -2.983 -14.056 6.817 1.00 89.00 371 TRP A N 1
ATOM 2951 C CA . TRP A 1 371 ? -2.581 -14.161 8.220 1.00 89.00 371 TRP A CA 1
ATOM 2952 C C . TRP A 1 371 ? -2.717 -15.589 8.770 1.00 89.00 371 TRP A C 1
ATOM 2954 O O . TRP A 1 371 ? -2.421 -15.830 9.943 1.00 89.00 371 TRP A O 1
ATOM 2964 N N . CYS A 1 372 ? -3.178 -16.549 7.961 1.00 87.75 372 CYS A N 1
ATOM 2965 C CA . CYS A 1 372 ? -3.257 -17.948 8.364 1.00 87.75 372 CYS A CA 1
ATOM 2966 C C . CYS A 1 372 ? -1.855 -18.511 8.638 1.00 87.75 372 CYS A C 1
ATOM 2968 O O . CYS A 1 372 ? -0.960 -18.449 7.802 1.00 87.75 372 CYS A O 1
ATOM 2970 N N . THR A 1 373 ? -1.669 -19.087 9.824 1.00 80.94 373 THR A N 1
ATOM 2971 C CA . THR A 1 373 ? -0.418 -19.720 10.248 1.00 80.94 373 THR A CA 1
ATOM 2972 C C . THR A 1 373 ? -0.726 -20.917 11.145 1.00 80.94 373 THR A C 1
ATOM 2974 O O . THR A 1 373 ? -1.673 -20.876 11.932 1.00 80.94 373 THR A O 1
ATOM 2977 N N . GLU A 1 374 ? 0.068 -21.986 11.042 1.00 69.38 374 GLU A N 1
ATOM 2978 C CA . GLU A 1 374 ? -0.091 -23.205 11.851 1.00 69.38 374 GLU A CA 1
ATOM 2979 C C . GLU A 1 374 ? 0.467 -23.081 13.278 1.00 69.38 374 GLU A C 1
ATOM 2981 O O . GLU A 1 374 ? 0.386 -24.026 14.068 1.00 69.38 374 GLU A O 1
ATOM 2986 N N . SER A 1 375 ? 1.054 -21.936 13.643 1.00 61.44 375 SER A N 1
ATOM 2987 C CA . SER A 1 375 ? 1.690 -21.785 14.949 1.00 61.44 375 SER A CA 1
ATOM 2988 C C . SER A 1 375 ? 0.700 -22.045 16.097 1.00 61.44 375 SER A C 1
ATOM 2990 O O . SER A 1 375 ? -0.145 -21.210 16.426 1.00 61.44 375 SER A O 1
ATOM 2992 N N . LYS A 1 376 ? 0.883 -23.177 16.803 1.00 48.94 376 LYS A N 1
ATOM 2993 C CA . LYS A 1 376 ? 0.202 -23.518 18.078 1.00 48.94 376 LYS A CA 1
ATOM 2994 C C . LYS A 1 376 ? 0.342 -22.414 19.130 1.00 48.94 376 LYS A C 1
ATOM 2996 O O . LYS A 1 376 ? -0.413 -22.323 20.095 1.00 48.94 376 LYS A O 1
ATOM 3001 N N . SER A 1 377 ? 1.345 -21.572 18.935 1.00 50.59 377 SER A N 1
ATOM 3002 C CA . SER A 1 377 ? 1.667 -20.402 19.706 1.00 50.59 377 SER A CA 1
ATOM 3003 C C . SER A 1 377 ? 1.398 -19.184 18.815 1.00 50.59 377 SER A C 1
ATOM 3005 O O . SER A 1 377 ? 2.316 -18.589 18.257 1.00 50.59 377 SER A O 1
ATOM 3007 N N . ASN A 1 378 ? 0.151 -18.710 18.761 1.00 53.28 378 ASN A N 1
ATOM 3008 C CA . ASN A 1 378 ? -0.149 -17.298 18.453 1.00 53.28 378 ASN A CA 1
ATOM 3009 C C . ASN A 1 378 ? 0.440 -16.363 19.552 1.00 53.28 378 ASN A C 1
ATOM 3011 O O . ASN A 1 378 ? -0.189 -15.410 20.022 1.00 53.28 378 ASN A O 1
ATOM 3015 N N . LYS A 1 379 ? 1.618 -16.700 20.090 1.00 52.06 379 LYS A N 1
ATOM 3016 C CA . LYS A 1 379 ? 2.352 -15.935 21.080 1.00 52.06 379 LYS A CA 1
ATOM 3017 C C . LYS A 1 379 ? 3.260 -14.989 20.321 1.00 52.06 379 LYS A C 1
ATOM 3019 O O . LYS A 1 379 ? 3.913 -15.367 19.354 1.00 52.06 379 LYS A O 1
ATOM 3024 N N . ARG A 1 380 ? 3.313 -13.768 20.828 1.00 58.62 380 ARG A N 1
ATOM 3025 C CA . ARG A 1 380 ? 4.379 -12.844 20.498 1.00 58.62 380 ARG A CA 1
ATOM 3026 C C . ARG A 1 380 ? 5.688 -13.447 20.989 1.00 58.62 380 ARG A C 1
ATOM 3028 O O . ARG A 1 380 ? 5.785 -13.794 22.167 1.00 58.62 380 ARG A O 1
ATOM 3035 N N . GLY A 1 381 ? 6.651 -13.623 20.091 1.00 51.34 381 GLY A N 1
ATOM 3036 C CA . GLY A 1 381 ? 8.027 -13.876 20.500 1.00 51.34 381 GLY A CA 1
ATOM 3037 C C . GLY A 1 381 ? 8.577 -12.644 21.232 1.00 51.34 381 GLY A C 1
ATOM 3038 O O . GLY A 1 381 ? 8.106 -11.531 20.975 1.00 51.34 381 GLY A O 1
ATOM 3039 N N . PRO A 1 382 ? 9.546 -12.796 22.145 1.00 48.12 382 PRO A N 1
ATOM 3040 C CA . PRO A 1 382 ? 10.290 -11.655 22.674 1.00 48.12 382 PRO A CA 1
ATOM 3041 C C . PRO A 1 382 ? 10.839 -10.806 21.515 1.00 48.12 382 PRO A C 1
ATOM 3043 O O . PRO A 1 382 ? 11.406 -11.359 20.577 1.00 48.12 382 PRO A O 1
ATOM 3046 N N . GLY A 1 383 ? 10.636 -9.486 21.556 1.00 54.34 383 GLY A N 1
ATOM 3047 C CA . GLY A 1 383 ? 11.125 -8.568 20.518 1.00 54.34 383 GLY A CA 1
ATOM 3048 C C . GLY A 1 383 ? 10.309 -8.524 19.220 1.00 54.34 383 GLY A C 1
ATOM 3049 O O . GLY A 1 383 ? 10.752 -7.898 18.264 1.00 54.34 383 GLY A O 1
ATOM 3050 N N . THR A 1 384 ? 9.128 -9.156 19.147 1.00 63.53 384 THR A N 1
ATOM 3051 C CA . THR A 1 384 ? 8.257 -8.971 17.975 1.00 63.53 384 THR A CA 1
ATOM 3052 C C . THR A 1 384 ? 7.635 -7.574 17.963 1.00 63.53 384 THR A C 1
ATOM 3054 O O . THR A 1 384 ? 7.101 -7.112 18.975 1.00 63.53 384 THR A O 1
ATOM 3057 N N . LEU A 1 385 ? 7.684 -6.935 16.797 1.00 69.56 385 LEU A N 1
ATOM 3058 C CA . LEU A 1 385 ? 7.056 -5.642 16.529 1.00 69.56 385 LEU A CA 1
ATOM 3059 C C . LEU A 1 385 ? 5.560 -5.781 16.199 1.00 69.56 385 LEU A C 1
ATOM 3061 O O . LEU A 1 385 ? 4.838 -4.797 16.208 1.00 69.56 385 LEU A O 1
ATOM 3065 N N . HIS A 1 386 ? 5.063 -7.007 15.996 1.00 79.94 386 HIS A N 1
ATOM 3066 C CA . HIS A 1 386 ? 3.722 -7.259 15.474 1.00 79.94 386 HIS A CA 1
ATOM 3067 C C . HIS A 1 386 ? 2.761 -7.875 16.501 1.00 79.94 386 HIS A C 1
ATOM 3069 O O . HIS A 1 386 ? 3.142 -8.673 17.368 1.00 79.94 386 HIS A O 1
ATOM 3075 N N . TRP A 1 387 ? 1.467 -7.578 16.345 1.00 83.06 387 TRP A N 1
ATOM 3076 C CA . TRP A 1 387 ? 0.391 -8.321 17.008 1.00 83.06 387 TRP A CA 1
ATOM 3077 C C . TRP A 1 387 ? 0.325 -9.771 16.507 1.00 83.06 387 TRP A C 1
ATOM 3079 O O . TRP A 1 387 ? 0.835 -10.107 15.435 1.00 83.06 387 TRP A O 1
ATOM 3089 N N . ALA A 1 388 ? -0.321 -10.662 17.270 1.00 83.88 388 ALA A N 1
ATOM 3090 C CA . ALA A 1 388 ? -0.514 -12.037 16.808 1.00 83.88 388 ALA A CA 1
ATOM 3091 C C . ALA A 1 388 ? -1.294 -12.055 15.481 1.00 83.88 388 ALA A C 1
ATOM 3093 O O . ALA A 1 388 ? -2.255 -11.304 15.332 1.00 83.88 388 ALA A O 1
ATOM 3094 N N . ALA A 1 389 ? -0.939 -12.946 14.548 1.00 86.00 389 ALA A N 1
ATOM 3095 C CA . ALA A 1 389 ? -1.525 -12.981 13.200 1.00 86.00 389 ALA A CA 1
ATOM 3096 C C . ALA A 1 389 ? -3.068 -13.020 13.207 1.00 86.00 389 ALA A C 1
ATOM 3098 O O . ALA A 1 389 ? -3.735 -12.308 12.461 1.00 86.00 389 ALA A O 1
ATOM 3099 N N . ARG A 1 390 ? -3.656 -13.774 14.144 1.00 87.31 390 ARG A N 1
ATOM 3100 C CA . ARG A 1 390 ? -5.109 -13.793 14.355 1.00 87.31 390 ARG A CA 1
ATOM 3101 C C . ARG A 1 390 ? -5.676 -12.427 14.766 1.00 87.31 390 ARG A C 1
ATOM 3103 O O . ARG A 1 390 ? -6.725 -12.044 14.263 1.00 87.31 390 ARG A O 1
ATOM 3110 N N . SER A 1 391 ? -4.998 -11.690 15.643 1.00 89.81 391 SER A N 1
ATOM 3111 C CA . SER A 1 391 ? -5.395 -10.334 16.047 1.00 89.81 391 SER A CA 1
ATOM 3112 C C . SER A 1 391 ? -5.283 -9.352 14.879 1.00 89.81 391 SER A C 1
ATOM 3114 O O . SER A 1 391 ? -6.199 -8.559 14.689 1.00 89.81 391 SER A O 1
ATOM 3116 N N . ARG A 1 392 ? -4.221 -9.463 14.063 1.00 92.44 392 ARG A N 1
ATOM 3117 C CA . ARG A 1 392 ? -4.040 -8.674 12.829 1.00 92.44 392 ARG A CA 1
ATOM 3118 C C . ARG A 1 392 ? -5.177 -8.900 11.829 1.00 92.44 392 ARG A C 1
ATOM 3120 O O . ARG A 1 392 ? -5.587 -7.976 11.153 1.00 92.44 392 ARG A O 1
ATOM 3127 N N . CYS A 1 393 ? -5.747 -10.106 11.770 1.00 93.88 393 CYS A N 1
ATOM 3128 C CA . CYS A 1 393 ? -6.969 -10.373 11.002 1.00 93.88 393 CYS A CA 1
ATOM 3129 C C . CYS A 1 393 ? -8.225 -9.783 11.674 1.00 93.88 393 CYS A C 1
ATOM 3131 O O . CYS A 1 393 ? -8.996 -9.062 11.050 1.00 93.88 393 CYS A O 1
ATOM 3133 N N . LEU A 1 394 ? -8.482 -10.111 12.942 1.00 93.38 394 LEU A N 1
ATOM 3134 C CA . LEU A 1 394 ? -9.803 -9.875 13.535 1.00 93.38 394 LEU A CA 1
ATOM 3135 C C . LEU A 1 394 ? -10.020 -8.431 14.003 1.00 93.38 394 LEU A C 1
ATOM 3137 O O . LEU A 1 394 ? -11.140 -7.926 13.931 1.00 93.38 394 LEU A O 1
ATOM 3141 N N . VAL A 1 395 ? -8.985 -7.767 14.520 1.00 94.69 395 VAL A N 1
ATOM 3142 C CA . VAL A 1 395 ? -9.133 -6.466 15.191 1.00 94.69 395 VAL A CA 1
ATOM 3143 C C . VAL A 1 395 ? -9.372 -5.313 14.209 1.00 94.69 395 VAL A C 1
ATOM 3145 O O . VAL A 1 395 ? -10.240 -4.483 14.481 1.00 94.69 395 VAL A O 1
ATOM 3148 N N . PRO A 1 396 ? -8.711 -5.258 13.046 1.00 96.38 396 PRO A N 1
ATOM 3149 C CA . PRO A 1 396 ? -9.103 -4.329 11.993 1.00 96.38 396 PRO A CA 1
ATOM 3150 C C . PRO A 1 396 ? -10.560 -4.528 11.561 1.00 96.38 396 PRO A C 1
ATOM 3152 O O . PRO A 1 396 ? -11.355 -3.591 11.598 1.00 96.38 396 PRO A O 1
ATOM 3155 N N . LEU A 1 397 ? -10.958 -5.770 11.266 1.00 96.88 397 LEU A N 1
ATOM 3156 C CA . LEU A 1 397 ? -12.295 -6.074 10.748 1.00 96.88 397 LEU A CA 1
ATOM 3157 C C . LEU A 1 397 ? -13.421 -5.816 11.754 1.00 96.88 397 LEU A C 1
ATOM 3159 O O . LEU A 1 397 ? -14.461 -5.281 11.379 1.00 96.88 397 LEU A O 1
ATOM 3163 N N . ARG A 1 398 ? -13.229 -6.116 13.047 1.00 94.62 398 ARG A N 1
ATOM 3164 C CA . ARG A 1 398 ? -14.242 -5.795 14.074 1.00 94.62 398 ARG A CA 1
ATOM 3165 C C . ARG A 1 398 ? -14.483 -4.288 14.208 1.00 94.62 398 ARG A C 1
ATOM 3167 O O . ARG A 1 398 ? -15.562 -3.892 14.651 1.00 94.62 398 ARG A O 1
ATOM 3174 N N . ASN A 1 399 ? -13.507 -3.457 13.834 1.00 96.06 399 ASN A N 1
ATOM 3175 C CA . ASN A 1 399 ? -13.617 -1.999 13.844 1.00 96.06 399 ASN A CA 1
ATOM 3176 C C . ASN A 1 399 ? -14.196 -1.426 12.539 1.00 96.06 399 ASN A C 1
ATOM 3178 O O . ASN A 1 399 ? -14.573 -0.260 12.528 1.00 96.06 399 ASN A O 1
ATOM 3182 N N . MET A 1 400 ? -14.376 -2.241 11.492 1.00 96.56 400 MET A N 1
ATOM 3183 C CA . MET A 1 400 ? -15.025 -1.848 10.236 1.00 96.56 400 MET A CA 1
ATOM 3184 C C . MET A 1 400 ? -16.537 -2.134 10.280 1.00 96.56 400 MET A C 1
ATOM 3186 O O . MET A 1 400 ? -16.944 -3.292 10.429 1.00 96.56 400 MET A O 1
ATOM 3190 N N . PRO A 1 401 ? -17.415 -1.122 10.175 1.00 96.06 401 PRO A N 1
ATOM 3191 C CA . PRO A 1 401 ? -18.855 -1.340 10.013 1.00 96.06 401 PRO A CA 1
ATOM 3192 C C . PRO A 1 401 ? -19.202 -2.158 8.762 1.00 96.06 401 PRO A C 1
ATOM 3194 O O . PRO A 1 401 ? -20.127 -2.968 8.791 1.00 96.06 401 PRO A O 1
ATOM 3197 N N . GLU A 1 402 ? -18.429 -1.995 7.690 1.00 96.88 402 GLU A N 1
ATOM 3198 C CA . GLU A 1 402 ? -18.637 -2.646 6.396 1.00 96.88 402 GLU A CA 1
ATOM 3199 C C . GLU A 1 402 ? -18.445 -4.162 6.492 1.00 96.88 402 GLU A C 1
ATOM 3201 O O . GLU A 1 402 ? -19.209 -4.919 5.895 1.00 96.88 402 GLU A O 1
ATOM 3206 N N . PHE A 1 403 ? -17.498 -4.619 7.320 1.00 98.12 403 PHE A N 1
ATOM 3207 C CA . PHE A 1 403 ? -17.355 -6.037 7.649 1.00 98.12 403 PHE A CA 1
ATOM 3208 C C . PHE A 1 403 ? -18.604 -6.564 8.363 1.00 98.12 403 PHE A C 1
ATOM 3210 O O . PHE A 1 403 ? -19.174 -7.582 7.969 1.00 98.12 403 PHE A O 1
ATOM 3217 N N . SER A 1 404 ? -19.059 -5.854 9.402 1.00 97.94 404 SER A N 1
ATOM 3218 C CA . SER A 1 404 ? -20.241 -6.262 10.167 1.00 97.94 404 SER A CA 1
ATOM 3219 C C . SER A 1 404 ? -21.487 -6.340 9.278 1.00 97.94 404 SER A C 1
ATOM 3221 O O . SER A 1 404 ? -22.285 -7.262 9.431 1.00 97.94 404 SER A O 1
ATOM 3223 N N . GLN A 1 405 ? -21.627 -5.427 8.315 1.00 97.94 405 GLN A N 1
ATOM 3224 C CA . GLN A 1 405 ? -22.698 -5.453 7.321 1.00 97.94 405 GLN A CA 1
ATOM 3225 C C . GLN A 1 405 ? -22.568 -6.643 6.359 1.00 97.94 405 GLN A C 1
ATOM 3227 O O . GLN A 1 405 ? -23.547 -7.361 6.156 1.00 97.94 405 GLN A O 1
ATOM 3232 N N . ALA A 1 406 ? -21.378 -6.886 5.799 1.00 98.00 406 ALA A N 1
ATOM 3233 C CA . ALA A 1 406 ? -21.143 -7.950 4.818 1.00 98.00 406 ALA A CA 1
ATOM 3234 C C . ALA A 1 406 ? -21.414 -9.362 5.372 1.00 98.00 406 ALA A C 1
ATOM 3236 O O . ALA A 1 406 ? -21.821 -10.251 4.624 1.00 98.00 406 ALA A O 1
ATOM 3237 N N . PHE A 1 407 ? -21.219 -9.571 6.678 1.00 97.94 407 PHE A N 1
ATOM 3238 C CA . PHE A 1 407 ? -21.464 -10.853 7.354 1.00 97.94 407 PHE A CA 1
ATOM 3239 C C . PHE A 1 407 ? -22.733 -10.876 8.217 1.00 97.94 407 PHE A C 1
ATOM 3241 O O . PHE A 1 407 ? -23.003 -11.882 8.871 1.00 97.94 407 PHE A O 1
ATOM 3248 N N . GLY A 1 408 ? -23.518 -9.795 8.238 1.00 97.56 408 GLY A N 1
ATOM 3249 C CA . GLY A 1 408 ? -24.744 -9.719 9.037 1.00 97.56 408 GLY A CA 1
ATOM 3250 C C . GLY A 1 408 ? -24.514 -9.842 10.550 1.00 97.56 408 GLY A C 1
ATOM 3251 O O . GLY A 1 408 ? -25.362 -10.390 11.255 1.00 97.56 408 GLY A O 1
ATOM 3252 N N . CYS A 1 409 ? -23.374 -9.361 11.059 1.00 97.69 409 CYS A N 1
ATOM 3253 C CA . CYS A 1 409 ? -23.048 -9.405 12.485 1.00 97.69 409 CYS A CA 1
ATOM 3254 C C . CYS A 1 409 ? -23.982 -8.490 13.290 1.00 97.69 409 CYS A C 1
ATOM 3256 O O . CYS A 1 409 ? -24.107 -7.294 13.003 1.00 97.69 409 CYS A O 1
ATOM 3258 N N . LYS A 1 410 ? -24.585 -9.015 14.356 1.00 97.19 410 LYS A N 1
ATOM 3259 C CA . LYS A 1 410 ? -25.462 -8.256 15.255 1.00 97.19 410 LYS A CA 1
ATOM 3260 C C . LYS A 1 410 ? -24.632 -7.383 16.190 1.00 97.19 410 LYS A C 1
ATOM 3262 O O . LYS A 1 410 ? -23.494 -7.705 16.517 1.00 97.19 410 LYS A O 1
ATOM 3267 N N . LYS A 1 411 ? -25.205 -6.264 16.632 1.00 95.69 411 LYS A N 1
ATOM 3268 C CA . LYS A 1 411 ? -24.565 -5.398 17.630 1.00 95.69 411 LYS A CA 1
ATOM 3269 C C . LYS A 1 411 ? -24.298 -6.197 18.914 1.00 95.69 411 LYS A C 1
ATOM 3271 O O . LYS A 1 411 ? -25.200 -6.874 19.400 1.00 95.69 411 LYS A O 1
ATOM 3276 N N . GLY A 1 412 ? -23.075 -6.112 19.429 1.00 91.81 412 GLY A N 1
ATOM 3277 C CA . GLY A 1 412 ? -22.615 -6.863 20.599 1.00 91.81 412 GLY A CA 1
ATOM 3278 C C . GLY A 1 412 ? -21.970 -8.213 20.265 1.00 91.81 412 GLY A C 1
ATOM 3279 O O . GLY A 1 412 ? -21.348 -8.812 21.142 1.00 91.81 412 GLY A O 1
ATOM 3280 N N . ASP A 1 413 ? -22.046 -8.683 19.013 1.00 93.69 413 ASP A N 1
ATOM 3281 C CA . ASP A 1 413 ? -21.275 -9.852 18.587 1.00 93.69 413 ASP A CA 1
ATOM 3282 C C . ASP A 1 413 ? -19.772 -9.573 18.734 1.00 93.69 413 ASP A C 1
ATOM 3284 O O . ASP A 1 413 ? -19.306 -8.440 18.592 1.00 93.69 413 ASP A O 1
ATOM 3288 N N . ARG A 1 414 ? -18.971 -10.631 18.916 1.00 90.31 414 ARG A N 1
ATOM 3289 C CA . ARG A 1 414 ? -17.503 -10.527 19.033 1.00 90.31 414 ARG A CA 1
ATOM 3290 C C . ARG A 1 414 ? -16.868 -9.684 17.912 1.00 90.31 414 ARG A C 1
ATOM 3292 O O . ARG A 1 414 ? -15.945 -8.908 18.161 1.00 90.31 414 ARG A O 1
ATOM 3299 N N . MET A 1 415 ? -17.382 -9.821 16.688 1.00 93.88 415 MET A N 1
ATOM 3300 C CA . MET A 1 415 ? -16.913 -9.101 15.496 1.00 93.88 415 MET A CA 1
ATOM 3301 C C . MET A 1 415 ? -17.730 -7.839 15.156 1.00 93.88 415 MET A C 1
ATOM 3303 O O . MET A 1 415 ? -17.521 -7.224 14.111 1.00 93.88 415 MET A O 1
ATOM 3307 N N . ASN A 1 416 ? -18.650 -7.431 16.030 1.00 95.75 416 AS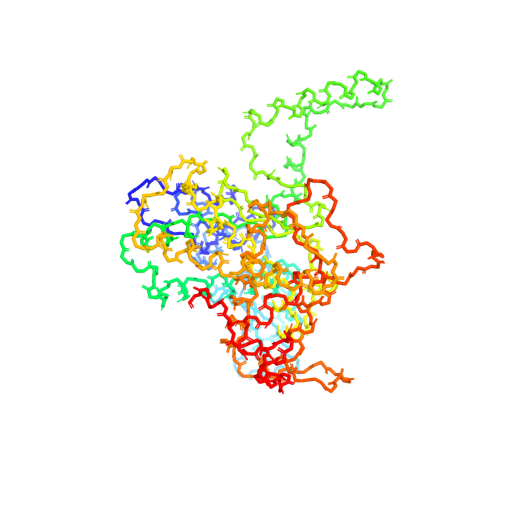N A N 1
ATOM 3308 C CA . ASN A 1 416 ? -19.383 -6.170 15.946 1.00 95.75 416 ASN A CA 1
ATOM 3309 C C . ASN A 1 416 ? -19.625 -5.595 17.360 1.00 95.75 416 ASN A C 1
ATOM 3311 O O . ASN A 1 416 ? -20.768 -5.546 17.826 1.00 95.75 416 ASN A O 1
ATOM 3315 N N . PRO A 1 417 ? -18.544 -5.206 18.067 1.00 92.12 417 PRO A N 1
ATOM 3316 C CA . PRO A 1 417 ? -18.639 -4.691 19.429 1.00 92.12 417 PRO A CA 1
ATOM 3317 C C . PRO A 1 417 ? -19.424 -3.375 19.484 1.00 92.12 417 PRO A C 1
ATOM 3319 O O . PRO A 1 417 ? -19.486 -2.638 18.499 1.00 92.12 417 PRO A O 1
ATOM 3322 N N . ASP A 1 418 ? -19.965 -3.052 20.662 1.00 90.38 418 ASP A N 1
ATOM 3323 C CA . ASP A 1 418 ? -20.702 -1.800 20.892 1.00 90.38 418 ASP A CA 1
ATOM 3324 C C . ASP A 1 418 ? -19.858 -0.552 20.612 1.00 90.38 418 ASP A C 1
ATOM 3326 O O . ASP A 1 418 ? -20.368 0.440 20.087 1.00 90.38 418 ASP A O 1
ATOM 3330 N N . THR A 1 419 ? -18.566 -0.624 20.936 1.00 90.25 419 THR A N 1
ATOM 3331 C CA . THR A 1 419 ? -17.592 0.439 20.698 1.00 90.25 419 THR A CA 1
ATOM 3332 C C . THR A 1 419 ? -16.638 0.011 19.590 1.00 90.25 419 THR A C 1
ATOM 3334 O O . THR A 1 419 ? -15.896 -0.959 19.744 1.00 90.25 419 THR A O 1
ATOM 3337 N N . LYS A 1 420 ? -16.638 0.763 18.486 1.00 93.69 420 LYS A N 1
ATOM 3338 C CA . LYS A 1 420 ? -15.637 0.681 17.413 1.00 93.69 420 LYS A CA 1
ATOM 3339 C C . LYS A 1 420 ? -14.697 1.884 17.499 1.00 93.69 420 LYS A C 1
ATOM 3341 O O . LYS A 1 420 ? -15.076 2.935 18.012 1.00 93.69 420 LYS A O 1
ATOM 3346 N N . CYS A 1 421 ? -13.497 1.738 16.955 1.00 93.50 421 CYS A N 1
ATOM 3347 C CA . CYS A 1 421 ? -12.470 2.772 16.912 1.00 93.50 421 CYS A CA 1
ATOM 3348 C C . CYS A 1 421 ? -12.331 3.328 15.485 1.00 93.50 421 CYS A C 1
ATOM 3350 O O . CYS A 1 421 ? -11.480 2.852 14.737 1.00 93.50 421 CYS A O 1
ATOM 3352 N N . PRO A 1 422 ? -13.159 4.296 15.046 1.00 88.81 422 PRO A N 1
ATOM 3353 C CA . PRO A 1 422 ? -13.005 4.902 13.725 1.00 88.81 422 PRO A CA 1
ATOM 3354 C C . PRO A 1 422 ? -11.697 5.699 13.649 1.00 88.81 422 PRO A C 1
ATOM 3356 O O . PRO A 1 422 ? -11.422 6.542 14.512 1.00 88.81 422 PRO A O 1
ATOM 3359 N N . PHE A 1 423 ? -10.892 5.442 12.614 1.00 86.06 423 PHE A N 1
ATOM 3360 C CA . PHE A 1 423 ? -9.621 6.142 12.421 1.00 86.06 423 PHE A CA 1
ATOM 3361 C C . PHE A 1 423 ? -9.794 7.400 11.566 1.00 86.06 423 PHE A C 1
ATOM 3363 O O . PHE A 1 423 ? -9.606 8.496 12.089 1.00 86.06 423 PHE A O 1
ATOM 3370 N N . TYR A 1 424 ? -10.215 7.256 10.306 1.00 79.69 424 TYR A N 1
ATOM 3371 C CA . TYR A 1 424 ? -10.492 8.370 9.387 1.00 79.69 424 TYR A CA 1
ATOM 3372 C C . TYR A 1 424 ? -11.875 8.992 9.575 1.00 79.69 424 TYR A C 1
ATOM 3374 O O . TYR A 1 424 ? -12.782 8.276 10.055 1.00 79.69 424 TYR A O 1
#

pLDDT: mean 81.59, std 12.16, range [48.12, 98.38]

Foldseek 3Di:
DAFDLAAADPDPAPFFWDWWWFQDPVLLAIAIDTRRRDDTDPRTGRFRLVNCVPPNPVPQALLNFAQAFAPPDFAPAKKWFQDRVVRAIDIDRGHDDDDPRHRIGRDRVVNCVNHYPDDPLLQNVLVVLLVLLLVLVVVCLVVPPLCDDPNSVQLNVLSRLAAEAEADDPCPPPPVVVCVLCVQQDDCVPPVVVSVVSNVVVNVVCVVVVVDPPPDDLPDQAWAQDLQQSYTYHHNNLSDPQQHDRPDFLLRNLLHSQLRSQLRSCLCVFPPNVQGGSNSDRHHDDPDSSVVLQVVLLVLLQVLLQVVVCVPPNGDDDDPLLSSNSRSLQRSLVSSVVSLVPDDPVRNQDDDPPDPATSLRSNLVSNLVVLDDPPPDLDDDVPDSHHRSVSSSQSSQLLDPSNCVRVVPDECPSSPDVDHRDDD

Nearest PDB structures (foldseek):
  3dwb-assembly1_A  TM=8.883E-01  e=1.659E-18  Homo sapiens
  6svy-assembly1_A  TM=8.752E-01  e=9.068E-18  Homo sapiens
  5v48-assembly1_B  TM=8.420E-01  e=2.821E-18  Oryctolagus cuniculus
  6sh2-assembly1_AAA  TM=8.532E-01  e=9.068E-18  Homo sapiens
  3zuk-assembly2_B  TM=8.130E-01  e=3.694E-13  Mycobacterium tuberculosis H37Rv

Sequence (424 aa):
MPISDGHICPRNDQGGSYEAYGYNSKTGRCESFLFKGCGGNSNRFPTAKECWTKCAKSSTTKCLKEAGLNIGGIGIFKRYYYDMDSHQCRSTRHFRKSTEDRNRFTTLQECEQECKDVPPPAMAAARRVVTDVLRGLEGKINTTDWMRGPAWCMMRTKFKAMYFIFGYPDGLGSEHLIETLFEEIPDVAENFTAGFLDAKRQATINVFRKNFKISMNTAAIGAHYHPDTHEVYLSATLLQPPIFIHGAPAAFNYAGIGMIAGHELSHAFDPEDIEYDVNGYIKKFPDTPMMKEFTAKVLCLRNSYYQAESEERGARSMNPTIDNEGVVDYTGVLLSYEAYKRLPEHEREARIPDMDFTPDQIFFITYCLKWCTESKSNKRGPGTLHWAARSRCLVPLRNMPEFSQAFGCKKGDRMNPDTKCPFY

Mean predicted aligned error: 12.77 Å

InterPro domains:
  IPR000718 Peptidase M13 [PS51885] (8-424)
  IPR000718 Peptidase M13 [PTHR11733] (118-421)
  IPR002223 Pancreatic trypsin inhibitor Kunitz domain [PF00014] (16-55)
  IPR002223 Pancreatic trypsin inhibitor Kunitz domain [PF00014] (75-116)
  IPR002223 Pancreatic trypsin inhibitor Kunitz domain [PS50279] (1-55)
  IPR002223 Pancreatic trypsin inhibitor Kunitz domain [SM00131] (7-56)
  IPR002223 Pancreatic trypsin inhibitor Kunitz domain [SM00131] (61-116)
  IPR018497 Peptidase M13, C-terminal domain [PF01431] (223-421)
  IPR018497 Peptidase M13, C-terminal domain [PR00786] (232-244)
  IPR018497 Peptidase M13, C-terminal domain [PR00786] (253-269)
  IPR018497 Peptidase M13, C-terminal domain [PR00786] (325-336)
  IPR020901 Proteinase inhibitor I2, Kunitz, conserved site [PS00280] (33-51)
  IPR024079 Metallopeptidase, catalytic domain superfamily [G3DSA:3.40.390.10] (118-422)
  IPR036880 Pancreatic trypsin inhibitor Kunitz domain superfamily [G3DSA:4.10.410.10] (1-60)
  IPR036880 Pancreatic trypsin inhibitor Kunitz domain superfamily [G3DSA:4.10.410.10] (73-116)
  IPR036880 Pancreatic trypsin inhibitor Kunitz domain superfamily [SSF57362] (13-56)
  IPR036880 Pancreatic trypsin inhibitor Kunitz domain superfamily [SSF57362] (61-118)
  IPR042089 Peptidase M13, domain 2 [G3DSA:1.10.1380.10] (170-210)